Protein AF-A0AAE0T6S0-F1 (afdb_monomer_lite)

Foldseek 3Di:
DDDDDDDDDDDDPDPPPPPDPQDWDAAPPPRDIDGPVVCLVQLNQDLFPRDRGADFPQSVCCVFFVVSDKAWPPQQDADDQPVQDDDVHTPVVLQVVLCVVPVGRAQKIWIWHAGVNAIAIEIEGHCSRVRSAAALRSLVVLLVSLVVCLVVLHAYEYEAGGPEHDCSRPVRSLVSQVSNQVSVVSSVVSVRFYEQEAEAEHEASRLVGDNQSGPAHEYEFQHQYYHDDPVVVCVVVVDDDDPSPRGPVVCVVVVSHDYHDDPPNPLVLLQFAAQEAEQDPPPCPQPDNPDLDPVSRLVSLLVLLVVCLVLQHAEYAYEQAHAQAGQADDPQGAHDCVNHVATRDDHPDRSVVSSVVSCQVSNHAYEYEHEAFKHAQPPLRPHYPPDDGCCRVPVVQWQVVCVVVSVPRMTTGDLLDPVSLVSRLVRVLRVLQVDPGLAYEYEQNLFDPWPVGPCVVSCVVRCPVPDDPLVSRLVSSLVSLQSSLVSSCVNPVLYQYEYEHALACDQPDPWDDDHGCRTTNHPPLVCVQVVSHQEYAYQQAAAADWQDPVCVVVVNGGRHSLSSLLVCLVSNNLHAYAYEYACVDVRSVVCVVVSQVSNVVSVHRYYYYPHSVSCVPVPNRPPFNHFHDFSVVSDPDADAFWAPWDWDDDPNAIKIFTDQDPQQKFKFKCFSSSDPSGTPGHRNRDRMDDRHPDDQQGKMWMWIAHSRGHTHDIDIDGHD

Structure (mmCIF, N/CA/C/O backbone):
data_AF-A0AAE0T6S0-F1
#
_entry.id   AF-A0AAE0T6S0-F1
#
loop_
_atom_site.group_PDB
_atom_site.id
_atom_site.type_symbol
_atom_site.label_atom_id
_atom_site.label_alt_id
_atom_site.label_comp_id
_atom_site.label_asym_id
_atom_site.label_entity_id
_atom_site.label_seq_id
_atom_site.pdbx_PDB_ins_code
_atom_site.Cartn_x
_atom_site.Cartn_y
_atom_site.Cartn_z
_atom_site.occupancy
_atom_site.B_iso_or_equiv
_atom_site.auth_seq_id
_atom_site.auth_comp_id
_atom_site.auth_asym_id
_atom_site.auth_atom_id
_atom_site.pdbx_PDB_model_num
ATOM 1 N N . MET A 1 1 ? 11.417 70.383 49.647 1.00 35.44 1 MET A N 1
ATOM 2 C CA . MET A 1 1 ? 11.922 69.537 48.543 1.00 35.44 1 MET A CA 1
ATOM 3 C C . MET A 1 1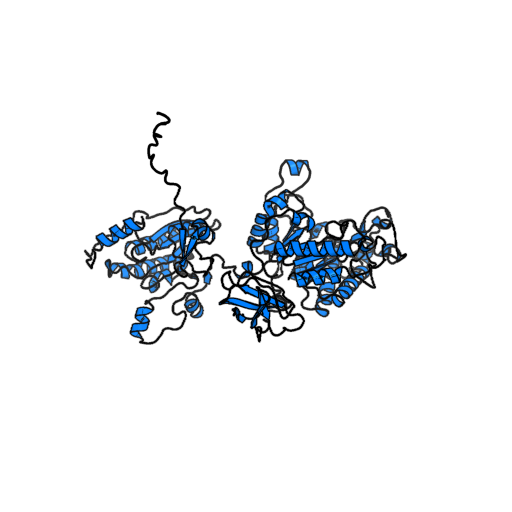 ? 10.901 68.402 48.384 1.00 35.44 1 MET A C 1
ATOM 5 O O . MET A 1 1 ? 10.865 67.564 49.265 1.00 35.44 1 MET A O 1
ATOM 9 N N . ALA A 1 2 ? 9.883 68.396 47.505 1.00 35.81 2 ALA A N 1
ATOM 10 C CA . ALA A 1 2 ? 9.866 68.624 46.043 1.00 35.81 2 ALA A CA 1
ATOM 11 C C . ALA A 1 2 ? 11.053 67.897 45.382 1.00 35.81 2 ALA A C 1
ATOM 13 O O . ALA A 1 2 ? 12.172 68.174 45.791 1.00 35.81 2 ALA A O 1
ATOM 14 N N . TRP A 1 3 ? 10.950 66.949 44.444 1.00 32.06 3 TRP A N 1
ATOM 15 C CA . TRP A 1 3 ? 9.947 66.514 43.451 1.00 32.06 3 TRP A CA 1
ATOM 16 C C . TRP A 1 3 ? 10.205 65.011 43.145 1.00 32.06 3 TRP A C 1
ATOM 18 O O . TRP A 1 3 ? 11.312 64.547 43.387 1.00 32.06 3 TRP A O 1
ATOM 28 N N . PHE A 1 4 ? 9.287 64.165 42.658 1.00 39.19 4 PHE A N 1
ATOM 29 C CA . PHE A 1 4 ? 8.328 64.319 41.552 1.00 39.19 4 PHE A CA 1
ATOM 30 C C . PHE A 1 4 ? 7.034 63.502 41.786 1.00 39.19 4 PHE A C 1
ATOM 32 O O . PHE A 1 4 ? 7.090 62.345 42.192 1.00 39.19 4 PHE A O 1
ATOM 39 N N . ARG A 1 5 ? 5.872 64.088 41.450 1.00 44.38 5 ARG A N 1
ATOM 40 C CA . ARG A 1 5 ? 4.602 63.382 41.162 1.00 44.38 5 ARG A CA 1
ATOM 41 C C . ARG A 1 5 ? 4.478 63.148 39.650 1.00 44.38 5 ARG A C 1
ATOM 43 O O . ARG A 1 5 ? 4.919 64.001 38.883 1.00 44.38 5 ARG A O 1
ATOM 50 N N . ARG A 1 6 ? 3.762 62.092 39.243 1.00 32.75 6 ARG A N 1
ATOM 51 C CA . ARG A 1 6 ? 2.989 62.033 37.986 1.00 32.75 6 ARG A CA 1
ATOM 52 C C . ARG A 1 6 ? 1.761 61.122 38.138 1.00 32.75 6 ARG A C 1
ATOM 54 O O . ARG A 1 6 ? 1.718 60.285 39.031 1.00 32.75 6 ARG A O 1
ATOM 61 N N . GLU A 1 7 ? 0.760 61.421 37.320 1.00 38.84 7 GLU A N 1
ATOM 62 C CA . GLU A 1 7 ? -0.687 61.228 37.484 1.00 38.84 7 GLU A CA 1
ATOM 63 C C . GLU A 1 7 ? -1.221 59.801 37.273 1.00 38.84 7 GLU A C 1
ATOM 65 O O . GLU A 1 7 ? -0.549 58.928 36.728 1.00 38.84 7 GLU A O 1
ATOM 70 N N . ALA A 1 8 ? -2.468 59.594 37.710 1.00 42.09 8 ALA A N 1
ATOM 71 C CA . ALA A 1 8 ? -3.221 58.351 37.581 1.00 42.09 8 ALA A CA 1
ATOM 72 C C . ALA A 1 8 ? -3.480 57.964 36.110 1.00 42.09 8 ALA A C 1
ATOM 74 O O . ALA A 1 8 ? -3.914 58.817 35.333 1.00 42.09 8 ALA A O 1
ATOM 75 N N . PRO A 1 9 ? -3.336 56.681 35.729 1.00 36.09 9 PRO A N 1
ATOM 76 C CA . PRO A 1 9 ? -3.908 56.187 34.490 1.00 36.09 9 PRO A CA 1
ATOM 77 C C . PRO A 1 9 ? -5.400 55.893 34.686 1.00 36.09 9 PRO A C 1
ATOM 79 O O . PRO A 1 9 ? -5.797 55.018 35.458 1.00 36.09 9 PRO A O 1
ATOM 82 N N . SER A 1 10 ? -6.229 56.628 33.951 1.00 46.59 10 SER A N 1
ATOM 83 C CA . SER A 1 10 ? -7.619 56.294 33.670 1.00 46.59 10 SER A CA 1
ATOM 84 C C . SER A 1 10 ? -7.673 55.029 32.811 1.00 46.59 10 SER A C 1
ATOM 86 O O . SER A 1 10 ? -7.493 55.070 31.597 1.00 46.59 10 SER A O 1
ATOM 88 N N . ILE A 1 11 ? -7.942 53.883 33.432 1.00 36.78 11 ILE A N 1
ATOM 89 C CA . ILE A 1 11 ? -8.327 52.675 32.700 1.00 36.78 11 ILE A CA 1
ATOM 90 C C . ILE A 1 11 ? -9.661 52.214 33.269 1.00 36.78 11 ILE A C 1
ATOM 92 O O . ILE A 1 11 ? -9.745 51.557 34.303 1.00 36.78 11 ILE A O 1
ATOM 96 N N . SER A 1 12 ? -10.713 52.628 32.564 1.00 32.94 12 SER A N 1
ATOM 97 C CA . SER A 1 12 ? -11.999 51.942 32.523 1.00 32.94 12 SER A CA 1
ATOM 98 C C . SER A 1 12 ? -11.744 50.438 32.439 1.00 32.94 12 SER A C 1
ATOM 100 O O . SER A 1 12 ? -11.110 49.974 31.490 1.00 32.94 12 SER A O 1
ATOM 102 N N . THR A 1 13 ? -12.228 49.667 33.412 1.00 33.12 13 THR A N 1
ATOM 103 C CA . THR A 1 13 ? -12.414 48.225 33.249 1.00 33.12 13 THR A CA 1
ATOM 104 C C . THR A 1 13 ? -13.539 48.012 32.243 1.00 33.12 13 THR A C 1
ATOM 106 O O . THR A 1 13 ? -14.668 47.651 32.576 1.00 33.12 13 THR A O 1
ATOM 109 N N . GLU A 1 14 ? -13.222 48.262 30.972 1.00 32.78 14 GLU A N 1
ATOM 110 C CA . GLU A 1 14 ? -13.989 47.740 29.861 1.00 32.78 14 GLU A CA 1
ATOM 111 C C . GLU A 1 14 ? -14.146 46.240 30.085 1.00 32.78 14 GLU A C 1
ATOM 113 O O . GLU A 1 14 ? -13.180 45.518 30.354 1.00 32.78 14 GLU A O 1
ATOM 118 N N . LYS A 1 15 ? -15.406 45.801 30.026 1.00 34.91 15 LYS A N 1
ATOM 119 C CA . LYS A 1 15 ? -15.823 44.402 29.991 1.00 34.91 15 LYS A CA 1
ATOM 120 C C . LYS A 1 15 ? -14.755 43.579 29.281 1.00 34.91 15 LYS A C 1
ATOM 122 O O . LYS A 1 15 ? -14.499 43.819 28.101 1.00 34.91 15 LYS A O 1
ATOM 127 N N . LYS A 1 16 ? -14.183 42.590 29.983 1.00 28.62 16 LYS A N 1
ATOM 128 C CA . LYS A 1 16 ? -13.465 41.485 29.344 1.00 28.62 16 LYS A CA 1
ATOM 129 C C . LYS A 1 16 ? -14.304 41.063 28.141 1.00 28.62 16 LYS A C 1
ATOM 131 O O . LYS A 1 16 ? -15.396 40.519 28.306 1.00 28.62 16 LYS A O 1
ATOM 136 N N . LYS A 1 17 ? -13.820 41.366 26.933 1.00 30.22 17 LYS A N 1
ATOM 137 C CA . LYS A 1 17 ? -14.251 40.666 25.730 1.00 30.22 17 LYS A CA 1
ATOM 138 C C . LYS A 1 17 ? -14.099 39.191 26.076 1.00 30.22 17 LYS A C 1
ATOM 140 O O . LYS A 1 17 ? -12.997 38.777 26.427 1.00 30.22 17 LYS A O 1
ATOM 145 N N . ASN A 1 18 ? -15.207 38.452 26.052 1.00 31.89 18 ASN A N 1
ATOM 146 C CA . ASN A 1 18 ? -15.205 36.996 26.094 1.00 31.89 18 ASN A CA 1
ATOM 147 C C . ASN A 1 18 ? -14.329 36.520 24.931 1.00 31.89 18 ASN A C 1
ATOM 149 O O . ASN A 1 18 ? -14.791 36.387 23.800 1.00 31.89 18 ASN A O 1
ATOM 153 N N . THR A 1 19 ? -13.038 36.347 25.194 1.00 33.75 19 THR A N 1
ATOM 154 C CA . THR A 1 19 ? -12.145 35.531 24.384 1.00 33.75 19 THR A CA 1
ATOM 155 C C . THR A 1 19 ? -12.766 34.145 24.375 1.00 33.75 19 THR A C 1
ATOM 157 O O . THR A 1 19 ? -13.011 33.601 25.451 1.00 33.75 19 THR A O 1
ATOM 160 N N . GLY A 1 20 ? -13.115 33.654 23.182 1.00 38.25 20 GLY A N 1
ATOM 161 C CA . GLY A 1 20 ? -13.871 32.419 22.993 1.00 38.25 20 GLY A CA 1
ATOM 162 C C . GLY A 1 20 ? -13.339 31.304 23.883 1.00 38.25 20 GLY A C 1
ATOM 163 O O . GLY A 1 20 ? -12.152 30.991 23.833 1.00 38.25 20 GLY A O 1
ATOM 164 N N . GLU A 1 21 ? -14.214 30.768 24.733 1.00 39.22 21 GLU A N 1
ATOM 165 C CA . GLU A 1 21 ? -13.905 29.639 25.601 1.00 39.22 21 GLU A CA 1
ATOM 166 C C . GLU A 1 21 ? -13.356 28.499 24.741 1.00 39.22 21 GLU A C 1
ATOM 168 O O . GLU A 1 21 ? -14.056 27.961 23.881 1.00 39.22 21 GLU A O 1
ATOM 173 N N . THR A 1 22 ? -12.091 28.148 24.953 1.00 47.53 22 THR A N 1
ATOM 174 C CA . THR A 1 22 ? -11.482 26.950 24.384 1.00 47.53 22 THR A CA 1
ATOM 175 C C . THR A 1 22 ? -12.268 25.756 24.921 1.00 47.53 22 THR A C 1
ATOM 177 O O . THR A 1 22 ? -12.149 25.410 26.098 1.00 47.53 22 THR A O 1
ATOM 180 N N . LYS A 1 23 ? -13.151 25.175 24.104 1.00 76.06 23 LYS A N 1
ATOM 181 C CA . LYS A 1 23 ? -13.980 24.041 24.522 1.00 76.06 23 LYS A CA 1
ATOM 182 C C . LYS A 1 23 ? -13.091 22.802 24.626 1.00 76.06 23 LYS A C 1
ATOM 184 O O . LYS A 1 23 ? -12.509 22.360 23.637 1.00 76.06 23 LYS A O 1
ATOM 189 N N . TRP A 1 24 ? -12.974 22.274 25.837 1.00 84.44 24 TRP A N 1
ATOM 190 C CA . TRP A 1 24 ? -12.319 21.003 26.122 1.00 84.44 24 TRP A CA 1
ATOM 191 C C . TRP A 1 24 ? -13.375 19.902 26.231 1.00 84.44 24 TRP A C 1
ATOM 193 O O . TRP A 1 24 ? -14.418 20.098 26.854 1.00 84.44 24 TRP A O 1
ATOM 203 N N . TRP A 1 25 ? -13.081 18.748 25.646 1.00 85.12 25 TRP A N 1
ATOM 204 C CA . TRP A 1 25 ? -13.828 17.505 25.780 1.00 85.12 25 TRP A CA 1
ATOM 205 C C . TRP A 1 25 ? -13.096 16.578 26.745 1.00 85.12 25 TRP A C 1
ATOM 207 O O . TRP A 1 25 ? -11.870 16.553 26.763 1.00 85.12 25 TRP A O 1
ATOM 217 N N . LYS A 1 26 ? -13.819 15.800 27.545 1.00 91.12 26 LYS A N 1
ATOM 218 C CA . LYS A 1 26 ? -13.224 14.821 28.457 1.00 91.12 26 LYS A CA 1
ATOM 219 C C . LYS A 1 26 ? -13.780 13.446 28.124 1.00 91.12 26 LYS A C 1
ATOM 221 O O . LYS A 1 26 ? -14.994 13.300 28.108 1.00 91.12 26 LYS A O 1
ATOM 226 N N . CYS A 1 27 ? -12.906 12.469 27.889 1.00 85.75 27 CYS A N 1
ATOM 227 C CA . CYS A 1 27 ? -13.338 11.098 27.621 1.00 85.75 27 CYS A CA 1
ATOM 228 C C . CYS A 1 27 ? -14.069 10.497 28.833 1.00 85.75 27 CYS A C 1
ATOM 230 O O . CYS A 1 27 ? -13.563 10.581 29.958 1.00 85.75 27 CYS A O 1
ATOM 232 N N . ASP A 1 28 ? -15.215 9.856 28.597 1.00 86.38 28 ASP A N 1
ATOM 233 C CA . ASP A 1 28 ? -16.054 9.255 29.642 1.00 86.38 28 ASP A CA 1
ATOM 234 C C . ASP A 1 28 ? -15.415 8.003 30.278 1.00 86.38 28 ASP A C 1
ATOM 236 O O . ASP A 1 28 ? -15.747 7.648 31.409 1.00 86.38 28 ASP A O 1
ATOM 240 N N . ASP A 1 29 ? -14.482 7.351 29.576 1.00 85.19 29 ASP A N 1
ATOM 241 C CA . ASP A 1 29 ? -13.808 6.126 30.027 1.00 85.19 29 ASP A CA 1
ATOM 242 C C . ASP A 1 29 ? -12.454 6.417 30.694 1.00 85.19 29 ASP A C 1
ATOM 244 O O . ASP A 1 29 ? -12.273 6.182 31.888 1.00 85.19 29 ASP A O 1
ATOM 248 N N . CYS A 1 30 ? -11.495 6.989 29.956 1.00 79.88 30 CYS A N 1
ATOM 249 C CA . CYS A 1 30 ? -10.139 7.213 30.476 1.00 79.88 30 CYS A CA 1
ATOM 250 C C . CYS A 1 30 ? -9.909 8.601 31.097 1.00 79.88 30 CYS A C 1
ATOM 252 O O . CYS A 1 30 ? -8.838 8.853 31.654 1.00 79.88 30 CYS A O 1
ATOM 254 N N . GLY A 1 31 ? -10.879 9.515 30.992 1.00 87.25 31 GLY A N 1
ATOM 255 C CA . GLY A 1 31 ? -10.803 10.855 31.575 1.00 87.25 31 GLY A CA 1
ATOM 256 C C . GLY A 1 31 ? -9.844 11.829 30.884 1.00 87.25 31 GLY A C 1
ATOM 257 O O . GLY A 1 31 ? -9.656 12.929 31.407 1.00 87.25 31 GLY A O 1
ATOM 258 N N . GLU A 1 32 ? -9.248 11.450 29.750 1.00 81.81 32 GLU A N 1
ATOM 259 C CA . GLU A 1 32 ? -8.301 12.284 29.004 1.00 81.81 32 GLU A CA 1
ATOM 260 C C . GLU A 1 32 ? -8.974 13.574 28.502 1.00 81.81 32 GLU A C 1
ATOM 262 O O . GLU A 1 32 ? -10.026 13.492 27.853 1.00 81.81 32 GLU A O 1
ATOM 267 N N . PRO A 1 33 ? -8.400 14.758 28.790 1.00 86.75 33 PRO A N 1
ATOM 268 C CA . PRO A 1 33 ? -8.864 16.013 28.222 1.00 86.75 33 PRO A CA 1
ATOM 269 C C . PRO A 1 33 ? -8.363 16.171 26.781 1.00 86.75 33 PRO A C 1
ATOM 271 O O . PRO A 1 33 ? -7.188 15.987 26.485 1.00 86.75 33 PRO A O 1
ATOM 274 N N . MET A 1 34 ? -9.254 16.563 25.882 1.00 84.00 34 MET A N 1
ATOM 275 C CA . MET A 1 34 ? -8.990 16.749 24.457 1.00 84.00 34 MET A CA 1
ATOM 276 C C . MET A 1 34 ? -9.582 18.069 23.990 1.00 84.00 34 MET A C 1
ATOM 278 O O . MET A 1 34 ? -10.541 18.574 24.574 1.00 84.00 34 MET A O 1
ATOM 282 N N . HIS A 1 35 ? -9.041 18.639 22.922 1.00 81.31 35 HIS A N 1
ATOM 283 C CA . HIS A 1 35 ? -9.666 19.806 22.316 1.00 81.31 35 HIS A CA 1
ATOM 284 C C . HIS A 1 35 ? -10.947 19.400 21.568 1.00 81.31 35 HIS A C 1
ATOM 286 O O . HIS A 1 35 ? -10.982 18.342 20.939 1.00 81.31 35 HIS A O 1
ATOM 292 N N . GLN A 1 36 ? -11.983 20.245 21.583 1.00 80.50 36 GLN A N 1
ATOM 293 C CA . GLN A 1 36 ? -13.264 19.964 20.915 1.00 80.50 36 GLN A CA 1
ATOM 294 C C . GLN A 1 36 ? -13.099 19.594 19.428 1.00 80.50 36 GLN A C 1
ATOM 296 O O . GLN A 1 36 ? -13.726 18.655 18.955 1.00 80.50 36 GLN A O 1
ATOM 301 N N . THR A 1 37 ? -12.213 20.285 18.705 1.00 74.31 37 THR A N 1
ATOM 302 C CA . THR A 1 37 ? -11.956 19.986 17.285 1.00 74.31 37 THR A CA 1
ATOM 303 C C . THR A 1 37 ? -11.270 18.634 17.089 1.00 74.31 37 THR A C 1
ATOM 305 O O . THR A 1 37 ? -11.577 17.930 16.143 1.00 74.31 37 THR A O 1
ATOM 308 N N . GLN A 1 38 ? -10.379 18.230 18.003 1.00 69.06 38 GLN A N 1
ATOM 309 C CA . GLN A 1 38 ? -9.671 16.949 17.897 1.00 69.06 38 GLN A CA 1
ATOM 310 C C . GLN A 1 38 ? -10.626 15.769 18.049 1.00 69.06 38 GLN A C 1
ATOM 312 O O . GLN A 1 38 ? -10.495 14.777 17.341 1.00 69.06 38 GLN A O 1
ATOM 317 N N . ILE A 1 39 ? -11.572 15.870 18.986 1.00 81.31 39 ILE A N 1
ATOM 318 C CA . ILE A 1 39 ? -12.556 14.810 19.194 1.00 81.31 39 ILE A CA 1
ATOM 319 C C . ILE A 1 39 ? -13.597 14.790 18.067 1.00 81.31 39 ILE A C 1
ATOM 321 O O . ILE A 1 39 ? -14.042 13.717 17.683 1.00 81.31 39 ILE A O 1
ATOM 325 N N . GLU A 1 40 ? -13.931 15.947 17.486 1.00 78.50 40 GLU A N 1
ATOM 326 C CA . GLU A 1 40 ? -14.771 16.059 16.286 1.00 78.50 40 GLU A CA 1
ATOM 327 C C . GLU A 1 40 ? -14.123 15.402 15.063 1.00 78.50 40 GLU A C 1
ATOM 329 O O . GLU A 1 40 ? -14.761 14.572 14.416 1.00 78.50 40 GLU A O 1
ATOM 334 N N . ASP A 1 41 ? -12.847 15.699 14.801 1.00 69.81 41 ASP A N 1
ATOM 335 C CA . ASP A 1 41 ? -12.068 15.086 13.717 1.00 69.81 41 ASP A CA 1
ATOM 336 C C . ASP A 1 41 ? -11.921 13.567 13.911 1.00 69.81 41 ASP A C 1
ATOM 338 O O . ASP A 1 41 ? -11.907 12.802 12.949 1.00 69.81 41 ASP A O 1
ATOM 342 N N . ALA A 1 42 ? -11.852 13.114 15.168 1.00 65.19 42 ALA A N 1
ATOM 343 C CA . ALA A 1 42 ? -11.824 11.701 15.540 1.00 65.19 42 ALA A CA 1
ATOM 344 C C . ALA A 1 42 ? -13.221 11.052 15.613 1.00 65.19 42 ALA A C 1
ATOM 346 O O . ALA A 1 42 ? -13.351 9.940 16.129 1.00 65.19 42 ALA A O 1
ATOM 347 N N . LEU A 1 43 ? -14.272 11.732 15.133 1.00 82.81 43 LEU A N 1
ATOM 348 C CA . LEU A 1 43 ? -15.658 11.245 15.120 1.00 82.81 43 LEU A CA 1
ATOM 349 C C . LEU A 1 43 ? -16.147 10.792 16.505 1.00 82.81 43 LEU A C 1
ATOM 351 O O . LEU A 1 43 ? -16.896 9.829 16.644 1.00 82.81 43 LEU A O 1
ATOM 355 N N . TYR A 1 44 ? -15.709 11.513 17.533 1.00 86.94 44 TYR A N 1
ATOM 356 C CA . TYR A 1 44 ? -15.986 11.281 18.947 1.00 86.94 44 TYR A CA 1
ATOM 357 C C . TYR A 1 44 ? -15.502 9.938 19.502 1.00 86.94 44 TYR A C 1
ATOM 359 O O . TYR A 1 44 ? -15.998 9.443 20.516 1.00 86.94 44 TYR A O 1
ATOM 367 N N . VAL A 1 45 ? -14.464 9.382 18.878 1.00 82.94 45 VAL A N 1
ATOM 368 C CA . VAL A 1 45 ? -13.694 8.266 19.420 1.00 82.94 45 VAL A CA 1
ATOM 369 C C . VAL A 1 45 ? -12.471 8.809 20.144 1.00 82.94 45 VAL A C 1
ATOM 371 O O . VAL A 1 45 ? -11.667 9.546 19.576 1.00 82.94 45 VAL A O 1
ATOM 374 N N . CYS A 1 46 ? -12.292 8.423 21.406 1.00 74.56 46 CYS A N 1
ATOM 375 C CA . CYS A 1 46 ? -11.119 8.821 22.167 1.00 74.56 46 CYS A CA 1
ATOM 376 C C . CYS A 1 46 ? -9.843 8.230 21.526 1.00 74.56 46 CYS A C 1
ATOM 378 O O . CYS A 1 46 ? -9.672 7.012 21.536 1.00 74.56 46 CYS A O 1
ATOM 380 N N . PRO A 1 47 ? -8.885 9.045 21.055 1.00 64.31 47 PRO A N 1
ATOM 381 C CA . PRO A 1 47 ? -7.651 8.577 20.430 1.00 64.31 47 PRO A CA 1
ATOM 382 C C . PRO A 1 47 ? -6.710 7.865 21.416 1.00 64.31 47 PRO A C 1
ATOM 384 O O . PRO A 1 47 ? -5.801 7.161 20.986 1.00 64.31 47 PRO A O 1
ATOM 387 N N . LYS A 1 48 ? -6.914 8.031 22.734 1.00 67.56 48 LYS A N 1
ATOM 388 C CA . LYS A 1 48 ? -6.102 7.391 23.780 1.00 67.56 48 LYS A CA 1
ATOM 389 C C . LYS A 1 48 ? -6.579 5.978 24.118 1.00 67.56 48 LYS A C 1
ATOM 391 O O . LYS A 1 48 ? -5.771 5.057 24.139 1.00 67.56 48 LYS A O 1
ATOM 396 N N . CYS A 1 49 ? -7.866 5.802 24.434 1.00 67.69 49 CYS A N 1
ATOM 397 C CA . CYS A 1 49 ? -8.413 4.509 24.879 1.00 67.69 49 CYS A CA 1
ATOM 398 C C . CYS A 1 49 ? -9.362 3.843 23.873 1.00 67.69 49 CYS A C 1
ATOM 400 O O . CYS A 1 49 ? -9.866 2.747 24.133 1.00 67.69 49 CYS A O 1
ATOM 402 N N . ASN A 1 50 ? -9.599 4.488 22.729 1.00 68.81 50 ASN A N 1
ATOM 403 C CA . ASN A 1 50 ? -10.493 4.030 21.669 1.00 68.81 50 ASN A CA 1
ATOM 404 C C . ASN A 1 50 ? -11.953 3.840 22.123 1.00 68.81 50 ASN A C 1
ATOM 406 O O . ASN A 1 50 ? -12.700 3.047 21.550 1.00 68.81 50 ASN A O 1
ATOM 410 N N . PHE A 1 51 ? -12.352 4.530 23.195 1.00 80.94 51 PHE A N 1
ATOM 411 C CA . PHE A 1 51 ? -13.724 4.538 23.687 1.00 80.94 51 PHE A CA 1
ATOM 412 C C . PHE A 1 51 ? -14.589 5.462 22.831 1.00 80.94 51 PHE A C 1
ATOM 414 O O . PHE A 1 51 ? -14.159 6.555 22.464 1.00 80.94 51 PHE A O 1
ATOM 421 N N . HIS A 1 52 ? -15.798 5.008 22.512 1.00 88.12 52 HIS A N 1
ATOM 422 C CA . HIS A 1 52 ? -16.773 5.774 21.740 1.00 88.12 52 HIS A CA 1
ATOM 423 C C . HIS A 1 52 ? -17.577 6.618 22.717 1.00 88.12 52 HIS A C 1
ATOM 425 O O . HIS A 1 52 ? -18.420 6.093 23.451 1.00 88.12 52 HIS A O 1
ATOM 431 N N . ASP A 1 53 ? -17.258 7.910 22.776 1.00 88.38 53 ASP A N 1
ATOM 432 C CA . ASP A 1 53 ? -17.924 8.811 23.702 1.00 88.38 53 ASP A CA 1
ATOM 433 C C . ASP A 1 53 ? -19.379 9.043 23.285 1.00 88.38 53 ASP A C 1
ATOM 435 O O . ASP A 1 53 ? -19.784 8.946 22.124 1.00 88.38 53 ASP A O 1
ATOM 439 N N . SER A 1 54 ? -20.205 9.370 24.273 1.00 87.62 54 SER A N 1
ATOM 440 C CA . SER A 1 54 ? -21.622 9.576 24.038 1.00 87.62 54 SER A CA 1
ATOM 441 C C . SER A 1 54 ? -21.882 10.862 23.244 1.00 87.62 54 SER A C 1
ATOM 443 O O . SER A 1 54 ? -21.850 11.955 23.806 1.00 87.62 54 SER A O 1
ATOM 445 N N . ILE A 1 55 ? -22.306 10.721 21.987 1.00 92.12 55 ILE A N 1
ATOM 446 C CA . ILE A 1 55 ? -22.749 11.857 21.164 1.00 92.12 55 ILE A CA 1
ATOM 447 C C . ILE A 1 55 ? -24.273 12.006 21.080 1.00 92.12 55 ILE A C 1
ATOM 449 O O . ILE A 1 55 ? -25.037 11.086 21.404 1.00 92.12 55 ILE A O 1
ATOM 453 N N . SER A 1 56 ? -24.689 13.207 20.681 1.00 94.00 56 SER A N 1
ATOM 454 C CA . SER A 1 56 ? -26.065 13.643 20.447 1.00 94.00 56 SER A CA 1
ATOM 455 C C . SER A 1 56 ? -26.587 13.209 19.079 1.00 94.00 56 SER A C 1
ATOM 457 O O . SER A 1 56 ? -25.827 12.923 18.151 1.00 94.00 56 SER A O 1
ATOM 459 N N . ALA A 1 57 ? -27.911 13.249 18.925 1.00 94.62 57 ALA A N 1
ATOM 460 C CA . ALA A 1 57 ? -28.560 12.984 17.642 1.00 94.62 57 ALA A CA 1
ATOM 461 C C . ALA A 1 57 ? -28.068 13.923 16.519 1.00 94.62 57 ALA A C 1
ATOM 463 O O . ALA A 1 57 ? -27.929 13.499 15.377 1.00 94.62 57 ALA A O 1
ATOM 464 N N . GLU A 1 58 ? -27.769 15.186 16.842 1.00 94.88 58 GLU A N 1
ATOM 465 C CA . GLU A 1 58 ? -27.268 16.164 15.865 1.00 94.88 58 GLU A CA 1
ATOM 466 C C . GLU A 1 58 ? -25.905 15.787 15.300 1.00 94.88 58 GLU A C 1
ATOM 468 O O . GLU A 1 58 ? -25.677 15.876 14.097 1.00 94.88 58 GLU A O 1
ATOM 473 N N . GLN A 1 59 ? -25.009 15.351 16.185 1.00 94.56 59 GLN A N 1
ATOM 474 C CA . GLN A 1 59 ? -23.659 14.955 15.815 1.00 94.56 59 GLN A CA 1
ATOM 475 C C . GLN A 1 59 ? -23.706 13.747 14.877 1.00 94.56 59 GLN A C 1
ATOM 477 O O . GLN A 1 59 ? -23.044 13.775 13.845 1.00 94.56 59 GLN A O 1
ATOM 482 N N . TYR A 1 60 ? -24.573 12.760 15.136 1.00 94.94 60 TYR A N 1
ATOM 483 C CA . TYR A 1 60 ? -24.797 11.667 14.184 1.00 94.94 60 TYR A CA 1
ATOM 484 C C . TYR A 1 60 ? -25.287 12.157 12.818 1.00 94.94 60 TYR A C 1
ATOM 486 O O . TYR A 1 60 ? -24.819 11.664 11.796 1.00 94.94 60 TYR A O 1
ATOM 494 N N . PHE A 1 61 ? -26.204 13.128 12.763 1.00 96.06 61 PHE A N 1
ATOM 495 C CA . PHE A 1 61 ? -26.664 13.661 11.476 1.00 96.06 61 PHE A CA 1
ATOM 496 C C . PHE A 1 61 ? -25.548 14.380 10.716 1.00 96.06 61 PHE A C 1
ATOM 498 O O . PHE A 1 61 ? -25.455 14.225 9.502 1.00 96.06 61 PHE A O 1
ATOM 505 N N . ASN A 1 62 ? -24.687 15.117 11.422 1.00 92.62 62 ASN A N 1
ATOM 506 C CA . ASN A 1 62 ? -23.531 15.785 10.824 1.00 92.62 62 ASN A CA 1
ATOM 507 C C . ASN A 1 62 ? -22.495 14.788 10.285 1.00 92.62 62 ASN A C 1
ATOM 509 O O . ASN A 1 62 ? -21.861 15.076 9.276 1.00 92.62 62 ASN A O 1
ATOM 513 N N . ILE A 1 63 ? -22.344 13.633 10.942 1.00 89.19 63 ILE A N 1
ATOM 514 C CA . ILE A 1 63 ? -21.430 12.561 10.525 1.00 89.19 63 ILE A CA 1
ATOM 515 C C . ILE A 1 63 ? -21.988 11.793 9.320 1.00 89.19 63 ILE A C 1
ATOM 517 O O . ILE A 1 63 ? -21.247 11.490 8.393 1.00 89.19 63 ILE A O 1
ATOM 521 N N . LEU A 1 64 ? -23.281 11.452 9.335 1.00 90.75 64 LEU A N 1
ATOM 522 C CA . LEU A 1 64 ? -23.865 10.514 8.368 1.00 90.75 64 LEU A CA 1
ATOM 523 C C . LEU A 1 64 ? -24.457 11.169 7.120 1.00 90.75 64 LEU A C 1
ATOM 525 O O . LEU A 1 64 ? -24.575 10.503 6.096 1.00 90.75 64 LEU A O 1
ATOM 529 N N . CYS A 1 65 ? -24.907 12.422 7.203 1.00 91.56 65 CYS A N 1
ATOM 530 C CA . CYS A 1 65 ? -25.489 13.106 6.051 1.00 91.56 65 CYS A CA 1
ATOM 531 C C . CYS A 1 65 ? -24.405 13.848 5.269 1.00 91.56 65 CYS A C 1
ATOM 533 O O . CYS A 1 65 ? -23.589 14.555 5.860 1.00 91.56 65 CYS A O 1
ATOM 535 N N . ASP A 1 66 ? -24.452 13.778 3.941 1.00 78.69 66 ASP A N 1
ATOM 536 C CA . ASP A 1 66 ? -23.478 14.414 3.057 1.00 78.69 66 ASP A CA 1
ATOM 537 C C . ASP A 1 66 ? -23.341 15.909 3.370 1.00 78.69 66 ASP A C 1
ATOM 539 O O . ASP A 1 66 ? -24.302 16.688 3.293 1.00 78.69 66 ASP A O 1
ATOM 543 N N . ASN A 1 67 ? -22.117 16.334 3.693 1.00 81.12 67 ASN A N 1
ATOM 544 C CA . ASN A 1 67 ? -21.792 17.707 4.093 1.00 81.12 67 ASN A CA 1
ATOM 545 C C . ASN A 1 67 ? -22.594 18.213 5.313 1.00 81.12 67 ASN A C 1
ATOM 547 O O . ASN A 1 67 ? -22.832 19.418 5.430 1.00 81.12 67 ASN A O 1
ATOM 551 N N . GLY A 1 68 ? -23.085 17.312 6.169 1.00 85.12 68 GLY A N 1
ATOM 552 C CA . GLY A 1 68 ? -23.943 17.633 7.309 1.00 85.12 68 GLY A CA 1
ATOM 553 C C . GLY A 1 68 ? -25.296 18.240 6.925 1.00 85.12 68 GLY A C 1
ATOM 554 O O . GLY A 1 68 ? -25.906 18.947 7.727 1.00 85.12 68 GLY A O 1
ATOM 555 N N . LYS A 1 69 ? -25.779 18.022 5.692 1.00 90.38 69 LYS A N 1
ATOM 556 C CA . LYS A 1 69 ? -27.037 18.609 5.203 1.00 90.38 69 LYS A CA 1
ATOM 557 C C . LYS A 1 69 ? -28.209 17.654 5.379 1.00 90.38 69 LYS A C 1
ATOM 559 O O . LYS A 1 69 ? -28.254 16.584 4.781 1.00 90.38 69 LYS A O 1
ATOM 564 N N . TYR A 1 70 ? -29.211 18.088 6.134 1.00 97.38 70 TYR A N 1
ATOM 565 C CA . TYR A 1 70 ? -30.414 17.303 6.388 1.00 97.38 70 TYR A CA 1
ATOM 566 C C . TYR A 1 70 ? -31.642 18.183 6.640 1.00 97.38 70 TYR A C 1
ATOM 568 O O . TYR A 1 70 ? -31.543 19.370 6.949 1.00 97.38 70 TYR A O 1
ATOM 576 N N . MET A 1 71 ? -32.826 17.581 6.520 1.00 97.44 71 MET A N 1
ATOM 577 C CA . MET A 1 71 ? -34.112 18.216 6.802 1.00 97.44 71 MET A CA 1
ATOM 578 C C . MET A 1 71 ? -34.802 17.492 7.955 1.00 97.44 71 MET A C 1
ATOM 580 O O . MET A 1 71 ? -35.248 16.354 7.806 1.00 97.44 71 MET A O 1
ATOM 584 N N . GLU A 1 72 ? -34.897 18.157 9.104 1.00 97.44 72 GLU A N 1
ATOM 585 C CA . GLU A 1 72 ? -35.608 17.633 10.270 1.00 97.44 72 GLU A CA 1
ATOM 586 C C . GLU A 1 72 ? -37.128 17.724 10.085 1.00 97.44 72 GLU A C 1
ATOM 588 O O . GLU A 1 72 ? -37.655 18.716 9.578 1.00 97.44 72 GLU A O 1
ATOM 593 N N . PHE A 1 73 ? -37.850 16.697 10.531 1.00 97.12 73 PHE A N 1
ATOM 594 C CA . PHE A 1 73 ? -39.311 16.661 10.506 1.00 97.12 73 PHE A CA 1
ATOM 595 C C . PHE A 1 73 ? -39.885 16.204 11.854 1.00 97.12 73 PHE A C 1
ATOM 597 O O . PHE A 1 73 ? -39.183 15.646 12.692 1.00 97.12 73 PHE A O 1
ATOM 604 N N . ASP A 1 74 ? -41.164 16.516 12.101 1.00 94.88 74 ASP A N 1
ATOM 605 C CA . ASP A 1 74 ? -41.841 16.301 13.395 1.00 94.88 74 ASP A CA 1
ATOM 606 C C . ASP A 1 74 ? -41.131 16.972 14.599 1.00 94.88 74 ASP A C 1
ATOM 608 O O . ASP A 1 74 ? -41.256 16.535 15.748 1.00 94.88 74 ASP A O 1
ATOM 612 N N . LYS A 1 75 ? -40.392 18.065 14.348 1.00 93.44 75 LYS A N 1
ATOM 613 C CA . LYS A 1 75 ? -39.545 18.755 15.337 1.00 93.44 75 LYS A CA 1
ATOM 614 C C . LYS A 1 75 ? -40.304 19.169 16.601 1.00 93.44 75 LYS A C 1
ATOM 616 O O . LYS A 1 75 ? -39.826 18.925 17.703 1.00 93.44 75 LYS A O 1
ATOM 621 N N . ASN A 1 76 ? -41.500 19.734 16.440 1.00 94.25 76 ASN A N 1
ATOM 622 C CA . ASN A 1 76 ? -42.258 20.385 17.517 1.00 94.25 76 ASN A CA 1
ATOM 623 C C . ASN A 1 76 ? -43.106 19.417 18.369 1.00 94.25 76 ASN A C 1
ATOM 625 O O . ASN A 1 76 ? -43.937 19.860 19.160 1.00 94.25 76 ASN A O 1
ATOM 629 N N . MET A 1 77 ? -42.951 18.102 18.195 1.00 96.62 77 MET A N 1
ATOM 630 C CA . MET A 1 77 ? -43.708 17.105 18.956 1.00 96.62 77 MET A CA 1
ATOM 631 C C . MET A 1 77 ? -43.179 16.983 20.390 1.00 96.62 77 MET A C 1
ATOM 633 O O . MET A 1 77 ? -41.978 16.805 20.596 1.00 96.62 77 MET A O 1
ATOM 637 N N . VAL A 1 78 ? -44.080 17.047 21.373 1.00 96.25 78 VAL A N 1
ATOM 638 C CA . VAL A 1 78 ? -43.750 17.138 22.802 1.00 96.25 78 VAL A CA 1
ATOM 639 C C . VAL A 1 78 ? -44.487 16.105 23.642 1.00 96.25 78 VAL A C 1
ATOM 641 O O . VAL A 1 78 ? -45.654 15.813 23.393 1.00 96.25 78 VAL A O 1
ATOM 644 N N . SER A 1 79 ? -43.810 15.578 24.666 1.00 93.88 79 SER A N 1
ATOM 645 C CA . SER A 1 79 ? -44.440 14.684 25.642 1.00 93.88 79 SER A CA 1
ATOM 646 C C . SER A 1 79 ? -45.395 15.436 26.564 1.00 93.88 79 SER A C 1
ATOM 648 O O . SER A 1 79 ? -45.142 16.595 26.925 1.00 93.88 79 SER A O 1
ATOM 650 N N . VAL A 1 80 ? -46.467 14.742 26.954 1.00 91.81 80 VAL A N 1
ATOM 651 C CA . VAL A 1 80 ? -47.544 15.225 27.825 1.00 91.81 80 VAL A CA 1
ATOM 652 C C . VAL A 1 80 ? -47.689 14.279 29.014 1.00 91.81 80 VAL A C 1
ATOM 654 O O . VAL A 1 80 ? -47.611 13.063 28.868 1.00 91.81 80 VAL A O 1
ATOM 657 N N . ASP A 1 81 ? -47.912 14.850 30.194 1.00 92.44 81 ASP A N 1
ATOM 658 C CA . ASP A 1 81 ? -48.143 14.104 31.430 1.00 92.44 81 ASP A CA 1
ATOM 659 C C . ASP A 1 81 ? -49.636 13.792 31.597 1.00 92.44 81 ASP A C 1
ATOM 661 O O . ASP A 1 81 ? -50.372 14.573 32.196 1.00 92.44 81 ASP A O 1
ATOM 665 N N . ILE A 1 82 ? -50.082 12.684 30.996 1.00 90.38 82 ILE A N 1
ATOM 666 C CA . ILE A 1 82 ? -51.486 12.230 31.034 1.00 90.38 82 ILE A CA 1
ATOM 667 C C . ILE A 1 82 ? -51.809 11.511 32.352 1.00 90.38 82 ILE A C 1
ATOM 669 O O . ILE A 1 82 ? -52.951 11.516 32.794 1.00 90.38 82 ILE A O 1
ATOM 673 N N . LEU A 1 83 ? -50.807 10.889 32.977 1.00 92.81 83 LEU A N 1
ATOM 674 C CA . LEU A 1 83 ? -50.974 10.094 34.198 1.00 92.81 83 LEU A CA 1
ATOM 675 C C . LEU A 1 83 ? -50.806 10.924 35.478 1.00 92.81 83 LEU A C 1
ATOM 677 O O . LEU A 1 83 ? -50.872 10.364 36.568 1.00 92.81 83 LEU A O 1
ATOM 681 N N . GLU A 1 84 ? -50.532 12.225 35.337 1.00 91.69 84 GLU A N 1
ATOM 682 C CA . GLU A 1 84 ? -50.179 13.132 36.435 1.00 91.69 84 GLU A CA 1
ATOM 683 C C . GLU A 1 84 ? -49.075 12.546 37.331 1.00 91.69 84 GLU A C 1
ATOM 685 O O . GLU A 1 84 ? -49.118 12.601 38.563 1.00 91.69 84 GLU A O 1
ATOM 690 N N . PHE A 1 85 ? -48.073 11.933 36.692 1.00 92.50 85 PHE A N 1
ATOM 691 C CA . PHE A 1 85 ? -47.118 11.071 37.371 1.00 92.50 85 PHE A CA 1
ATOM 692 C C . PHE A 1 85 ? -46.240 11.866 38.344 1.00 92.50 85 PHE A C 1
ATOM 694 O O . PHE A 1 85 ? -45.573 12.850 37.982 1.00 92.50 85 PHE A O 1
ATOM 701 N N . LYS A 1 86 ? -46.169 11.380 39.587 1.00 89.19 86 LYS A N 1
ATOM 702 C CA . LYS A 1 86 ? -45.378 11.983 40.657 1.00 89.19 86 LYS A CA 1
ATOM 703 C C . LYS A 1 86 ? -44.481 10.956 41.338 1.00 89.19 86 LYS A C 1
ATOM 705 O O . LYS A 1 86 ? -44.933 9.933 41.832 1.00 89.19 86 LYS A O 1
ATOM 710 N N . ASP A 1 87 ? -43.206 11.307 41.390 1.00 85.56 87 ASP A N 1
ATOM 711 C CA . ASP A 1 87 ? -42.152 10.662 42.172 1.00 85.56 87 ASP A CA 1
ATOM 712 C C . ASP A 1 87 ? -41.462 11.775 43.002 1.00 85.56 87 ASP A C 1
ATOM 714 O O . ASP A 1 87 ? -42.089 12.801 43.283 1.00 85.56 87 ASP A O 1
ATOM 718 N N . ILE A 1 88 ? -40.175 11.650 43.345 1.00 86.81 88 ILE A N 1
ATOM 719 C CA . ILE A 1 88 ? -39.330 12.713 43.920 1.00 86.81 88 ILE A CA 1
ATOM 720 C C . ILE A 1 88 ? -39.491 14.041 43.150 1.00 86.81 88 ILE A C 1
ATOM 722 O O . ILE A 1 88 ? -39.496 15.116 43.746 1.00 86.81 88 ILE A O 1
ATOM 726 N N . LYS A 1 89 ? -39.655 13.969 41.821 1.00 88.94 89 LYS A N 1
ATOM 727 C CA . LYS A 1 89 ? -40.035 15.091 40.946 1.00 88.94 89 LYS A CA 1
ATOM 728 C C . LYS A 1 89 ? -41.257 14.715 40.114 1.00 88.94 89 LYS A C 1
ATOM 730 O O . LYS A 1 89 ? -41.388 13.554 39.715 1.00 88.94 89 LYS A O 1
ATOM 735 N N . THR A 1 90 ? -42.108 15.690 39.792 1.00 93.38 90 THR A N 1
ATOM 736 C CA . THR A 1 90 ? -43.230 15.464 38.862 1.00 93.38 90 THR A CA 1
ATOM 737 C C . THR A 1 90 ? -42.718 15.243 37.441 1.00 93.38 90 THR A C 1
ATOM 739 O O . THR A 1 90 ? -41.646 15.736 37.066 1.00 93.38 90 THR A O 1
ATOM 742 N N . TYR A 1 91 ? -43.475 14.524 36.611 1.00 94.62 91 TYR A N 1
ATOM 743 C CA . TYR A 1 91 ? -43.061 14.302 35.226 1.00 94.62 91 TYR A CA 1
ATOM 744 C C . TYR A 1 91 ? -42.970 15.616 34.433 1.00 94.62 91 TYR A C 1
ATOM 746 O O . TYR A 1 91 ? -41.986 15.835 33.722 1.00 94.62 91 TYR A O 1
ATOM 754 N N . LYS A 1 92 ? -43.899 16.559 34.659 1.00 94.00 92 LYS A N 1
ATOM 755 C CA . LYS A 1 92 ? -43.823 17.931 34.117 1.00 94.00 92 LYS A CA 1
ATOM 756 C C . LYS A 1 92 ? -42.496 18.627 34.445 1.00 94.00 92 LYS A C 1
ATOM 758 O O . LYS A 1 92 ? -41.892 19.229 33.558 1.00 94.00 92 LYS A O 1
ATOM 763 N N . GLN A 1 93 ? -42.012 18.515 35.685 1.00 93.62 93 GLN A N 1
ATOM 764 C CA . GLN A 1 93 ? -40.717 19.079 36.085 1.00 93.62 93 GLN A CA 1
ATOM 765 C C . GLN A 1 93 ? -39.551 18.388 35.372 1.00 93.62 93 GLN A C 1
ATOM 767 O O . GLN A 1 93 ? -38.687 19.070 34.827 1.00 93.62 93 GLN A O 1
ATOM 772 N N . ARG A 1 94 ? -39.546 17.048 35.307 1.00 94.38 94 ARG A N 1
ATOM 773 C CA . ARG A 1 94 ? -38.498 16.283 34.604 1.00 94.38 94 ARG A CA 1
ATOM 774 C C . ARG A 1 94 ? -38.427 16.646 33.116 1.00 94.38 94 ARG A C 1
ATOM 776 O O . ARG A 1 94 ? -37.331 16.816 32.588 1.00 94.38 94 ARG A O 1
ATOM 783 N N . LEU A 1 95 ? -39.575 16.818 32.456 1.00 94.31 95 LEU A N 1
ATOM 784 C CA . LEU A 1 95 ? -39.652 17.272 31.064 1.00 94.31 95 LEU A CA 1
ATOM 785 C C . LEU A 1 95 ? -39.112 18.695 30.891 1.00 94.31 95 LEU A C 1
ATOM 787 O O . LEU A 1 95 ? -38.345 18.945 29.964 1.00 94.31 95 LEU A O 1
ATOM 791 N N . ALA A 1 96 ? -39.489 19.625 31.773 1.00 94.81 96 ALA A N 1
ATOM 792 C CA . ALA A 1 96 ? -39.003 21.003 31.721 1.00 94.81 96 ALA A CA 1
ATOM 793 C C . ALA A 1 96 ? -37.480 21.083 31.924 1.00 94.81 96 ALA A C 1
ATOM 795 O O . ALA A 1 96 ? -36.792 21.774 31.173 1.00 94.81 96 ALA A O 1
ATOM 796 N N . GLU A 1 97 ? -36.941 20.332 32.888 1.00 94.69 97 GLU A N 1
ATOM 797 C CA . GLU A 1 97 ? -35.500 20.234 33.138 1.00 94.69 97 GLU A CA 1
ATOM 798 C C . GLU A 1 97 ? -34.753 19.618 31.948 1.00 94.69 97 GLU A C 1
ATOM 800 O O . GLU A 1 97 ? -33.741 20.169 31.514 1.00 94.69 97 GLU A O 1
ATOM 805 N N . ALA A 1 98 ? -35.261 18.519 31.378 1.00 94.44 98 ALA A N 1
ATOM 806 C CA . ALA A 1 98 ? -34.647 17.865 30.223 1.00 94.44 98 ALA A CA 1
ATOM 807 C C . ALA A 1 98 ? -34.621 18.781 28.990 1.00 94.44 98 ALA A C 1
ATOM 809 O O . ALA A 1 98 ? -33.577 18.909 28.347 1.00 94.44 98 ALA A O 1
ATOM 810 N N . ARG A 1 99 ? -35.727 19.484 28.705 1.00 95.06 99 ARG A N 1
ATOM 811 C CA . ARG A 1 99 ? -35.808 20.478 27.619 1.00 95.06 99 ARG A CA 1
ATOM 812 C C . ARG A 1 99 ? -34.820 21.618 27.829 1.00 95.06 99 ARG A C 1
ATOM 814 O O . ARG A 1 99 ? -34.100 21.976 26.905 1.00 95.06 99 ARG A O 1
ATOM 821 N N . LYS A 1 100 ? -34.734 22.152 29.052 1.00 95.19 100 LYS A N 1
ATOM 822 C CA . LYS A 1 100 ? -33.785 23.222 29.386 1.00 95.19 100 LYS A CA 1
ATOM 823 C C . LYS A 1 100 ? -32.330 22.767 29.246 1.00 95.19 100 LYS A C 1
ATOM 825 O O . LYS A 1 100 ? -31.504 23.541 28.783 1.00 95.19 100 LYS A O 1
ATOM 830 N N . LYS A 1 101 ? -32.019 21.531 29.650 1.00 93.75 101 LYS A N 1
ATOM 831 C CA . LYS A 1 101 ? -30.659 20.975 29.605 1.00 93.75 101 LYS A CA 1
ATOM 832 C C . LYS A 1 101 ? -30.192 20.673 28.181 1.00 93.75 101 LYS A C 1
ATOM 834 O O . LYS A 1 101 ? -29.030 20.894 27.872 1.00 93.75 101 LYS A O 1
ATOM 839 N N . THR A 1 102 ? -31.072 20.121 27.352 1.00 92.38 102 THR A N 1
ATOM 840 C CA . THR A 1 102 ? -30.698 19.554 26.043 1.00 92.38 102 THR A CA 1
ATOM 841 C C . THR A 1 102 ? -31.076 20.440 24.861 1.00 92.38 102 THR A C 1
ATOM 843 O O . THR A 1 102 ? -30.543 20.262 23.775 1.00 92.38 102 THR A O 1
ATOM 846 N N . GLY A 1 103 ? -32.028 21.362 25.033 1.00 94.06 103 GLY A N 1
ATOM 847 C CA . GLY A 1 103 ? -32.645 22.089 23.921 1.00 94.06 103 GLY A CA 1
ATOM 848 C C . GLY A 1 103 ? -33.581 21.232 23.056 1.00 94.06 103 GLY A C 1
ATOM 849 O O . GLY A 1 103 ? -34.123 21.729 22.072 1.00 94.06 103 GLY A O 1
ATOM 850 N N . LEU A 1 104 ? -33.799 19.962 23.410 1.00 94.12 104 LEU A N 1
ATOM 851 C CA . LEU A 1 104 ? -34.627 19.025 22.653 1.00 94.12 104 LEU A CA 1
ATOM 852 C C . LEU A 1 104 ? -36.063 18.994 23.176 1.00 94.12 104 LEU A C 1
ATOM 854 O O . LEU A 1 104 ? -36.302 19.160 24.370 1.00 94.12 104 LEU A O 1
ATOM 858 N N . TYR A 1 105 ? -37.027 18.717 22.295 1.00 94.38 105 TYR A N 1
ATOM 859 C CA . TYR A 1 105 ? -38.430 18.531 22.686 1.00 94.38 105 TYR A CA 1
ATOM 860 C C . TYR A 1 105 ? -38.724 17.141 23.273 1.00 94.38 105 TYR A C 1
ATOM 862 O O . TYR A 1 105 ? -39.596 17.025 24.142 1.00 94.38 105 TYR A O 1
ATOM 870 N N . ASP A 1 106 ? -37.989 16.122 22.814 1.00 96.50 106 ASP A N 1
ATOM 871 C CA . ASP A 1 106 ? -37.975 14.754 23.338 1.00 96.50 106 ASP A CA 1
ATOM 872 C C . ASP A 1 106 ? -36.682 14.023 22.922 1.00 96.50 106 ASP A C 1
ATOM 874 O O . ASP A 1 106 ? -35.868 14.573 22.182 1.00 96.50 106 ASP A O 1
ATOM 878 N N . ALA A 1 107 ? -36.519 12.771 23.345 1.00 96.56 107 ALA A N 1
ATOM 879 C CA . ALA A 1 107 ? -35.323 11.946 23.176 1.00 96.56 107 ALA A CA 1
ATOM 880 C C . ALA A 1 107 ? -35.107 11.367 21.766 1.00 96.56 107 ALA A C 1
ATOM 882 O O . ALA A 1 107 ? -34.332 10.428 21.616 1.00 96.56 107 ALA A O 1
ATOM 883 N N . CYS A 1 108 ? -35.809 11.855 20.743 1.00 97.50 108 CYS A N 1
ATOM 884 C CA . CYS A 1 108 ? -35.691 11.349 19.375 1.00 97.50 108 CYS A CA 1
ATOM 885 C C . CYS A 1 108 ? -35.845 12.484 18.363 1.00 97.50 108 CYS A C 1
ATOM 887 O O . CYS A 1 108 ? -36.743 13.332 18.491 1.00 97.50 108 CYS A O 1
ATOM 889 N N . ARG A 1 109 ? -34.997 12.473 17.337 1.00 97.88 109 ARG A N 1
ATOM 890 C CA . ARG A 1 109 ? -35.039 13.390 16.194 1.00 97.88 109 ARG A CA 1
ATOM 891 C C . ARG A 1 109 ? -35.056 12.588 14.902 1.00 97.88 109 ARG A C 1
ATOM 893 O O . ARG A 1 109 ? -34.383 11.566 14.809 1.00 97.88 109 ARG A O 1
ATOM 900 N N . ASN A 1 110 ? -35.798 13.084 13.917 1.00 98.25 110 ASN A N 1
ATOM 901 C CA . ASN A 1 110 ? -35.918 12.446 12.616 1.00 98.25 110 ASN A CA 1
ATOM 902 C C . ASN A 1 110 ? -35.500 13.408 11.519 1.00 98.25 110 ASN A C 1
ATOM 904 O O . ASN A 1 110 ? -35.968 14.549 11.489 1.00 98.25 110 ASN A O 1
ATO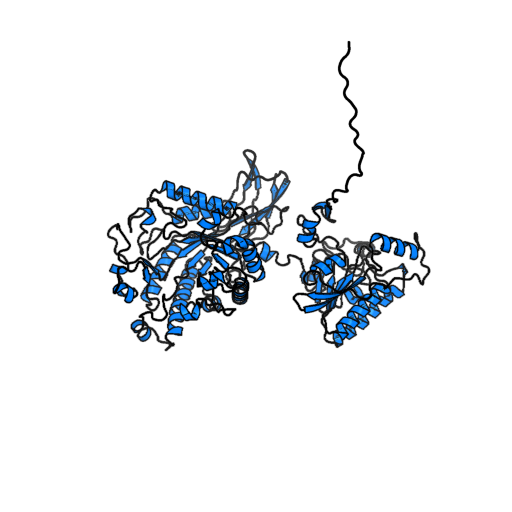M 908 N N . VAL A 1 111 ? -34.695 12.925 10.583 1.00 98.44 111 VAL A N 1
ATOM 909 C CA . VAL A 1 111 ? -34.239 13.712 9.445 1.00 98.44 111 VAL A CA 1
ATOM 910 C C . VAL A 1 111 ? -34.341 12.925 8.146 1.00 98.44 111 VAL A C 1
ATOM 912 O O . VAL A 1 111 ? -34.329 11.695 8.131 1.00 98.44 111 VAL A O 1
ATOM 915 N N . THR A 1 112 ? -34.452 13.649 7.039 1.00 98.25 112 THR A N 1
ATOM 916 C CA . THR A 1 112 ? -34.150 13.124 5.705 1.00 98.25 112 THR A CA 1
ATOM 917 C C . THR A 1 112 ? -32.884 13.788 5.190 1.00 98.25 112 THR A C 1
ATOM 919 O O . THR A 1 112 ? -32.773 15.013 5.280 1.00 98.25 112 THR A O 1
ATOM 922 N N . GLY A 1 113 ? -31.968 13.008 4.629 1.00 95.94 113 GLY A N 1
ATOM 923 C CA . GLY A 1 113 ? -30.698 13.490 4.089 1.00 95.94 113 GLY A CA 1
ATOM 924 C C . GLY A 1 113 ? -30.244 12.657 2.895 1.00 95.94 113 GLY A C 1
ATOM 925 O O . GLY A 1 113 ? -31.021 11.865 2.349 1.00 95.94 113 GLY A O 1
ATOM 926 N N . THR A 1 114 ? -28.992 12.848 2.495 1.00 89.69 114 THR A N 1
ATOM 927 C CA . THR A 1 114 ? -28.290 11.960 1.565 1.00 89.69 114 THR A CA 1
ATOM 928 C C . THR A 1 114 ? -27.068 11.370 2.256 1.00 89.69 114 THR A C 1
ATOM 930 O O . THR A 1 114 ? -26.470 12.046 3.085 1.00 89.69 114 THR A O 1
ATOM 933 N N . LEU A 1 115 ? -26.747 10.119 1.948 1.00 86.19 115 LEU A N 1
ATOM 934 C CA . LEU A 1 115 ? -25.537 9.422 2.373 1.00 86.19 115 LEU A CA 1
ATOM 935 C C . LEU A 1 115 ? -24.909 8.837 1.110 1.00 86.19 115 LEU A C 1
ATOM 937 O O . LEU A 1 115 ? -25.536 8.005 0.452 1.00 86.19 115 LEU A O 1
ATOM 941 N N . ASP A 1 116 ? -23.738 9.336 0.724 1.00 82.62 116 ASP A N 1
ATOM 942 C CA . ASP A 1 116 ? -23.073 9.036 -0.551 1.00 82.62 116 ASP A CA 1
ATOM 943 C C . ASP A 1 116 ? -23.998 9.250 -1.764 1.00 82.62 116 ASP A C 1
ATOM 945 O O . ASP A 1 116 ? -24.050 8.463 -2.714 1.00 82.62 116 ASP A O 1
ATOM 949 N N . GLY A 1 117 ? -24.801 10.316 -1.716 1.00 82.06 117 GLY A N 1
ATOM 950 C CA . GLY A 1 117 ? -25.801 10.627 -2.737 1.00 82.06 117 GLY A CA 1
ATOM 951 C C . GLY A 1 117 ? -27.073 9.766 -2.692 1.00 82.06 117 GLY A C 1
ATOM 952 O O . GLY A 1 117 ? -27.998 10.019 -3.466 1.00 82.06 117 GLY A O 1
ATOM 953 N N . ILE A 1 118 ? -27.180 8.790 -1.783 1.00 89.38 118 ILE A N 1
ATOM 954 C CA . ILE A 1 118 ? -28.384 7.970 -1.592 1.00 89.38 118 ILE A CA 1
ATOM 955 C C . ILE A 1 118 ? -29.317 8.666 -0.604 1.00 89.38 118 ILE A C 1
ATOM 957 O O . ILE A 1 118 ? -28.936 8.971 0.522 1.00 89.38 118 ILE A O 1
ATOM 961 N N . HIS A 1 119 ? -30.572 8.893 -0.992 1.00 96.12 119 HIS A N 1
ATOM 962 C CA . HIS A 1 119 ? -31.563 9.461 -0.081 1.00 96.12 119 HIS A CA 1
ATOM 963 C C . HIS A 1 119 ? -31.926 8.496 1.047 1.00 96.12 119 HIS A C 1
ATOM 965 O O . HIS A 1 119 ? -32.348 7.371 0.787 1.00 96.12 119 HIS A O 1
ATOM 971 N N . VAL A 1 120 ? -31.844 8.967 2.292 1.00 98.12 120 VAL A N 1
ATOM 972 C CA . VAL A 1 120 ? -32.094 8.164 3.497 1.00 98.12 120 VAL A CA 1
ATOM 973 C C . VAL A 1 120 ? -33.003 8.889 4.487 1.00 98.12 120 VAL A C 1
ATOM 975 O O . VAL A 1 120 ? -33.070 10.123 4.527 1.00 98.12 120 VAL A O 1
ATOM 978 N N . VAL A 1 121 ? -33.706 8.109 5.308 1.00 98.75 121 VAL A N 1
ATOM 979 C CA . VAL A 1 121 ? -34.402 8.593 6.507 1.00 98.75 121 VAL A CA 1
ATOM 980 C C . VAL A 1 121 ? -33.625 8.110 7.722 1.00 98.75 121 VAL A C 1
ATOM 982 O O . VAL A 1 121 ? -33.401 6.910 7.870 1.00 98.75 121 VAL A O 1
ATOM 985 N N . ILE A 1 122 ? -33.247 9.031 8.605 1.00 98.62 122 ILE A N 1
ATOM 986 C CA . ILE A 1 122 ? -32.486 8.717 9.816 1.00 98.62 122 ILE A CA 1
ATOM 987 C C . ILE A 1 122 ? -33.296 9.144 11.038 1.00 98.62 122 ILE A C 1
ATOM 989 O O . ILE A 1 122 ? -33.763 10.281 11.123 1.00 98.62 122 ILE A O 1
ATOM 993 N N . SER A 1 123 ? -33.453 8.233 11.993 1.00 98.50 123 SER A N 1
ATOM 994 C CA . SER A 1 123 ? -34.010 8.503 13.318 1.00 98.50 123 SER A CA 1
ATOM 995 C C . SER A 1 123 ? -32.916 8.284 14.353 1.00 98.50 123 SER A C 1
ATOM 997 O O . SER A 1 123 ? -32.404 7.175 14.463 1.00 98.50 123 SER A O 1
ATOM 999 N N . ALA A 1 124 ? -32.566 9.305 15.129 1.00 98.12 124 ALA A N 1
ATOM 1000 C CA . ALA A 1 124 ? -31.530 9.195 16.153 1.00 98.12 124 ALA A CA 1
ATOM 1001 C C . ALA A 1 124 ? -32.079 9.531 17.538 1.00 98.12 124 ALA A C 1
ATOM 1003 O O . ALA A 1 124 ? -32.761 10.546 17.731 1.00 98.12 124 ALA A O 1
ATOM 1004 N N . MET A 1 125 ? -31.779 8.656 18.496 1.00 98.06 125 MET A N 1
ATOM 1005 C CA . MET A 1 125 ? -32.124 8.838 19.900 1.00 98.06 125 MET A CA 1
ATOM 1006 C C . MET A 1 125 ? -31.056 9.648 20.638 1.00 98.06 125 MET A C 1
ATOM 1008 O O . MET A 1 125 ? -29.875 9.582 20.307 1.00 98.06 125 MET A O 1
ATOM 1012 N N . ASP A 1 126 ? -31.465 10.381 21.673 1.00 96.06 126 ASP A N 1
ATOM 1013 C CA . ASP A 1 126 ? -30.564 11.186 22.498 1.00 96.06 126 ASP A CA 1
ATOM 1014 C C . ASP A 1 126 ? -30.672 10.810 23.981 1.00 96.06 126 ASP A C 1
ATOM 1016 O O . ASP A 1 126 ? -31.695 11.031 24.640 1.00 96.06 126 ASP A O 1
ATOM 1020 N N . PHE A 1 127 ? -29.592 10.239 24.519 1.00 95.31 127 PHE A N 1
ATOM 1021 C CA . PHE A 1 127 ? -29.551 9.739 25.893 1.00 95.31 127 PHE A CA 1
ATOM 1022 C C . PHE A 1 127 ? -29.634 10.855 26.941 1.00 95.31 127 PHE A C 1
ATOM 1024 O O . PHE A 1 127 ? -30.123 10.630 28.052 1.00 95.31 127 PHE A O 1
ATOM 1031 N N . ALA A 1 128 ? -29.200 12.075 26.603 1.00 94.62 128 ALA A N 1
ATOM 1032 C CA . ALA A 1 128 ? -29.215 13.195 27.538 1.00 94.62 128 ALA A CA 1
ATOM 1033 C C . ALA A 1 128 ? -30.648 13.592 27.938 1.00 94.62 128 ALA A C 1
ATOM 1035 O O . ALA A 1 128 ? -30.859 14.152 29.021 1.00 94.62 128 ALA A O 1
ATOM 1036 N N . PHE A 1 129 ? -31.643 13.261 27.106 1.00 96.12 129 PHE A N 1
ATOM 1037 C CA . PHE A 1 129 ? -33.056 13.483 27.386 1.00 96.12 129 PHE A CA 1
ATOM 1038 C C . PHE A 1 129 ? -33.663 12.289 28.141 1.00 96.12 129 PHE A C 1
ATOM 1040 O O . PHE A 1 129 ? -34.105 11.306 27.549 1.00 96.12 129 PHE A O 1
ATOM 1047 N N . ILE A 1 130 ? -33.701 12.376 29.477 1.00 95.56 130 ILE A N 1
ATOM 1048 C CA . ILE A 1 130 ? -34.313 11.368 30.372 1.00 95.56 130 ILE A CA 1
ATOM 1049 C C . ILE A 1 130 ? -33.810 9.941 30.047 1.00 95.56 130 ILE A C 1
ATOM 1051 O O . ILE A 1 130 ? -34.596 9.003 29.884 1.00 95.56 130 ILE A O 1
ATOM 1055 N N . GLY A 1 131 ? -32.490 9.790 29.894 1.00 94.38 131 GLY A N 1
ATOM 1056 C CA . GLY A 1 131 ? -31.833 8.505 29.625 1.00 94.38 131 GLY A CA 1
ATOM 1057 C C . GLY A 1 131 ? -32.198 7.893 28.273 1.00 94.38 131 GLY A C 1
ATOM 1058 O O . GLY A 1 131 ? -32.212 6.671 28.145 1.00 94.38 131 GLY A O 1
ATOM 1059 N N . GLY A 1 132 ? -32.614 8.708 27.298 1.00 96.12 132 GLY A N 1
ATOM 1060 C CA . GLY A 1 132 ? -33.084 8.219 26.004 1.00 96.12 132 GLY A CA 1
ATOM 1061 C C . GLY A 1 132 ? -34.329 7.337 26.118 1.00 96.12 132 GLY A C 1
ATOM 1062 O O . GLY A 1 132 ? -34.587 6.509 25.249 1.00 96.12 132 GLY A O 1
ATOM 1063 N N . SER A 1 133 ? -35.067 7.411 27.230 1.00 96.62 133 SER A N 1
ATOM 1064 C CA . SER A 1 133 ? -36.135 6.448 27.515 1.00 96.62 133 SER A CA 1
ATOM 1065 C C . SER A 1 133 ? -37.245 6.517 26.466 1.00 96.62 133 SER A C 1
ATOM 1067 O O . SER A 1 133 ? -37.617 7.604 26.044 1.00 96.62 133 SER A O 1
ATOM 1069 N N . MET A 1 134 ? -37.805 5.392 26.027 1.00 97.88 134 MET A N 1
ATOM 1070 C CA . MET A 1 134 ? -38.881 5.405 25.032 1.00 97.88 134 MET A CA 1
ATOM 1071 C C . MET A 1 134 ? -40.240 5.675 25.686 1.00 97.88 134 MET A C 1
ATOM 1073 O O . MET A 1 134 ? -40.739 4.837 26.433 1.00 97.88 134 MET A O 1
ATOM 1077 N N . GLY A 1 135 ? -40.835 6.823 25.361 1.00 96.69 135 GLY A N 1
ATOM 1078 C CA . GLY A 1 135 ? -42.227 7.178 25.658 1.00 96.69 135 GLY A CA 1
ATOM 1079 C C . GLY A 1 135 ? -43.041 7.420 24.384 1.00 96.69 135 GLY A C 1
ATOM 1080 O O . GLY A 1 135 ? -42.565 7.154 23.277 1.00 96.69 135 GLY A O 1
ATOM 1081 N N . SER A 1 136 ? -44.250 7.962 24.515 1.00 97.75 136 SER A N 1
ATOM 1082 C CA . SER A 1 136 ? -45.219 8.131 23.421 1.00 97.75 136 SER A CA 1
ATOM 1083 C C . SER A 1 136 ? -44.663 8.929 22.242 1.00 97.75 136 SER A C 1
ATOM 1085 O O . SER A 1 136 ? -44.894 8.563 21.090 1.00 97.75 136 SER A O 1
ATOM 1087 N N . VAL A 1 137 ? -43.887 9.987 22.507 1.00 98.00 137 VAL A N 1
ATOM 1088 C CA . VAL A 1 137 ? -43.276 10.807 21.447 1.00 98.00 137 VAL A CA 1
ATOM 1089 C C . VAL A 1 137 ? -42.172 10.067 20.710 1.00 98.00 137 VAL A C 1
ATOM 1091 O O . VAL A 1 137 ? -42.125 10.138 19.487 1.00 98.00 137 VAL A O 1
ATOM 1094 N N . VAL A 1 138 ? -41.304 9.336 21.416 1.00 98.25 138 VAL A N 1
ATOM 1095 C CA . VAL A 1 138 ? -40.260 8.521 20.771 1.00 98.25 138 VAL A CA 1
ATOM 1096 C C . VAL A 1 138 ? -40.913 7.482 19.859 1.00 98.25 138 VAL A C 1
ATOM 1098 O O . VAL A 1 138 ? -40.565 7.394 18.684 1.00 98.25 138 VAL A O 1
ATOM 1101 N N . GLY A 1 139 ? -41.922 6.763 20.362 1.00 98.19 139 GLY A N 1
ATOM 1102 C CA . GLY A 1 139 ? -42.649 5.769 19.573 1.00 98.19 139 GLY A CA 1
ATOM 1103 C C . GLY A 1 139 ? -43.402 6.360 18.377 1.00 98.19 139 GLY A C 1
ATOM 1104 O O . GLY A 1 139 ? -43.412 5.765 17.301 1.00 98.19 139 GLY A O 1
ATOM 1105 N N . GLU A 1 140 ? -44.014 7.541 18.518 1.00 98.50 140 GLU A N 1
ATOM 1106 C CA . GLU A 1 140 ? -44.655 8.250 17.400 1.00 98.50 140 GLU A CA 1
ATOM 1107 C C . GLU A 1 140 ? -43.646 8.755 16.365 1.00 98.50 140 GLU A C 1
ATOM 1109 O O . GLU A 1 140 ? -43.860 8.544 15.172 1.00 98.50 140 GLU A O 1
ATOM 1114 N N . LYS A 1 141 ? -42.537 9.373 16.784 1.00 98.50 141 LYS A N 1
ATOM 1115 C CA . LYS A 1 141 ? -41.494 9.835 15.861 1.00 98.50 141 LYS A CA 1
ATOM 1116 C C . LYS A 1 141 ? -40.902 8.669 15.076 1.00 98.50 141 LYS A C 1
ATOM 1118 O O . LYS A 1 141 ? -40.842 8.748 13.851 1.00 98.50 141 LYS A O 1
ATOM 1123 N N . ILE A 1 142 ? -40.546 7.570 15.735 1.00 98.50 142 ILE A N 1
ATOM 1124 C CA . ILE A 1 142 ? -40.020 6.385 15.048 1.00 98.50 142 ILE A CA 1
ATOM 1125 C C . ILE A 1 142 ? -41.066 5.806 14.087 1.00 98.50 142 ILE A C 1
ATOM 1127 O O . ILE A 1 142 ? -40.754 5.548 12.927 1.00 98.50 142 ILE A O 1
ATOM 1131 N N . ALA A 1 143 ? -42.330 5.683 14.509 1.00 98.62 143 ALA A N 1
ATOM 1132 C CA . ALA A 1 143 ? -43.408 5.229 13.630 1.00 98.62 143 ALA A CA 1
ATOM 1133 C C . ALA A 1 143 ? -43.558 6.105 12.371 1.00 98.62 143 ALA A C 1
ATOM 1135 O O . ALA A 1 143 ? -43.731 5.570 11.276 1.00 98.62 143 ALA A O 1
ATOM 1136 N N . ARG A 1 144 ? -43.443 7.434 12.501 1.00 98.50 144 ARG A N 1
ATOM 1137 C CA . ARG A 1 144 ? -43.495 8.369 11.364 1.00 98.50 144 ARG A CA 1
ATOM 1138 C C . ARG A 1 144 ? -42.274 8.289 10.460 1.00 98.50 144 ARG A C 1
ATOM 1140 O O . ARG A 1 144 ? -42.429 8.431 9.249 1.00 98.50 144 ARG A O 1
ATOM 1147 N N . ALA A 1 145 ? -41.083 8.058 11.013 1.00 98.62 145 ALA A N 1
ATOM 1148 C CA . ALA A 1 145 ? -39.884 7.808 10.216 1.00 98.62 145 ALA A CA 1
ATOM 1149 C C . ALA A 1 145 ? -40.056 6.538 9.370 1.00 98.62 145 ALA A C 1
ATOM 1151 O O . ALA A 1 145 ? -39.836 6.577 8.163 1.00 98.62 145 ALA A O 1
ATOM 1152 N N . ILE A 1 146 ? -40.568 5.461 9.976 1.00 98.69 146 ILE A N 1
ATOM 1153 C CA . ILE A 1 146 ? -40.869 4.200 9.288 1.00 98.69 146 ILE A CA 1
ATOM 1154 C C . ILE A 1 146 ? -41.910 4.400 8.178 1.00 98.69 146 ILE A C 1
ATOM 1156 O O . ILE A 1 146 ? -41.686 3.998 7.037 1.00 98.69 146 ILE A O 1
ATOM 1160 N N . ASP A 1 147 ? -43.040 5.048 8.484 1.00 98.31 147 ASP A N 1
ATOM 1161 C CA . ASP A 1 147 ? -44.086 5.318 7.490 1.00 98.31 147 ASP A CA 1
ATOM 1162 C C . ASP A 1 147 ? -43.555 6.203 6.344 1.00 98.31 147 ASP A C 1
ATOM 1164 O O . ASP A 1 147 ? -43.911 5.999 5.179 1.00 98.31 147 ASP A O 1
ATOM 1168 N N . ARG A 1 148 ? -42.671 7.166 6.647 1.00 98.38 148 ARG A N 1
ATOM 1169 C CA . ARG A 1 148 ? -42.017 8.008 5.639 1.00 98.38 148 ARG A CA 1
ATOM 1170 C C . ARG A 1 148 ? -41.098 7.190 4.740 1.00 98.38 148 ARG A C 1
ATOM 1172 O O . ARG A 1 148 ? -41.273 7.280 3.530 1.00 98.38 148 ARG A O 1
ATOM 1179 N N . SER A 1 149 ? -40.203 6.373 5.296 1.00 98.44 149 SER A N 1
ATOM 1180 C CA . SER A 1 149 ? -39.340 5.466 4.524 1.00 98.44 149 SER A CA 1
ATOM 1181 C C . SER A 1 149 ? -40.148 4.537 3.625 1.00 98.44 149 SER A C 1
ATOM 1183 O O . SER A 1 149 ? -39.848 4.403 2.440 1.00 98.44 149 SER A O 1
ATOM 1185 N N . ALA A 1 150 ? -41.234 3.958 4.143 1.00 97.75 150 ALA A N 1
ATOM 1186 C CA . ALA A 1 150 ? -42.113 3.092 3.362 1.00 97.75 150 ALA A CA 1
ATOM 1187 C C . ALA A 1 150 ? -42.766 3.832 2.181 1.00 97.75 150 ALA A C 1
ATOM 1189 O O . ALA A 1 150 ? -42.909 3.256 1.097 1.00 97.75 150 ALA A O 1
ATOM 1190 N N . LYS A 1 151 ? -43.145 5.103 2.379 1.00 98.00 151 LYS A N 1
ATOM 1191 C CA . LYS A 1 151 ? -43.761 5.956 1.354 1.00 98.00 151 LYS A CA 1
ATOM 1192 C C . LYS A 1 151 ? -42.757 6.447 0.310 1.00 98.00 151 LYS A C 1
ATOM 1194 O O . LYS A 1 151 ? -43.077 6.428 -0.873 1.00 98.00 151 LYS A O 1
ATOM 1199 N N . THR A 1 152 ? -41.582 6.915 0.728 1.00 97.62 152 THR A N 1
ATOM 1200 C CA . THR A 1 152 ? -40.568 7.491 -0.174 1.00 97.62 152 THR A CA 1
ATOM 1201 C C . THR A 1 152 ? -39.657 6.444 -0.800 1.00 97.62 152 THR A C 1
ATOM 1203 O O . THR A 1 152 ? -38.942 6.768 -1.740 1.00 97.62 152 THR A O 1
ATOM 1206 N N . LYS A 1 153 ? -39.680 5.204 -0.292 1.00 97.75 153 LYS A N 1
ATOM 1207 C CA . LYS A 1 153 ? -38.740 4.125 -0.638 1.00 97.75 153 LYS A CA 1
ATOM 1208 C C . LYS A 1 153 ? -37.285 4.435 -0.287 1.00 97.75 153 LYS A C 1
ATOM 1210 O O . LYS A 1 153 ? -36.373 3.828 -0.834 1.00 97.75 153 LYS A O 1
ATOM 1215 N N . TYR A 1 154 ? -37.068 5.361 0.642 1.00 98.25 154 TYR A N 1
ATOM 1216 C CA . TYR A 1 154 ? -35.734 5.668 1.148 1.00 98.25 154 TYR A CA 1
ATOM 1217 C C . TYR A 1 154 ? -35.376 4.680 2.260 1.00 98.25 154 TYR A C 1
ATOM 1219 O O . TYR A 1 154 ? -36.215 4.483 3.149 1.00 98.25 154 TYR A O 1
ATOM 1227 N N . PRO A 1 155 ? -34.164 4.090 2.250 1.00 98.25 155 PRO A N 1
ATOM 1228 C CA . PRO A 1 155 ? -33.670 3.274 3.351 1.00 98.25 155 PRO A CA 1
ATOM 1229 C C . PRO A 1 155 ? -33.859 3.961 4.703 1.00 98.25 155 PRO A C 1
ATOM 1231 O O . PRO A 1 155 ? -33.713 5.183 4.828 1.00 98.25 155 PRO A O 1
ATOM 1234 N N . LEU A 1 156 ? -34.210 3.164 5.707 1.00 98.75 156 LEU A N 1
ATOM 1235 C CA . LEU A 1 156 ? -34.370 3.619 7.080 1.00 98.75 156 LEU A CA 1
ATOM 1236 C C . LEU A 1 156 ? -33.117 3.279 7.885 1.00 98.75 156 LEU A C 1
ATOM 1238 O O . LEU A 1 156 ? -32.673 2.134 7.884 1.00 98.75 156 LEU A O 1
ATOM 1242 N N . ILE A 1 157 ? -32.604 4.249 8.633 1.00 98.69 157 ILE A N 1
ATOM 1243 C CA . ILE A 1 157 ? -31.543 4.046 9.620 1.00 98.69 157 ILE A CA 1
ATOM 1244 C C . ILE A 1 157 ? -32.072 4.510 10.977 1.00 98.69 157 ILE A C 1
ATOM 1246 O O . ILE A 1 157 ? -32.542 5.642 11.108 1.00 98.69 157 ILE A O 1
ATOM 1250 N N . ILE A 1 158 ? -32.012 3.650 11.997 1.00 98.62 158 ILE A N 1
ATOM 1251 C CA . ILE A 1 158 ? -32.364 4.032 13.373 1.00 98.62 158 ILE A CA 1
ATOM 1252 C C . ILE A 1 158 ? -31.147 3.862 14.274 1.00 98.62 158 ILE A C 1
ATOM 1254 O O . ILE A 1 158 ? -30.650 2.752 14.432 1.00 98.62 158 ILE A O 1
ATOM 1258 N N . ILE A 1 159 ? -30.724 4.958 14.901 1.00 98.31 159 ILE A N 1
ATOM 1259 C CA . ILE A 1 159 ? -29.624 5.016 15.864 1.00 98.31 159 ILE A CA 1
ATOM 1260 C C . ILE A 1 159 ? -30.227 4.983 17.265 1.00 98.31 159 ILE A C 1
ATOM 1262 O O . ILE A 1 159 ? -30.816 5.959 17.743 1.00 98.31 159 ILE A O 1
ATOM 1266 N N . SER A 1 160 ? -30.120 3.821 17.895 1.00 98.12 160 SER A N 1
ATOM 1267 C CA . SER A 1 160 ? -30.732 3.505 19.177 1.00 98.12 160 SER A CA 1
ATOM 1268 C C . SER A 1 160 ? -29.774 3.812 20.314 1.00 98.12 160 SER A C 1
ATOM 1270 O O . SER A 1 160 ? -28.622 3.389 20.292 1.00 98.12 160 SER A O 1
ATOM 1272 N N . LYS A 1 161 ? -30.280 4.547 21.307 1.00 95.88 161 LYS A N 1
ATOM 1273 C CA . LYS A 1 161 ? -29.549 4.914 22.520 1.00 95.88 161 LYS A CA 1
ATOM 1274 C C . LYS A 1 161 ? -30.534 5.174 23.651 1.00 95.88 161 LYS A C 1
ATOM 1276 O O . LYS A 1 161 ? -31.197 6.210 23.695 1.00 95.88 161 LYS A O 1
ATOM 1281 N N . SER A 1 162 ? -30.702 4.198 24.532 1.00 96.06 162 SER A N 1
ATOM 1282 C CA . SER A 1 162 ? -31.763 4.200 25.532 1.00 96.06 162 SER A CA 1
ATOM 1283 C C . SER A 1 162 ? -31.421 3.362 26.752 1.00 96.06 162 SER A C 1
ATOM 1285 O O . SER A 1 162 ? -30.868 2.274 26.636 1.00 96.06 162 SER A O 1
ATOM 1287 N N . GLY A 1 163 ? -31.838 3.848 27.920 1.00 93.62 163 GLY A N 1
ATOM 1288 C CA . GLY A 1 163 ? -31.865 3.088 29.167 1.00 93.62 163 GLY A CA 1
ATOM 1289 C C . GLY A 1 163 ? -33.133 2.245 29.366 1.00 93.62 163 GLY A C 1
ATOM 1290 O O . GLY A 1 163 ? -33.254 1.592 30.402 1.00 93.62 163 GLY A O 1
ATOM 1291 N N . GLY A 1 164 ? -34.098 2.286 28.435 1.00 93.00 164 GLY A N 1
ATOM 1292 C CA . GLY A 1 164 ? -35.329 1.491 28.496 1.00 93.00 164 GLY A CA 1
ATOM 1293 C C . GLY A 1 164 ? -36.619 2.273 28.230 1.00 93.00 164 GLY A C 1
ATOM 1294 O O . GLY A 1 164 ? -36.629 3.324 27.595 1.00 93.00 164 GLY A O 1
ATOM 1295 N N . ALA A 1 165 ? -37.749 1.741 28.698 1.00 93.62 165 ALA A N 1
ATOM 1296 C CA . ALA A 1 165 ? -39.060 2.377 28.550 1.00 93.62 165 ALA A CA 1
ATOM 1297 C C . ALA A 1 165 ? -39.240 3.545 29.537 1.00 93.62 165 ALA A C 1
ATOM 1299 O O . ALA A 1 165 ? -38.718 3.526 30.654 1.00 93.62 165 ALA A O 1
ATOM 1300 N N . ARG A 1 166 ? -40.010 4.568 29.153 1.00 95.38 166 ARG A N 1
ATOM 1301 C CA . ARG A 1 166 ? -40.245 5.743 29.996 1.00 95.38 166 ARG A CA 1
ATOM 1302 C C . ARG A 1 166 ? -41.311 5.453 31.044 1.00 95.38 166 ARG A C 1
ATOM 1304 O O . ARG A 1 166 ? -42.505 5.516 30.762 1.00 95.38 166 ARG A O 1
ATOM 1311 N N . MET A 1 167 ? -40.874 5.145 32.262 1.00 92.44 167 MET A N 1
ATOM 1312 C CA . MET A 1 167 ? -41.757 4.726 33.361 1.00 92.44 167 MET A CA 1
ATOM 1313 C C . MET A 1 167 ? -42.881 5.723 33.666 1.00 92.44 167 MET A C 1
ATOM 1315 O O . MET A 1 167 ? -43.985 5.301 33.987 1.00 92.44 167 MET A O 1
ATOM 1319 N N . MET A 1 168 ? -42.629 7.026 33.506 1.00 95.00 168 MET A N 1
ATOM 1320 C CA . MET A 1 168 ? -43.616 8.084 33.759 1.00 95.00 168 MET A CA 1
ATOM 1321 C C . MET A 1 168 ? -44.843 8.015 32.839 1.00 95.00 168 MET A C 1
ATOM 1323 O O . MET A 1 168 ? -45.877 8.583 33.165 1.00 95.00 168 MET A O 1
ATOM 1327 N N . GLU A 1 169 ? -44.742 7.311 31.709 1.00 95.62 169 GLU A N 1
ATOM 1328 C CA . GLU A 1 169 ? -45.862 7.069 30.792 1.00 95.62 169 GLU A CA 1
ATOM 1329 C C . GLU A 1 169 ? -46.373 5.608 30.861 1.00 95.62 169 GLU A C 1
ATOM 1331 O O . GLU A 1 169 ? -47.287 5.226 30.131 1.00 95.62 169 GLU A O 1
ATOM 1336 N N . ALA A 1 170 ? -45.810 4.784 31.753 1.00 94.06 170 ALA A N 1
ATOM 1337 C CA . ALA A 1 170 ? -46.238 3.422 32.087 1.00 94.06 170 ALA A CA 1
ATOM 1338 C C . ALA A 1 170 ? -46.614 2.550 30.866 1.00 94.06 170 ALA A C 1
ATOM 1340 O O . ALA A 1 170 ? -45.783 2.299 29.989 1.00 94.06 170 ALA A O 1
ATOM 1341 N N . ALA A 1 171 ? -47.861 2.070 30.802 1.00 95.06 171 ALA A N 1
ATOM 1342 C CA . ALA A 1 171 ? -48.348 1.204 29.731 1.00 95.06 171 ALA A CA 1
ATOM 1343 C C . ALA A 1 171 ? -48.260 1.862 28.344 1.00 95.06 171 ALA A C 1
ATOM 1345 O O . ALA A 1 171 ? -48.051 1.159 27.357 1.00 95.06 171 ALA A O 1
ATOM 1346 N N . LEU A 1 172 ? -48.344 3.196 28.250 1.00 96.06 172 LEU A N 1
ATOM 1347 C CA . LEU A 1 172 ? -48.192 3.899 26.974 1.00 96.06 172 LEU A CA 1
ATOM 1348 C C . LEU A 1 172 ? -46.784 3.698 26.406 1.00 96.06 172 LEU A C 1
ATOM 1350 O O . LEU A 1 172 ? -46.653 3.436 25.212 1.00 96.06 172 LEU A O 1
ATOM 1354 N N . SER A 1 173 ? -45.750 3.729 27.252 1.00 96.50 173 SER A N 1
ATOM 1355 C CA . SER A 1 173 ? -44.370 3.425 26.849 1.00 96.50 173 SER A CA 1
ATOM 1356 C C . SER A 1 173 ? -44.210 1.986 26.374 1.00 96.50 173 SER A C 1
ATOM 1358 O O . SER A 1 173 ? -43.585 1.750 25.343 1.00 96.50 173 SER A O 1
ATOM 1360 N N . LEU A 1 174 ? -44.807 1.025 27.088 1.00 96.12 174 LEU A N 1
ATOM 1361 C CA . LEU A 1 174 ? -44.781 -0.385 26.687 1.00 96.12 174 LEU A CA 1
ATOM 1362 C C . LEU A 1 174 ? -45.428 -0.578 25.308 1.00 96.12 174 LEU A C 1
ATOM 1364 O O . LEU A 1 174 ? -44.870 -1.251 24.445 1.00 96.12 174 LEU A O 1
ATOM 1368 N N . MET A 1 175 ? -46.574 0.064 25.066 1.00 97.75 175 MET A N 1
ATOM 1369 C CA . MET A 1 175 ? -47.285 -0.032 23.788 1.00 97.75 175 MET A CA 1
ATOM 1370 C C . MET A 1 175 ? -46.512 0.572 22.612 1.00 97.75 175 MET A C 1
ATOM 1372 O O . MET A 1 175 ? -46.783 0.211 21.463 1.00 97.75 175 MET A O 1
ATOM 1376 N N . GLN A 1 176 ? -45.520 1.434 22.857 1.00 98.25 176 GLN A N 1
ATOM 1377 C CA . GLN A 1 176 ? -44.678 1.936 21.772 1.00 98.25 176 GLN A CA 1
ATOM 1378 C C . GLN A 1 176 ? -43.862 0.822 21.116 1.00 98.25 176 GLN A C 1
ATOM 1380 O O . GLN A 1 176 ? -43.701 0.870 19.902 1.00 98.25 176 GLN A O 1
ATOM 1385 N N . MET A 1 177 ? -43.460 -0.215 21.865 1.00 98.00 177 MET A N 1
ATOM 1386 C CA . MET A 1 177 ? -42.790 -1.397 21.306 1.00 98.00 177 MET A CA 1
ATOM 1387 C C . MET A 1 177 ? -43.658 -2.047 20.224 1.00 98.00 177 MET A C 1
ATOM 1389 O O . MET A 1 177 ? -43.242 -2.189 19.075 1.00 98.00 177 MET A O 1
ATOM 1393 N N . ALA A 1 178 ? -44.908 -2.367 20.573 1.00 97.44 178 ALA A N 1
ATOM 1394 C CA . ALA A 1 178 ? -45.857 -2.984 19.653 1.00 97.44 178 ALA A CA 1
ATOM 1395 C C . ALA A 1 178 ? -46.142 -2.082 18.442 1.00 97.44 178 ALA A C 1
ATOM 1397 O O . ALA A 1 178 ? -46.156 -2.546 17.300 1.00 97.44 178 ALA A O 1
ATOM 1398 N N . LYS A 1 179 ? -46.318 -0.777 18.676 1.00 98.44 179 LYS A N 1
ATOM 1399 C CA . LYS A 1 179 ? -46.566 0.212 17.623 1.00 98.44 179 LYS A CA 1
ATOM 1400 C C . LYS A 1 179 ? -45.425 0.274 16.608 1.00 98.44 179 LYS A C 1
ATOM 1402 O O . LYS A 1 179 ? -45.690 0.200 15.409 1.00 98.44 179 LYS A O 1
ATOM 1407 N N . THR A 1 180 ? -44.177 0.415 17.053 1.00 98.31 180 THR A N 1
ATOM 1408 C CA . THR A 1 180 ? -43.022 0.519 16.149 1.00 98.31 180 THR A CA 1
ATOM 1409 C C . THR A 1 180 ? -42.776 -0.792 15.408 1.00 98.31 180 THR A C 1
ATOM 1411 O O . THR A 1 180 ? -42.575 -0.768 14.196 1.00 98.31 180 THR A O 1
ATOM 1414 N N . SER A 1 181 ? -42.897 -1.943 16.077 1.00 98.00 181 SER A N 1
ATOM 1415 C CA . SER A 1 181 ? -42.738 -3.259 15.440 1.00 98.00 181 SER A CA 1
ATOM 1416 C C . SER A 1 181 ? -43.810 -3.526 14.373 1.00 98.00 181 SER A C 1
ATOM 1418 O O . SER A 1 181 ? -43.504 -4.001 13.276 1.00 98.00 181 SER A O 1
ATOM 1420 N N . ALA A 1 182 ? -45.065 -3.142 14.632 1.00 98.00 182 ALA A N 1
ATOM 1421 C CA . ALA A 1 182 ? -46.139 -3.247 13.644 1.00 98.00 182 ALA A CA 1
ATOM 1422 C C . ALA A 1 182 ? -45.884 -2.365 12.407 1.00 98.00 182 ALA A C 1
ATOM 1424 O O . ALA A 1 182 ? -46.239 -2.737 11.286 1.00 98.00 182 ALA A O 1
ATOM 1425 N N . ARG A 1 183 ? -45.250 -1.199 12.587 1.00 98.06 183 ARG A N 1
ATOM 1426 C CA . ARG A 1 183 ? -44.858 -0.309 11.483 1.00 98.06 183 ARG A CA 1
ATOM 1427 C C . ARG A 1 183 ? -43.683 -0.875 10.691 1.00 98.06 183 ARG A C 1
ATOM 1429 O O . ARG A 1 183 ? -43.754 -0.880 9.465 1.00 98.06 183 ARG A O 1
ATOM 1436 N N . LEU A 1 184 ? -42.670 -1.436 11.353 1.00 98.38 184 LEU A N 1
ATOM 1437 C CA . LEU A 1 184 ? -41.555 -2.117 10.681 1.00 98.38 184 LEU A CA 1
ATOM 1438 C C . LEU A 1 184 ? -42.023 -3.302 9.831 1.00 98.38 184 LEU A C 1
ATOM 1440 O O . LEU A 1 184 ? -41.545 -3.489 8.718 1.00 98.38 184 LEU A O 1
ATOM 1444 N N . THR A 1 185 ? -43.051 -4.029 10.276 1.00 97.25 185 THR A N 1
ATOM 1445 C CA . THR A 1 185 ? -43.670 -5.086 9.456 1.00 97.25 185 THR A CA 1
ATOM 1446 C C . THR A 1 185 ? -44.207 -4.535 8.126 1.00 97.25 185 THR A C 1
ATOM 1448 O O . THR A 1 185 ? -44.113 -5.191 7.089 1.00 97.25 185 THR A O 1
ATOM 1451 N N . LYS A 1 186 ? -44.766 -3.316 8.121 1.00 96.31 186 LYS A N 1
ATOM 1452 C CA . LYS A 1 186 ? -45.214 -2.659 6.881 1.00 96.31 186 LYS A CA 1
ATOM 1453 C C . LYS A 1 186 ? -44.038 -2.214 6.010 1.00 96.31 186 LYS A C 1
ATOM 1455 O O . LYS A 1 186 ? -44.146 -2.312 4.793 1.00 96.31 186 LYS A O 1
ATOM 1460 N N . LEU A 1 187 ? -42.942 -1.754 6.613 1.00 98.06 187 LEU A N 1
ATOM 1461 C CA . LEU A 1 187 ? -41.717 -1.372 5.902 1.00 98.06 187 LEU A CA 1
ATOM 1462 C C . LEU A 1 187 ? -41.082 -2.570 5.186 1.00 98.06 187 LEU A C 1
ATOM 1464 O O . LEU A 1 187 ? -40.803 -2.488 3.993 1.00 98.06 187 LEU A O 1
ATOM 1468 N N . SER A 1 188 ? -40.970 -3.702 5.885 1.00 97.56 188 SER A N 1
ATOM 1469 C CA . SER A 1 188 ? -40.482 -4.964 5.321 1.00 97.56 188 SER A CA 1
ATOM 1470 C C . SER A 1 188 ? -41.346 -5.417 4.137 1.00 97.56 188 SER A C 1
ATOM 1472 O O . SER A 1 188 ? -40.834 -5.653 3.045 1.00 97.56 188 SER A O 1
ATOM 1474 N N . LYS A 1 189 ? -42.683 -5.397 4.276 1.00 96.88 189 LYS A N 1
ATOM 1475 C CA . LYS A 1 189 ? -43.612 -5.671 3.155 1.00 96.88 189 LYS A CA 1
ATOM 1476 C C . LYS A 1 189 ? -43.471 -4.691 1.987 1.00 96.88 189 LYS A C 1
ATOM 1478 O O . LYS A 1 189 ? -43.810 -5.031 0.858 1.00 96.88 189 LYS A O 1
ATOM 1483 N N . ALA A 1 190 ? -43.013 -3.472 2.253 1.00 96.81 190 ALA A N 1
ATOM 1484 C CA . ALA A 1 190 ? -42.769 -2.457 1.240 1.00 96.81 190 ALA A CA 1
ATOM 1485 C C . ALA A 1 190 ? -41.414 -2.632 0.524 1.00 96.81 190 ALA A C 1
ATOM 1487 O O . ALA A 1 190 ? -41.156 -1.866 -0.411 1.00 96.81 190 ALA A O 1
ATOM 1488 N N . GLY A 1 191 ? -40.587 -3.602 0.938 1.00 97.12 191 GLY A N 1
ATOM 1489 C CA . GLY A 1 191 ? -39.282 -3.907 0.349 1.00 97.12 191 GLY A CA 1
ATOM 1490 C C . GLY A 1 191 ? -38.236 -2.815 0.576 1.00 97.12 191 GLY A C 1
ATOM 1491 O O . GLY A 1 191 ? -37.374 -2.621 -0.275 1.00 97.12 191 GLY A O 1
ATOM 1492 N N . VAL A 1 192 ? -38.354 -2.047 1.663 1.00 98.25 192 VAL A N 1
ATOM 1493 C CA . VAL A 1 192 ? -37.430 -0.948 1.980 1.00 98.25 192 VAL A CA 1
ATOM 1494 C C . VAL A 1 192 ? -36.485 -1.400 3.094 1.00 98.25 192 VAL A C 1
ATOM 1496 O O . VAL A 1 192 ? -36.989 -1.810 4.139 1.00 98.25 192 VAL A O 1
ATOM 1499 N N . PRO A 1 193 ? -35.156 -1.310 2.904 1.00 97.62 193 PRO A N 1
ATOM 1500 C CA . PRO A 1 193 ? -34.198 -1.801 3.885 1.00 97.62 193 PRO A CA 1
ATOM 1501 C C . PRO A 1 193 ? -34.181 -0.937 5.150 1.00 97.62 193 PRO A C 1
ATOM 1503 O O . PRO A 1 193 ? -34.249 0.297 5.085 1.00 97.62 193 PRO A O 1
ATOM 1506 N N . TYR A 1 194 ? -34.041 -1.602 6.292 1.00 98.56 194 TYR A N 1
ATOM 1507 C CA . TYR A 1 194 ? -33.894 -1.017 7.613 1.00 98.56 194 TYR A CA 1
ATOM 1508 C C . TYR A 1 194 ? -32.579 -1.456 8.269 1.00 98.56 194 TYR A C 1
ATOM 1510 O O . TYR A 1 194 ? -32.362 -2.630 8.556 1.00 98.56 194 TYR A O 1
ATOM 1518 N N . ILE A 1 195 ? -31.721 -0.482 8.568 1.00 98.44 195 ILE A N 1
ATOM 1519 C CA . ILE A 1 195 ? -30.480 -0.674 9.317 1.00 98.44 195 ILE A CA 1
ATOM 1520 C C . ILE A 1 195 ? -30.688 -0.198 10.756 1.00 98.44 195 ILE A C 1
ATOM 1522 O O . ILE A 1 195 ? -30.973 0.979 11.008 1.00 98.44 195 ILE A O 1
ATOM 1526 N N . SER A 1 196 ? -30.521 -1.112 11.710 1.00 98.38 196 SER A N 1
ATOM 1527 C CA . SER A 1 196 ? -30.526 -0.793 13.135 1.00 98.38 196 SER A CA 1
ATOM 1528 C C . SER A 1 196 ? -29.098 -0.582 13.625 1.00 98.38 196 SER A C 1
ATOM 1530 O O . SER A 1 196 ? -28.281 -1.500 13.575 1.00 98.38 196 SER A O 1
ATOM 1532 N N . VAL A 1 197 ? -28.802 0.623 14.108 1.00 97.75 197 VAL A N 1
ATOM 1533 C CA . VAL A 1 197 ? -27.514 0.982 14.707 1.00 97.75 197 VAL A CA 1
ATOM 1534 C C . VAL A 1 197 ? -27.704 1.101 16.215 1.00 97.75 197 VAL A C 1
ATOM 1536 O O . VAL A 1 197 ? -28.484 1.929 16.682 1.00 97.75 197 VAL A O 1
ATOM 1539 N N . MET A 1 198 ? -27.008 0.282 16.992 1.00 97.31 198 MET A N 1
ATOM 1540 C CA . MET A 1 198 ? -27.101 0.270 18.451 1.00 97.31 198 MET A CA 1
ATOM 1541 C C . MET A 1 198 ? -25.843 0.830 19.080 1.00 97.31 198 MET A C 1
ATOM 1543 O O . MET A 1 198 ? -24.738 0.330 18.866 1.00 97.31 198 MET A O 1
ATOM 1547 N N . THR A 1 199 ? -26.039 1.852 19.899 1.00 95.81 199 THR A N 1
ATOM 1548 C CA . THR A 1 199 ? -24.953 2.597 20.527 1.00 95.81 199 THR A CA 1
ATOM 1549 C C . THR A 1 199 ? -25.035 2.449 22.038 1.00 95.81 199 THR A C 1
ATOM 1551 O O . THR A 1 199 ? -25.974 1.854 22.589 1.00 95.81 199 THR A O 1
ATOM 1554 N N . ASN A 1 200 ? -24.007 2.929 22.732 1.00 93.75 200 ASN A N 1
ATOM 1555 C CA . ASN A 1 200 ? -23.891 2.748 24.169 1.00 93.75 200 ASN A CA 1
ATOM 1556 C C . ASN A 1 200 ? -24.745 3.770 24.958 1.00 93.75 200 ASN A C 1
ATOM 1558 O O . ASN A 1 200 ? -24.467 4.969 24.872 1.00 93.75 200 ASN A O 1
ATOM 1562 N N . PRO A 1 201 ? -25.710 3.357 25.802 1.00 95.19 201 PRO A N 1
ATOM 1563 C CA . PRO A 1 201 ? -26.304 2.024 25.928 1.00 95.19 201 PRO A CA 1
ATOM 1564 C C . PRO A 1 201 ? -27.593 1.873 25.098 1.00 95.19 201 PRO A C 1
ATOM 1566 O O . PRO A 1 201 ? -28.312 2.845 24.869 1.00 95.19 201 PRO A O 1
ATOM 1569 N N . THR A 1 202 ? -27.951 0.637 24.742 1.00 97.12 202 THR A N 1
ATOM 1570 C CA . THR A 1 202 ? -29.264 0.279 24.177 1.00 97.12 202 THR A CA 1
ATOM 1571 C C . THR A 1 202 ? -29.890 -0.838 25.005 1.00 97.12 202 THR A C 1
ATOM 1573 O O . THR A 1 202 ? -29.575 -2.016 24.813 1.00 97.12 202 THR A O 1
ATOM 1576 N N . THR A 1 203 ? -30.782 -0.488 25.935 1.00 95.38 203 THR A N 1
ATOM 1577 C CA . THR A 1 203 ? -31.381 -1.453 26.867 1.00 95.38 203 THR A CA 1
ATOM 1578 C C . THR A 1 203 ? -32.912 -1.440 26.923 1.00 95.38 203 THR A C 1
ATOM 1580 O O . THR A 1 203 ? -33.589 -0.536 26.422 1.00 95.38 203 THR A O 1
ATOM 1583 N N . GLY A 1 204 ? -33.489 -2.465 27.557 1.00 93.81 204 GLY A N 1
ATOM 1584 C CA . GLY A 1 204 ? -34.908 -2.505 27.908 1.00 93.81 204 GLY A CA 1
ATOM 1585 C C . GLY A 1 204 ? -35.842 -2.673 26.713 1.00 93.81 204 GLY A C 1
ATOM 1586 O O . GLY A 1 204 ? -35.582 -3.432 25.778 1.00 93.81 204 GLY A O 1
ATOM 1587 N N . GLY A 1 205 ? -36.968 -1.956 26.765 1.00 93.12 205 GLY A N 1
ATOM 1588 C CA . GLY A 1 205 ? -38.012 -2.030 25.742 1.00 93.12 205 GLY A CA 1
ATOM 1589 C C . GLY A 1 205 ? -37.553 -1.598 24.347 1.00 93.12 205 GLY A C 1
ATOM 1590 O O . GLY A 1 205 ? -38.108 -2.071 23.363 1.00 93.12 205 GLY A O 1
ATOM 1591 N N . VAL A 1 206 ? -36.522 -0.752 24.239 1.00 97.00 206 VAL A N 1
ATOM 1592 C CA . VAL A 1 206 ? -35.949 -0.370 22.937 1.00 97.00 206 VAL A CA 1
ATOM 1593 C C . VAL A 1 206 ? -35.235 -1.560 22.297 1.00 97.00 206 VAL A C 1
ATOM 1595 O O . VAL A 1 206 ? -35.559 -1.914 21.166 1.00 97.00 206 VAL A O 1
ATOM 1598 N N . THR A 1 207 ? -34.351 -2.237 23.037 1.00 96.44 207 THR A N 1
ATOM 1599 C CA . THR A 1 207 ? -33.661 -3.450 22.564 1.00 96.44 207 THR A CA 1
ATOM 1600 C C . THR A 1 207 ? -34.649 -4.546 22.193 1.00 96.44 207 THR A C 1
ATOM 1602 O O . THR A 1 207 ? -34.508 -5.166 21.153 1.00 96.44 207 THR A O 1
ATOM 1605 N N . ALA A 1 208 ? -35.694 -4.756 22.996 1.00 95.00 208 ALA A N 1
ATOM 1606 C CA . ALA A 1 208 ? -36.725 -5.763 22.725 1.00 95.00 208 ALA A CA 1
ATOM 1607 C C . ALA A 1 208 ? -37.801 -5.320 21.710 1.00 95.00 208 ALA A C 1
ATOM 1609 O O . ALA A 1 208 ? -38.890 -5.892 21.676 1.00 95.00 208 ALA A O 1
ATOM 1610 N N . SER A 1 209 ? -37.542 -4.280 20.914 1.00 97.12 209 SER A N 1
ATOM 1611 C CA . SER A 1 209 ? -38.450 -3.825 19.859 1.00 97.12 209 SER A CA 1
ATOM 1612 C C . SER A 1 209 ? -37.678 -3.435 18.601 1.00 97.12 209 SER A C 1
ATOM 1614 O O . SER A 1 209 ? -36.963 -4.268 18.057 1.00 97.12 209 SER A O 1
ATOM 1616 N N . PHE A 1 210 ? -37.820 -2.205 18.102 1.00 97.50 210 PHE A N 1
ATOM 1617 C CA . PHE A 1 210 ? -37.276 -1.808 16.802 1.00 97.50 210 PHE A CA 1
ATOM 1618 C C . PHE A 1 210 ? -35.757 -1.993 16.703 1.00 97.50 210 PHE A C 1
ATOM 1620 O O . PHE A 1 210 ? -35.284 -2.372 15.641 1.00 97.50 210 PHE A O 1
ATOM 1627 N N . ALA A 1 211 ? -35.004 -1.825 17.796 1.00 97.44 211 ALA A N 1
ATOM 1628 C CA . ALA A 1 211 ? -33.546 -1.926 17.755 1.00 97.44 211 ALA A CA 1
ATOM 1629 C C . ALA A 1 211 ? -33.024 -3.335 17.394 1.00 97.44 211 ALA A C 1
ATOM 1631 O O . ALA A 1 211 ? -31.906 -3.436 16.899 1.00 97.44 211 ALA A O 1
ATOM 1632 N N . MET A 1 212 ? -33.816 -4.397 17.594 1.00 96.62 212 MET A N 1
ATOM 1633 C CA . MET A 1 212 ? -33.482 -5.788 17.226 1.00 96.62 212 MET A CA 1
ATOM 1634 C C . MET A 1 212 ? -34.350 -6.340 16.085 1.00 96.62 212 MET A C 1
ATOM 1636 O O . MET A 1 212 ? -34.532 -7.551 15.968 1.00 96.62 212 MET A O 1
ATOM 1640 N N . LEU A 1 213 ? -34.936 -5.461 15.269 1.00 97.50 213 LEU A N 1
ATOM 1641 C CA . LEU A 1 213 ? -35.777 -5.832 14.124 1.00 97.50 213 LEU A CA 1
ATOM 1642 C C . LEU A 1 213 ? -35.248 -5.235 12.810 1.00 97.50 213 LEU A C 1
ATOM 1644 O O . LEU A 1 213 ? -36.034 -4.978 11.897 1.00 97.50 213 LEU A O 1
ATOM 1648 N N . GLY A 1 214 ? -33.944 -4.954 12.747 1.00 97.31 214 GLY A N 1
ATOM 1649 C CA . GLY A 1 214 ? -33.276 -4.494 11.533 1.00 97.31 214 GLY A CA 1
ATOM 1650 C C . GLY A 1 214 ? -33.081 -5.628 10.533 1.00 97.31 214 GLY A C 1
ATOM 1651 O O . GLY A 1 214 ? -32.950 -6.784 10.922 1.00 97.31 214 GLY A O 1
ATOM 1652 N N . ASP A 1 215 ? -33.014 -5.287 9.246 1.00 96.88 215 ASP A N 1
ATOM 1653 C CA . ASP A 1 215 ? -32.473 -6.201 8.233 1.00 96.88 215 ASP A CA 1
ATOM 1654 C C . ASP A 1 215 ? -30.963 -6.402 8.450 1.00 96.88 215 ASP A C 1
ATOM 1656 O O . ASP A 1 215 ? -30.432 -7.472 8.170 1.00 96.88 215 ASP A O 1
ATOM 1660 N N . PHE A 1 216 ? -30.293 -5.370 8.982 1.00 95.25 216 PHE A N 1
ATOM 1661 C CA . PHE A 1 216 ? -28.920 -5.425 9.478 1.00 95.25 216 PHE A CA 1
ATOM 1662 C C . PHE A 1 216 ? -28.819 -4.795 10.867 1.00 95.25 216 PHE A C 1
ATOM 1664 O O . PHE A 1 216 ? -29.345 -3.704 11.118 1.00 95.25 216 PHE A O 1
ATOM 1671 N N . HIS A 1 217 ? -28.092 -5.468 11.748 1.00 97.88 217 HIS A N 1
ATOM 1672 C CA . HIS A 1 217 ? -27.759 -5.045 13.097 1.00 97.88 217 HIS A CA 1
ATOM 1673 C C . HIS A 1 217 ? -26.296 -4.607 13.164 1.00 97.88 217 HIS A C 1
ATOM 1675 O O . HIS A 1 217 ? -25.369 -5.418 13.088 1.00 97.88 217 HIS A O 1
ATOM 1681 N N . ILE A 1 218 ? -26.091 -3.305 13.344 1.00 96.06 218 ILE A N 1
ATOM 1682 C CA . ILE A 1 218 ? -24.777 -2.687 13.501 1.00 96.06 218 ILE A CA 1
ATOM 1683 C C . ILE A 1 218 ? -24.632 -2.205 14.943 1.00 96.06 218 ILE A C 1
ATOM 1685 O O . ILE A 1 218 ? -25.549 -1.592 15.485 1.00 96.06 218 ILE A O 1
ATOM 1689 N N . ALA A 1 219 ? -23.482 -2.449 15.564 1.00 95.75 219 ALA A N 1
ATOM 1690 C CA . ALA A 1 219 ? -23.160 -1.912 16.882 1.00 95.75 219 ALA A CA 1
ATOM 1691 C C . ALA A 1 219 ? -21.829 -1.156 16.887 1.00 95.75 219 ALA A C 1
ATOM 1693 O O . ALA A 1 219 ? -20.912 -1.477 16.129 1.00 95.75 219 ALA A O 1
ATOM 1694 N N . GLU A 1 220 ? -21.714 -0.178 17.780 1.00 91.38 220 GLU A N 1
ATOM 1695 C CA . GLU A 1 220 ? -20.428 0.437 18.114 1.00 91.38 220 GLU A CA 1
ATOM 1696 C C . GLU A 1 220 ? -19.625 -0.477 19.070 1.00 91.38 220 GLU A C 1
ATOM 1698 O O . GLU A 1 220 ? -20.217 -1.171 19.907 1.00 91.38 220 GLU A O 1
ATOM 1703 N N . PRO A 1 221 ? -18.282 -0.503 18.972 1.00 86.31 221 PRO A N 1
ATOM 1704 C CA . PRO A 1 221 ? -17.401 -1.240 19.874 1.00 86.31 221 PRO A CA 1
ATOM 1705 C C . PRO A 1 221 ? -17.736 -1.023 21.348 1.00 86.31 221 PRO A C 1
ATOM 1707 O O . PRO A 1 221 ? -17.989 0.100 21.787 1.00 86.31 221 PRO A O 1
ATOM 1710 N N . LYS A 1 222 ? -17.698 -2.102 22.135 1.00 88.94 222 LYS A N 1
ATOM 1711 C CA . LYS A 1 222 ? -17.984 -2.106 23.579 1.00 88.94 222 LYS A CA 1
ATOM 1712 C C . LYS A 1 222 ? -19.359 -1.544 23.980 1.00 88.94 222 LYS A C 1
ATOM 1714 O O . LYS A 1 222 ? -19.592 -1.344 25.177 1.00 88.94 222 LYS A O 1
ATOM 1719 N N . ALA A 1 223 ? -20.290 -1.312 23.051 1.00 94.12 223 ALA A N 1
ATOM 1720 C CA . ALA A 1 223 ? -21.613 -0.804 23.401 1.00 94.12 223 ALA A CA 1
ATOM 1721 C C . ALA A 1 223 ? -22.358 -1.784 24.319 1.00 94.12 223 ALA A C 1
ATOM 1723 O O . ALA A 1 223 ? -22.390 -2.986 24.054 1.00 94.12 223 ALA A O 1
ATOM 1724 N N . LEU A 1 224 ? -22.959 -1.281 25.405 1.00 95.38 224 LEU A N 1
ATOM 1725 C CA . LEU A 1 224 ? -23.818 -2.084 26.276 1.00 95.38 224 LEU A CA 1
ATOM 1726 C C . LEU A 1 224 ? -25.202 -2.227 25.639 1.00 95.38 224 LEU A C 1
ATOM 1728 O O . LEU A 1 224 ? -25.959 -1.257 25.569 1.00 95.38 224 LEU A O 1
ATOM 1732 N N . ILE A 1 225 ? -25.553 -3.443 25.234 1.00 97.38 225 ILE A N 1
ATOM 1733 C CA . ILE A 1 225 ? -26.815 -3.749 24.568 1.00 97.38 225 ILE A CA 1
ATOM 1734 C C . ILE A 1 225 ? -27.471 -4.950 25.262 1.00 97.38 225 ILE A C 1
ATOM 1736 O O . ILE A 1 225 ? -26.856 -5.998 25.456 1.00 97.38 225 ILE A O 1
ATOM 1740 N N . GLY A 1 226 ? -28.736 -4.824 25.662 1.00 95.50 226 GLY A N 1
ATOM 1741 C CA . GLY A 1 226 ? -29.441 -5.960 26.257 1.00 95.50 226 GLY A CA 1
ATOM 1742 C C . GLY A 1 226 ? -30.790 -5.640 26.885 1.00 95.50 226 GLY A C 1
ATOM 1743 O O . GLY A 1 226 ? -31.055 -4.518 27.299 1.00 95.50 226 GLY A O 1
ATOM 1744 N N . PHE A 1 227 ? -31.654 -6.649 26.991 1.00 93.81 227 PHE A N 1
ATOM 1745 C CA . PHE A 1 227 ? -33.010 -6.461 27.510 1.00 93.81 227 PHE A CA 1
ATOM 1746 C C . PHE A 1 227 ? -33.034 -6.002 28.976 1.00 93.81 227 PHE A C 1
ATOM 1748 O O . PHE A 1 227 ? -33.562 -4.938 29.283 1.00 93.81 227 PHE A O 1
ATOM 1755 N N . ALA A 1 228 ? -32.431 -6.765 29.886 1.00 89.94 228 ALA A N 1
ATOM 1756 C CA . ALA A 1 228 ? -32.286 -6.367 31.285 1.00 89.94 228 ALA A CA 1
ATOM 1757 C C . ALA A 1 228 ? -30.883 -5.806 31.534 1.00 89.94 228 ALA A C 1
ATOM 1759 O O . ALA A 1 228 ? -29.911 -6.298 30.966 1.00 89.94 228 ALA A O 1
ATOM 1760 N N . GLY A 1 229 ? -30.760 -4.794 32.394 1.00 87.12 229 GLY A N 1
ATOM 1761 C CA . GLY A 1 229 ? -29.449 -4.257 32.763 1.00 87.12 229 GLY A CA 1
ATOM 1762 C C . GLY A 1 229 ? -28.599 -5.297 33.514 1.00 87.12 229 GLY A C 1
ATOM 1763 O O . GLY A 1 229 ? -29.153 -6.079 34.295 1.00 87.12 229 GLY A O 1
ATOM 1764 N N . PRO A 1 230 ? -27.262 -5.279 33.364 1.00 85.81 230 PRO A N 1
ATOM 1765 C CA . PRO A 1 230 ? -26.379 -6.306 33.927 1.00 85.81 230 PRO A CA 1
ATOM 1766 C C . PRO A 1 230 ? -26.487 -6.392 35.453 1.00 85.81 230 PRO A C 1
ATOM 1768 O O . PRO A 1 230 ? -26.449 -7.476 36.029 1.00 85.81 230 PRO A O 1
ATOM 1771 N N . ARG A 1 231 ? -26.725 -5.258 36.124 1.00 86.25 231 ARG A N 1
ATOM 1772 C CA . ARG A 1 231 ? -26.967 -5.217 37.571 1.00 86.25 231 ARG A CA 1
ATOM 1773 C C . ARG A 1 231 ? -28.164 -6.081 37.993 1.00 86.25 231 ARG A C 1
ATOM 1775 O O . ARG A 1 231 ? -28.031 -6.883 38.909 1.00 86.25 231 ARG A O 1
ATOM 1782 N N . VAL A 1 232 ? -29.298 -5.952 37.299 1.00 88.12 232 VAL A N 1
ATOM 1783 C CA . VAL A 1 232 ? -30.535 -6.692 37.613 1.00 88.12 232 VAL A CA 1
ATOM 1784 C C . VAL A 1 232 ? -30.337 -8.191 37.391 1.00 88.12 232 VAL A C 1
ATOM 1786 O O . VAL A 1 232 ? -30.769 -9.010 38.200 1.00 88.12 232 VAL A O 1
ATOM 1789 N N . ILE A 1 233 ? -29.634 -8.561 36.317 1.00 89.19 233 ILE A N 1
ATOM 1790 C CA . ILE A 1 233 ? -29.338 -9.963 36.008 1.00 89.19 233 ILE A CA 1
ATOM 1791 C C . ILE A 1 233 ? -28.448 -10.560 37.100 1.00 89.19 233 ILE A C 1
ATOM 1793 O O . ILE A 1 233 ? -28.794 -11.606 37.646 1.00 89.19 233 ILE A O 1
ATOM 1797 N N . LYS A 1 234 ? -27.360 -9.871 37.477 1.00 89.44 234 LYS A N 1
ATOM 1798 C CA . LYS A 1 234 ? -26.436 -10.302 38.537 1.00 89.44 234 LYS A CA 1
ATOM 1799 C C . LYS A 1 234 ? -27.153 -10.535 39.871 1.00 89.44 234 LYS A C 1
ATOM 1801 O O . LYS A 1 234 ? -26.938 -11.562 40.511 1.00 89.44 234 LYS A O 1
ATOM 1806 N N . GLU A 1 235 ? -28.030 -9.611 40.266 1.00 92.06 235 GLU A N 1
ATOM 1807 C CA . GLU A 1 235 ? -28.836 -9.723 41.490 1.00 92.06 235 GLU A CA 1
ATOM 1808 C C . GLU A 1 235 ? -29.811 -10.918 41.436 1.00 92.06 235 GLU A C 1
ATOM 1810 O O . GLU A 1 235 ? -30.009 -11.598 42.444 1.00 92.06 235 GLU A O 1
ATOM 1815 N N . THR A 1 236 ? -30.361 -11.227 40.256 1.00 90.94 236 THR A N 1
ATOM 1816 C CA . THR A 1 236 ? -31.315 -12.332 40.057 1.00 90.94 236 THR A CA 1
ATOM 1817 C C . THR A 1 236 ? -30.635 -13.702 40.096 1.00 90.94 236 THR A C 1
ATOM 1819 O O . THR A 1 236 ? -31.093 -14.601 40.798 1.00 90.94 236 THR A O 1
ATOM 1822 N N . ILE A 1 237 ? -29.531 -13.876 39.361 1.00 91.12 237 ILE A N 1
ATOM 1823 C CA . ILE A 1 237 ? -28.842 -15.174 39.247 1.00 91.12 237 ILE A CA 1
ATOM 1824 C C . ILE A 1 237 ? -27.852 -15.433 40.393 1.00 91.12 237 ILE A C 1
ATOM 1826 O O . ILE A 1 237 ? -27.381 -16.558 40.543 1.00 91.12 237 ILE A O 1
ATOM 1830 N N . ARG A 1 238 ? -27.522 -14.397 41.183 1.00 88.25 238 ARG A N 1
ATOM 1831 C CA . ARG A 1 238 ? -26.555 -14.421 42.299 1.00 88.25 238 ARG A CA 1
ATOM 1832 C C . ARG A 1 238 ? -25.199 -15.033 41.926 1.00 88.25 238 ARG A C 1
ATOM 1834 O O . ARG A 1 238 ? -24.581 -15.741 42.717 1.00 88.25 238 ARG A O 1
ATOM 1841 N N . ARG A 1 239 ? -24.747 -14.761 40.703 1.00 88.19 239 ARG A N 1
ATOM 1842 C CA . ARG A 1 239 ? -23.453 -15.174 40.148 1.00 88.19 239 ARG A CA 1
ATOM 1843 C C . ARG A 1 239 ? -22.834 -14.007 39.403 1.00 88.19 239 ARG A C 1
ATOM 1845 O O . ARG A 1 239 ? -23.552 -13.127 38.927 1.00 88.19 239 ARG A O 1
ATOM 1852 N N . ASP A 1 240 ? -21.513 -14.012 39.296 1.00 87.44 240 ASP A N 1
ATOM 1853 C CA . ASP A 1 240 ? -20.825 -13.063 38.433 1.00 87.44 240 ASP A CA 1
ATOM 1854 C C . ASP A 1 240 ? -21.190 -13.301 36.967 1.00 87.44 240 ASP A C 1
ATOM 1856 O O . ASP A 1 240 ? -21.433 -14.429 36.531 1.00 87.44 240 ASP A O 1
ATOM 1860 N N . LEU A 1 241 ? -21.285 -12.200 36.226 1.00 89.50 241 LEU A N 1
ATOM 1861 C CA . LEU A 1 241 ? -21.545 -12.233 34.796 1.00 89.50 241 LEU A CA 1
ATOM 1862 C C . LEU A 1 241 ? -20.227 -12.477 34.058 1.00 89.50 241 LEU A C 1
ATOM 1864 O O . LEU A 1 241 ? -19.192 -11.994 34.525 1.00 89.50 241 LEU A O 1
ATOM 1868 N N . PRO A 1 242 ? -20.255 -13.183 32.916 1.00 86.44 242 PRO A N 1
ATOM 1869 C CA . PRO A 1 242 ? -19.079 -13.336 32.072 1.00 86.44 242 PRO A CA 1
ATOM 1870 C C . PRO A 1 242 ? -18.427 -11.991 31.739 1.00 86.44 242 PRO A C 1
ATOM 1872 O O . PRO A 1 242 ? -19.096 -10.954 31.655 1.00 86.44 242 PRO A O 1
ATOM 1875 N N . GLU A 1 243 ? -17.118 -12.009 31.512 1.00 82.12 243 GLU A N 1
ATOM 1876 C CA . GLU A 1 243 ? -16.421 -10.839 30.989 1.00 82.12 243 GLU A CA 1
ATOM 1877 C C . GLU A 1 243 ? -17.027 -10.424 29.640 1.00 82.12 243 GLU A C 1
ATOM 1879 O O . GLU A 1 243 ? -17.423 -11.263 28.832 1.00 82.12 243 GLU A O 1
ATOM 1884 N N . GLY A 1 244 ? -17.179 -9.116 29.421 1.00 83.75 244 GLY A N 1
ATOM 1885 C CA . GLY A 1 244 ? -17.786 -8.598 28.195 1.00 83.75 244 GLY A CA 1
ATOM 1886 C C . GLY A 1 244 ? -19.289 -8.872 28.047 1.00 83.75 244 GLY A C 1
ATOM 1887 O O . GLY A 1 244 ? -19.852 -8.533 27.010 1.00 83.75 244 GLY A O 1
ATOM 1888 N N . PHE A 1 245 ? -19.973 -9.428 29.055 1.00 89.62 245 PHE A N 1
ATOM 1889 C CA . PHE A 1 245 ? -21.411 -9.704 28.982 1.00 89.62 245 PHE A CA 1
ATOM 1890 C C . PHE A 1 245 ? -22.213 -8.470 28.531 1.00 89.62 245 PHE A C 1
ATOM 1892 O O . PHE A 1 245 ? -22.026 -7.362 29.049 1.00 89.62 245 PHE A O 1
ATOM 1899 N N . GLN A 1 246 ? -23.110 -8.671 27.557 1.00 92.81 246 GLN A N 1
ATOM 1900 C CA . GLN A 1 246 ? -23.919 -7.623 26.908 1.00 92.81 246 GLN A CA 1
ATOM 1901 C C . GLN A 1 246 ? -23.127 -6.541 26.157 1.00 92.81 246 GLN A C 1
ATOM 1903 O O . GLN A 1 246 ? -23.691 -5.505 25.810 1.00 92.81 246 GLN A O 1
ATOM 1908 N N . ARG A 1 247 ? -21.828 -6.729 25.906 1.00 94.00 247 ARG A N 1
ATOM 1909 C CA . ARG A 1 247 ? -21.074 -5.864 24.990 1.00 94.00 247 ARG A CA 1
ATOM 1910 C C . ARG A 1 247 ? -21.352 -6.249 23.537 1.00 94.00 247 ARG A C 1
ATOM 1912 O O . ARG A 1 247 ? -21.751 -7.381 23.261 1.00 94.00 247 ARG A O 1
ATOM 1919 N N . ALA A 1 248 ? -21.133 -5.316 22.617 1.00 89.81 248 ALA A N 1
ATOM 1920 C CA . ALA A 1 248 ? -21.303 -5.534 21.183 1.00 89.81 248 ALA A CA 1
ATOM 1921 C C . ALA A 1 248 ? -20.552 -6.784 20.685 1.00 89.81 248 ALA A C 1
ATOM 1923 O O . ALA A 1 248 ? -21.111 -7.580 19.934 1.00 89.81 248 ALA A O 1
ATOM 1924 N N . GLU A 1 249 ? -19.325 -6.996 21.166 1.00 87.06 249 GLU A N 1
ATOM 1925 C CA . GLU A 1 249 ? -18.479 -8.153 20.857 1.00 87.06 249 GLU A CA 1
ATOM 1926 C C . GLU A 1 249 ? -19.135 -9.462 21.308 1.00 87.06 249 GLU A C 1
ATOM 1928 O O . GLU A 1 249 ? -19.307 -10.377 20.505 1.00 87.06 249 GLU A O 1
ATOM 1933 N N . PHE A 1 250 ? -19.607 -9.503 22.557 1.00 87.19 250 PHE A N 1
ATOM 1934 C CA . PHE A 1 250 ? -20.325 -10.652 23.105 1.00 87.19 250 PHE A CA 1
ATOM 1935 C C . PHE A 1 250 ? -21.585 -10.964 22.290 1.00 87.19 250 PHE A C 1
ATOM 1937 O O . PHE A 1 250 ? -21.855 -12.113 21.962 1.00 87.19 250 PHE A O 1
ATOM 1944 N N . LEU A 1 251 ? -22.365 -9.951 21.917 1.00 89.81 251 LEU A N 1
ATOM 1945 C CA . LEU A 1 251 ? -23.592 -10.154 21.145 1.00 89.81 251 LEU A CA 1
ATOM 1946 C C . LEU A 1 251 ? -23.336 -10.595 19.704 1.00 89.81 251 LEU A C 1
ATOM 1948 O O . LEU A 1 251 ? -24.124 -11.376 19.171 1.00 89.81 251 LEU A O 1
ATOM 1952 N N . LYS A 1 252 ? -22.243 -10.137 19.086 1.00 89.81 252 LYS A N 1
ATOM 1953 C CA . LYS A 1 252 ? -21.814 -10.606 17.766 1.00 89.81 252 LYS A CA 1
ATOM 1954 C C . LYS A 1 252 ? -21.459 -12.089 17.793 1.00 89.81 252 LYS A C 1
ATOM 1956 O O . LYS A 1 252 ? -21.923 -12.834 16.936 1.00 89.81 252 LYS A O 1
ATOM 1961 N N . GLU A 1 253 ? -20.713 -12.537 18.802 1.00 86.00 253 GLU A N 1
ATOM 1962 C CA . GLU A 1 253 ? -20.392 -13.962 18.988 1.00 86.00 253 GLU A CA 1
ATOM 1963 C C . GLU A 1 253 ? -21.644 -14.835 19.167 1.00 86.00 253 GLU A C 1
ATOM 1965 O O . GLU A 1 253 ? -21.654 -15.995 18.763 1.00 86.00 253 GLU A O 1
ATOM 1970 N N . HIS A 1 254 ? -22.718 -14.266 19.718 1.00 90.06 254 HIS A N 1
ATOM 1971 C CA . HIS A 1 254 ? -23.997 -14.948 19.932 1.00 90.06 254 HIS A CA 1
ATOM 1972 C C . HIS A 1 254 ? -25.020 -14.706 18.805 1.00 90.06 254 HIS A C 1
ATOM 1974 O O . HIS A 1 254 ? -26.183 -15.078 18.950 1.00 90.06 254 HIS A O 1
ATOM 1980 N N . GLY A 1 255 ? -24.610 -14.095 17.687 1.00 89.38 255 GLY A N 1
ATOM 1981 C CA . GLY A 1 255 ? -25.434 -13.940 16.484 1.00 89.38 255 GLY A CA 1
ATOM 1982 C C . GLY A 1 255 ? -26.514 -12.854 16.546 1.00 89.38 255 GLY A C 1
ATOM 1983 O O . GLY A 1 255 ? -27.410 -12.852 15.709 1.00 89.38 255 GLY A O 1
ATOM 1984 N N . PHE A 1 256 ? -26.457 -11.934 17.515 1.00 92.81 256 PHE A N 1
ATOM 1985 C CA . PHE A 1 256 ? -27.403 -10.811 17.610 1.00 92.81 256 PHE A CA 1
ATOM 1986 C C . PHE A 1 256 ? -26.967 -9.577 16.807 1.00 92.81 256 PHE A C 1
ATOM 1988 O O . PHE A 1 256 ? -27.810 -8.740 16.485 1.00 92.81 256 PHE A O 1
ATOM 1995 N N . ILE A 1 257 ? -25.669 -9.450 16.510 1.00 95.94 257 ILE A N 1
ATOM 1996 C CA . ILE A 1 257 ? -25.063 -8.322 15.789 1.00 95.94 257 ILE A CA 1
ATOM 1997 C C . ILE A 1 257 ? -24.353 -8.843 14.541 1.00 95.94 257 ILE A C 1
ATOM 1999 O O . ILE A 1 257 ? -23.501 -9.724 14.648 1.00 95.94 257 ILE A O 1
ATOM 2003 N N . ASP A 1 258 ? -24.637 -8.253 13.381 1.00 89.12 258 ASP A N 1
ATOM 2004 C CA . ASP A 1 258 ? -23.972 -8.599 12.121 1.00 89.12 258 ASP A CA 1
ATOM 2005 C C . ASP A 1 258 ? -22.585 -7.949 12.039 1.00 89.12 258 ASP A C 1
ATOM 2007 O O . ASP A 1 258 ? -21.573 -8.586 11.722 1.00 89.12 258 ASP A O 1
ATOM 2011 N N . ILE A 1 259 ? -22.520 -6.650 12.351 1.00 87.12 259 ILE A N 1
ATOM 2012 C CA . ILE A 1 259 ? -21.330 -5.820 12.150 1.00 87.12 259 ILE A CA 1
ATOM 2013 C C . ILE A 1 259 ? -21.052 -4.999 13.408 1.00 87.12 259 ILE A C 1
ATOM 2015 O O . ILE A 1 259 ? -21.933 -4.343 13.953 1.00 87.12 259 ILE A O 1
ATOM 2019 N N . ILE A 1 260 ? -19.789 -4.994 13.837 1.00 83.50 260 ILE A N 1
ATOM 2020 C CA . ILE A 1 260 ? -19.295 -4.002 14.794 1.00 83.50 260 ILE A CA 1
ATOM 2021 C C . ILE A 1 260 ? -18.547 -2.969 13.964 1.00 83.50 260 ILE A C 1
ATOM 2023 O O . ILE A 1 260 ? -17.526 -3.298 13.358 1.00 83.50 260 ILE A O 1
ATOM 2027 N N . ALA A 1 261 ? -19.099 -1.764 13.873 1.00 78.19 261 ALA A N 1
ATOM 2028 C CA . ALA A 1 261 ? -18.570 -0.699 13.036 1.00 78.19 261 ALA A CA 1
ATOM 2029 C C . ALA A 1 261 ? -17.784 0.290 13.898 1.00 78.19 261 ALA A C 1
ATOM 2031 O O . ALA A 1 261 ? -18.327 0.940 14.787 1.00 78.19 261 ALA A O 1
ATOM 2032 N N . HIS A 1 262 ? -16.489 0.403 13.623 1.00 67.88 262 HIS A N 1
ATOM 2033 C CA . HIS A 1 262 ? -15.671 1.504 14.114 1.00 67.88 262 HIS A CA 1
ATOM 2034 C C . HIS A 1 262 ? -15.716 2.640 13.072 1.00 67.88 262 HIS A C 1
ATOM 2036 O O . HIS A 1 262 ? -15.669 2.337 11.882 1.00 67.88 262 HIS A O 1
ATOM 2042 N N . PRO A 1 263 ? -15.733 3.930 13.443 1.00 54.44 263 PRO A N 1
ATOM 2043 C CA . PRO A 1 263 ? -15.540 5.024 12.484 1.00 54.44 263 PRO A CA 1
ATOM 2044 C C . PRO A 1 263 ? -14.248 4.856 11.662 1.00 54.44 263 PRO A C 1
ATOM 2046 O O . PRO A 1 263 ? -14.197 5.159 10.478 1.00 54.44 263 PRO A O 1
ATOM 2049 N N . ASN A 1 264 ? -13.249 4.222 12.283 1.00 45.94 264 ASN A N 1
ATOM 2050 C CA . ASN A 1 264 ? -11.999 3.752 11.668 1.00 45.94 264 ASN A CA 1
ATOM 2051 C C . ASN A 1 264 ? -12.019 2.239 11.362 1.00 45.94 264 ASN A C 1
ATOM 2053 O O . ASN A 1 264 ? -11.010 1.575 11.576 1.00 45.94 264 ASN A O 1
ATOM 2057 N N . ALA A 1 265 ? -13.144 1.646 10.930 1.00 39.06 265 ALA A N 1
ATOM 2058 C CA . ALA A 1 265 ? -13.306 0.190 10.706 1.00 39.06 265 ALA A CA 1
ATOM 2059 C C . ALA A 1 265 ? -12.265 -0.433 9.759 1.00 39.06 265 ALA A C 1
ATOM 2061 O O . ALA A 1 265 ? -12.124 -1.651 9.703 1.00 39.06 265 ALA A O 1
ATOM 2062 N N . ASN A 1 266 ? -11.452 0.397 9.121 1.00 44.31 266 ASN A N 1
ATOM 2063 C CA . ASN A 1 266 ? -10.218 0.015 8.473 1.00 44.31 266 ASN A CA 1
ATOM 2064 C C . ASN A 1 266 ? -9.001 0.038 9.427 1.00 44.31 266 ASN A C 1
ATOM 2066 O O . ASN A 1 266 ? -7.938 0.505 9.037 1.00 44.31 266 ASN A O 1
ATOM 2070 N N . ALA A 1 267 ? -9.089 -0.458 10.667 1.00 39.72 267 ALA A N 1
ATOM 2071 C CA . ALA A 1 267 ? -7.923 -0.514 11.569 1.00 39.72 267 ALA A CA 1
ATOM 2072 C C . ALA A 1 267 ? -6.758 -1.336 10.961 1.00 39.72 267 ALA A C 1
ATOM 2074 O O . ALA A 1 267 ? -5.586 -1.048 11.209 1.00 39.72 267 ALA A O 1
ATOM 2075 N N . GLN A 1 268 ? -7.075 -2.305 10.089 1.00 42.25 268 GLN A N 1
ATOM 2076 C CA . GLN A 1 268 ? -6.102 -2.958 9.207 1.00 42.25 268 GLN A CA 1
ATOM 2077 C C . GLN A 1 268 ? -5.524 -2.005 8.139 1.00 42.25 268 GLN A C 1
ATOM 2079 O O . GLN A 1 268 ? -4.304 -1.983 7.986 1.00 42.25 268 GLN A O 1
ATOM 2084 N N . ASP A 1 269 ? -6.326 -1.173 7.459 1.00 50.31 269 ASP A N 1
ATOM 2085 C CA . ASP A 1 269 ? -5.804 -0.188 6.482 1.00 50.31 269 ASP A CA 1
ATOM 2086 C C . ASP A 1 269 ? -5.120 1.027 7.144 1.00 50.31 269 ASP A C 1
ATOM 2088 O O . ASP A 1 269 ? -4.457 1.836 6.482 1.00 50.31 269 ASP A O 1
ATOM 2092 N N . GLU A 1 270 ? -5.272 1.209 8.456 1.00 66.06 270 GLU A N 1
ATOM 2093 C CA . GLU A 1 270 ? -4.488 2.184 9.212 1.00 66.06 270 GLU A CA 1
ATOM 2094 C C . GLU A 1 270 ? -3.118 1.630 9.587 1.00 66.06 270 GLU A C 1
ATOM 2096 O O . GLU A 1 270 ? -2.124 2.333 9.402 1.00 66.06 270 GLU A O 1
ATOM 2101 N N . LYS A 1 271 ? -3.053 0.361 10.007 1.00 80.69 271 LYS A N 1
ATOM 2102 C CA . LYS A 1 271 ? -1.805 -0.313 10.380 1.00 80.69 271 LYS A CA 1
ATOM 2103 C C . LYS A 1 271 ? -0.902 -0.570 9.181 1.00 80.69 271 LYS A C 1
ATOM 2105 O O . LYS A 1 271 ? 0.317 -0.375 9.244 1.00 80.69 271 LYS A O 1
ATOM 2110 N N . TYR A 1 272 ? -1.507 -1.023 8.090 1.00 88.81 272 TYR A N 1
ATOM 2111 C CA . TYR A 1 272 ? -0.803 -1.331 6.861 1.00 88.81 272 TYR A CA 1
ATOM 2112 C C . TYR A 1 272 ? -0.885 -0.168 5.873 1.00 88.81 272 TYR A C 1
ATOM 2114 O O . TYR A 1 272 ? -1.838 0.610 5.828 1.00 88.81 272 TYR A O 1
ATOM 2122 N N . GLY A 1 273 ? 0.169 -0.018 5.088 1.00 93.44 273 GLY A N 1
ATOM 2123 C CA . GLY A 1 273 ? 0.238 0.960 4.016 1.00 93.44 273 GLY A CA 1
ATOM 2124 C C . GLY A 1 273 ? 1.680 1.171 3.607 1.00 93.44 273 GLY A C 1
ATOM 2125 O O . GLY A 1 273 ? 2.502 1.619 4.409 1.00 93.44 273 GLY A O 1
ATOM 2126 N N . LEU A 1 274 ? 2.001 0.842 2.360 1.00 97.31 274 LEU A N 1
ATOM 2127 C CA . LEU A 1 274 ? 3.342 1.080 1.853 1.00 97.31 274 LEU A CA 1
ATOM 2128 C C . LEU A 1 274 ? 3.588 2.592 1.718 1.00 97.31 274 LEU A C 1
ATOM 2130 O O . LEU A 1 274 ? 2.797 3.322 1.124 1.00 97.31 274 LEU A O 1
ATOM 2134 N N . GLN A 1 275 ? 4.694 3.049 2.292 1.00 97.06 275 GLN A N 1
ATOM 2135 C CA . GLN A 1 275 ? 5.200 4.417 2.257 1.00 97.06 275 GLN A CA 1
ATOM 2136 C C . GLN A 1 275 ? 6.597 4.339 1.642 1.00 97.06 275 GLN A C 1
ATOM 2138 O O . GLN A 1 275 ? 7.596 4.177 2.348 1.00 97.06 275 GLN A O 1
ATOM 2143 N N . GLY A 1 276 ? 6.648 4.351 0.309 1.00 98.06 276 GLY A N 1
ATOM 2144 C CA . GLY A 1 276 ? 7.844 4.032 -0.463 1.00 98.06 276 GLY A CA 1
ATOM 2145 C C . GLY A 1 276 ? 8.503 5.231 -1.135 1.00 98.06 276 GLY A C 1
ATOM 2146 O O . GLY A 1 276 ? 7.843 6.220 -1.446 1.00 98.06 276 GLY A O 1
ATOM 2147 N N . ALA A 1 277 ? 9.794 5.111 -1.437 1.00 98.44 277 ALA A N 1
ATOM 2148 C CA . ALA A 1 277 ? 10.504 6.038 -2.317 1.00 98.44 277 ALA A CA 1
ATOM 2149 C C . ALA A 1 277 ? 11.378 5.280 -3.325 1.00 98.44 277 ALA A C 1
ATOM 2151 O O . ALA A 1 277 ? 12.073 4.326 -2.961 1.00 98.44 277 ALA A O 1
ATOM 2152 N N . TRP A 1 278 ? 11.363 5.718 -4.584 1.00 98.69 278 TRP A N 1
ATOM 2153 C CA . TRP A 1 278 ? 12.340 5.271 -5.576 1.00 98.69 278 TRP A CA 1
ATOM 2154 C C . TRP A 1 278 ? 13.663 6.005 -5.379 1.00 98.69 278 TRP A C 1
ATOM 2156 O O . TRP A 1 278 ? 13.678 7.232 -5.304 1.00 98.69 278 TRP A O 1
ATOM 2166 N N . ILE A 1 279 ? 14.761 5.248 -5.324 1.00 98.38 279 ILE A N 1
ATOM 2167 C CA . ILE A 1 279 ? 16.130 5.772 -5.321 1.00 98.38 279 ILE A CA 1
ATOM 2168 C C . ILE A 1 279 ? 16.745 5.469 -6.687 1.00 98.38 279 ILE A C 1
ATOM 2170 O O . ILE A 1 279 ? 17.089 4.326 -7.002 1.00 98.38 279 ILE A O 1
ATOM 2174 N N . VAL A 1 280 ? 16.853 6.513 -7.500 1.00 97.31 280 VAL A N 1
ATOM 2175 C CA . VAL A 1 280 ? 17.324 6.484 -8.881 1.00 97.31 280 VAL A CA 1
ATOM 2176 C C . VAL A 1 280 ? 18.844 6.608 -8.932 1.00 97.31 280 VAL A C 1
ATOM 2178 O O . VAL A 1 280 ? 19.420 7.602 -8.473 1.00 97.31 280 VAL A O 1
ATOM 2181 N N . THR A 1 281 ? 19.490 5.624 -9.560 1.00 95.69 281 THR A N 1
ATOM 2182 C CA . THR A 1 281 ? 20.936 5.637 -9.811 1.00 95.69 281 THR A CA 1
ATOM 2183 C C . THR A 1 281 ? 21.303 6.197 -11.179 1.00 95.69 281 THR A C 1
ATOM 2185 O O . THR A 1 281 ? 22.356 6.818 -11.346 1.00 95.69 281 THR A O 1
ATOM 2188 N N . ALA A 1 282 ? 20.394 6.085 -12.146 1.00 92.06 282 ALA A N 1
ATOM 2189 C CA . ALA A 1 282 ? 20.502 6.699 -13.458 1.00 92.06 282 ALA A CA 1
ATOM 2190 C C . ALA A 1 282 ? 20.757 8.213 -13.354 1.00 92.06 282 ALA A C 1
ATOM 2192 O O . ALA A 1 282 ? 20.064 8.937 -12.638 1.00 92.06 282 ALA A O 1
ATOM 2193 N N . PHE A 1 283 ? 21.757 8.694 -14.096 1.00 90.19 283 PHE A N 1
ATOM 2194 C CA . PHE A 1 283 ? 22.149 10.106 -14.182 1.00 90.19 283 PHE A CA 1
ATOM 2195 C C . PHE A 1 283 ? 22.530 10.768 -12.849 1.00 90.19 283 PHE A C 1
ATOM 2197 O O . PHE A 1 283 ? 22.676 11.990 -12.801 1.00 90.19 283 PHE A O 1
ATOM 2204 N N . GLY A 1 284 ? 22.716 9.985 -11.780 1.00 90.19 284 GLY A N 1
ATOM 2205 C CA . GLY A 1 284 ? 22.970 10.510 -10.441 1.00 90.19 284 GLY A CA 1
ATOM 2206 C C . GLY A 1 284 ? 21.838 11.405 -9.928 1.00 90.19 284 GLY A C 1
ATOM 2207 O O . GLY A 1 284 ? 22.129 12.399 -9.266 1.00 90.19 284 GLY A O 1
ATOM 2208 N N . ILE A 1 285 ? 20.579 11.094 -10.274 1.00 94.69 285 ILE A N 1
ATOM 2209 C CA . ILE A 1 285 ? 19.395 11.846 -9.819 1.00 94.69 285 ILE A CA 1
ATOM 2210 C C . ILE A 1 285 ? 19.316 11.821 -8.288 1.00 94.69 285 ILE A C 1
ATOM 2212 O O . ILE A 1 285 ? 19.344 12.878 -7.654 1.00 94.69 285 ILE A O 1
ATOM 2216 N N . ASP A 1 286 ? 19.298 10.622 -7.698 1.00 96.81 286 ASP A N 1
ATOM 2217 C CA . ASP A 1 286 ? 19.286 10.463 -6.243 1.00 96.81 286 ASP A CA 1
ATOM 2218 C C . ASP A 1 286 ? 20.664 10.067 -5.724 1.00 96.81 286 ASP A C 1
ATOM 2220 O O . ASP A 1 286 ? 21.173 10.684 -4.786 1.00 96.81 286 ASP A O 1
ATOM 2224 N N . TRP A 1 287 ? 21.281 9.043 -6.327 1.00 97.19 287 TRP A N 1
ATOM 2225 C CA . TRP A 1 287 ? 22.534 8.493 -5.819 1.00 97.19 287 TRP A CA 1
ATOM 2226 C C . TRP A 1 287 ? 23.284 7.602 -6.830 1.00 97.19 287 TRP A C 1
ATOM 2228 O O . TRP A 1 287 ? 22.647 6.753 -7.428 1.00 97.19 287 TRP A O 1
ATOM 2238 N N . PRO A 1 288 ? 24.621 7.666 -6.977 1.00 94.88 288 PRO A N 1
ATOM 2239 C CA . PRO A 1 288 ? 25.533 8.619 -6.358 1.00 94.88 288 PRO A CA 1
ATOM 2240 C C . PRO A 1 288 ? 25.527 9.962 -7.096 1.00 94.88 288 PRO A C 1
ATOM 2242 O O . PRO A 1 288 ? 25.545 10.026 -8.327 1.00 94.88 288 PRO A O 1
ATOM 2245 N N . GLN A 1 289 ? 25.544 11.064 -6.347 1.00 90.44 289 GLN A N 1
ATOM 2246 C CA . GLN A 1 289 ? 25.528 12.401 -6.943 1.00 90.44 289 GLN A CA 1
ATOM 2247 C C . GLN A 1 289 ? 26.951 12.851 -7.290 1.00 90.44 289 GLN A C 1
ATOM 2249 O O . GLN A 1 289 ? 27.706 13.277 -6.414 1.00 90.44 289 GLN A O 1
ATOM 2254 N N . LYS A 1 290 ? 27.295 12.774 -8.586 1.00 84.69 290 LYS A N 1
ATOM 2255 C CA . LYS A 1 290 ? 28.497 13.367 -9.215 1.00 84.69 290 LYS A CA 1
ATOM 2256 C C . LYS A 1 290 ? 29.827 13.033 -8.514 1.00 84.69 290 LYS A C 1
ATOM 2258 O O . LYS A 1 290 ? 30.699 13.891 -8.400 1.00 84.69 290 LYS A O 1
ATOM 2263 N N . THR A 1 291 ? 29.998 11.797 -8.048 1.00 91.88 291 THR A N 1
ATOM 2264 C CA . THR A 1 291 ? 31.229 11.360 -7.372 1.00 91.88 291 THR A CA 1
ATOM 2265 C C . THR A 1 291 ? 31.516 9.877 -7.594 1.00 91.88 291 THR A C 1
ATOM 2267 O O . THR A 1 291 ? 30.608 9.051 -7.535 1.00 91.88 291 THR A O 1
ATOM 2270 N N . SER A 1 292 ? 32.792 9.544 -7.801 1.00 92.56 292 SER A N 1
ATOM 2271 C CA . SER A 1 292 ? 33.325 8.174 -7.795 1.00 92.56 292 SER A CA 1
ATOM 2272 C C . SER A 1 292 ? 34.072 7.835 -6.496 1.00 92.56 292 SER A C 1
ATOM 2274 O O . SER A 1 292 ? 34.675 6.770 -6.390 1.00 92.56 292 SER A O 1
ATOM 2276 N N . ASN A 1 293 ? 34.070 8.738 -5.504 1.00 95.62 293 ASN A N 1
ATOM 2277 C CA . ASN A 1 293 ? 34.722 8.508 -4.216 1.00 95.62 293 ASN A CA 1
ATOM 2278 C C . ASN A 1 293 ? 33.832 7.621 -3.315 1.00 95.62 293 ASN A C 1
ATOM 2280 O O . ASN A 1 293 ? 32.743 8.067 -2.936 1.00 95.62 293 ASN A O 1
ATOM 2284 N N . PRO A 1 294 ? 34.294 6.423 -2.909 1.00 96.19 294 PRO A N 1
ATOM 2285 C CA . PRO A 1 294 ? 33.497 5.475 -2.128 1.00 96.19 294 PRO A CA 1
ATOM 2286 C C . PRO A 1 294 ? 32.992 6.020 -0.788 1.00 96.19 294 PRO A C 1
ATOM 2288 O O . PRO A 1 294 ? 31.865 5.732 -0.389 1.00 96.19 294 PRO A O 1
ATOM 2291 N N . ASP A 1 295 ? 33.786 6.832 -0.091 1.00 96.94 295 ASP A N 1
ATOM 2292 C CA . ASP A 1 295 ? 33.407 7.361 1.222 1.00 96.94 295 ASP A CA 1
ATOM 2293 C C . ASP A 1 295 ? 32.321 8.431 1.102 1.00 96.94 295 ASP A C 1
ATOM 2295 O O . ASP A 1 295 ? 31.402 8.488 1.921 1.00 96.94 295 ASP A O 1
ATOM 2299 N N . ILE A 1 296 ? 32.380 9.258 0.052 1.00 97.25 296 ILE A N 1
ATOM 2300 C CA . ILE A 1 296 ? 31.318 10.229 -0.244 1.00 97.25 296 ILE A CA 1
ATOM 2301 C C . ILE A 1 296 ? 30.038 9.489 -0.642 1.00 97.25 296 ILE A C 1
ATOM 2303 O O . ILE A 1 296 ? 28.962 9.825 -0.150 1.00 97.25 296 ILE A O 1
ATOM 2307 N N . GLN A 1 297 ? 30.148 8.459 -1.483 1.00 97.69 297 GLN A N 1
ATOM 2308 C CA . GLN A 1 297 ? 29.016 7.631 -1.899 1.00 97.69 297 GLN A CA 1
ATOM 2309 C C . GLN A 1 297 ? 28.316 6.974 -0.698 1.00 97.69 297 GLN A C 1
ATOM 2311 O O . GLN A 1 297 ? 27.092 7.057 -0.581 1.00 97.69 297 GLN A O 1
ATOM 2316 N N . LYS A 1 298 ? 29.082 6.393 0.233 1.00 98.31 298 LYS A N 1
ATOM 2317 C CA . LYS A 1 298 ? 28.560 5.804 1.476 1.00 98.31 298 LYS A CA 1
ATOM 2318 C C . LYS A 1 298 ? 27.839 6.832 2.350 1.00 98.31 298 LYS A C 1
ATOM 2320 O O . LYS A 1 298 ? 26.685 6.619 2.714 1.00 98.31 298 LYS A O 1
ATOM 2325 N N . LYS A 1 299 ? 28.465 7.989 2.598 1.00 98.12 299 LYS A N 1
ATOM 2326 C CA . LYS A 1 299 ? 27.857 9.092 3.367 1.00 98.12 299 LYS A CA 1
ATOM 2327 C C . LYS A 1 299 ? 26.565 9.612 2.735 1.00 98.12 299 LYS A C 1
ATOM 2329 O O . LYS A 1 299 ? 25.626 9.953 3.452 1.00 98.12 299 LYS A O 1
ATOM 2334 N N . GLN A 1 300 ? 26.497 9.673 1.402 1.00 97.44 300 GLN A N 1
ATOM 2335 C CA . GLN A 1 300 ? 25.267 10.042 0.701 1.00 97.44 300 GLN A CA 1
ATOM 2336 C C . GLN A 1 300 ? 24.148 9.028 0.983 1.00 97.44 300 GLN A C 1
ATOM 2338 O O . GLN A 1 300 ? 23.061 9.452 1.365 1.00 97.44 300 GLN A O 1
ATOM 2343 N N . LEU A 1 301 ? 24.404 7.715 0.884 1.00 98.06 301 LEU A N 1
ATOM 2344 C CA . LEU A 1 301 ? 23.396 6.697 1.219 1.00 98.06 301 LEU A CA 1
ATOM 2345 C C . LEU A 1 301 ? 22.953 6.774 2.678 1.00 98.06 301 LEU A C 1
ATOM 2347 O O . LEU A 1 301 ? 21.755 6.734 2.946 1.00 98.06 301 LEU A O 1
ATOM 2351 N N . GLU A 1 302 ? 23.886 6.922 3.620 1.00 98.31 302 GLU A N 1
ATOM 2352 C CA . GLU A 1 302 ? 23.545 7.063 5.041 1.00 98.31 302 GLU A CA 1
ATOM 2353 C C . GLU A 1 302 ? 22.568 8.217 5.268 1.00 98.31 302 GLU A C 1
ATOM 2355 O O . GLU A 1 302 ? 21.552 8.038 5.941 1.00 98.31 302 GLU A O 1
ATOM 2360 N N . LYS A 1 303 ? 22.829 9.373 4.647 1.00 98.00 303 LYS A N 1
ATOM 2361 C CA . LYS A 1 303 ? 21.945 10.538 4.725 1.00 98.00 303 LYS A CA 1
ATOM 2362 C C . LYS A 1 303 ? 20.560 10.253 4.134 1.00 98.00 303 LYS A C 1
ATOM 2364 O O . LYS A 1 303 ? 19.566 10.672 4.721 1.00 98.00 303 LYS A O 1
ATOM 2369 N N . ILE A 1 304 ? 20.491 9.541 3.007 1.00 98.19 304 ILE A N 1
ATOM 2370 C CA . ILE A 1 304 ? 19.223 9.171 2.357 1.00 98.19 304 ILE A CA 1
ATOM 2371 C C . ILE A 1 304 ? 18.367 8.310 3.289 1.00 98.19 304 ILE A C 1
ATOM 2373 O O . ILE A 1 304 ? 17.219 8.646 3.570 1.00 98.19 304 ILE A O 1
ATOM 2377 N N . PHE A 1 305 ? 18.928 7.224 3.823 1.00 98.44 305 PHE A N 1
ATOM 2378 C CA . PHE A 1 305 ? 18.176 6.317 4.693 1.00 98.44 305 PHE A CA 1
ATOM 2379 C C . PHE A 1 305 ? 17.797 6.960 6.037 1.00 98.44 305 PHE A C 1
ATOM 2381 O O . PHE A 1 305 ? 16.711 6.694 6.553 1.00 98.44 305 PHE A O 1
ATOM 2388 N N . GLN A 1 306 ? 18.636 7.850 6.578 1.00 97.69 306 GLN A N 1
ATOM 2389 C CA . GLN A 1 306 ? 18.296 8.651 7.759 1.00 97.69 306 GLN A CA 1
ATOM 2390 C C . GLN A 1 306 ? 17.103 9.582 7.509 1.00 97.69 306 GLN A C 1
ATOM 2392 O O . GLN A 1 306 ? 16.200 9.648 8.346 1.00 97.69 306 GLN A O 1
ATOM 2397 N N . ASP A 1 307 ? 17.081 10.285 6.372 1.00 97.62 307 ASP A N 1
ATOM 2398 C CA . ASP A 1 307 ? 15.973 11.175 6.005 1.00 97.62 307 ASP A CA 1
ATOM 2399 C C . ASP A 1 307 ? 14.664 10.395 5.832 1.00 97.62 307 ASP A C 1
ATOM 2401 O O . ASP A 1 307 ? 13.648 10.740 6.441 1.00 97.62 307 ASP A O 1
ATOM 2405 N N . LEU A 1 308 ? 14.708 9.283 5.093 1.00 97.38 308 LEU A N 1
ATOM 2406 C CA . LEU A 1 308 ? 13.567 8.386 4.901 1.00 97.38 308 LEU A CA 1
ATOM 2407 C C . LEU A 1 308 ? 13.015 7.866 6.233 1.00 97.38 308 LEU A C 1
ATOM 2409 O O . LEU A 1 308 ? 11.809 7.938 6.477 1.00 97.38 308 LEU A O 1
ATOM 2413 N N . HIS A 1 309 ? 13.894 7.404 7.127 1.00 95.25 309 HIS A N 1
ATOM 2414 C CA . HIS A 1 309 ? 13.504 6.923 8.449 1.00 95.25 309 HIS A CA 1
ATOM 2415 C C . HIS A 1 309 ? 12.832 8.014 9.290 1.00 95.25 309 HIS A C 1
ATOM 2417 O O . HIS A 1 309 ? 11.796 7.758 9.917 1.00 95.25 309 HIS A O 1
ATOM 2423 N N . LYS A 1 310 ? 13.399 9.231 9.287 1.00 94.69 310 LYS A N 1
ATOM 2424 C CA . LYS A 1 310 ? 12.855 10.406 9.986 1.00 94.69 310 LYS A CA 1
ATOM 2425 C C . LYS A 1 310 ? 11.479 10.795 9.443 1.00 94.69 310 LYS A C 1
ATOM 2427 O O . LYS A 1 310 ? 10.597 11.165 10.216 1.00 94.69 310 LYS A O 1
ATOM 2432 N N . LYS A 1 311 ? 11.280 10.666 8.130 1.00 95.06 311 LYS A N 1
ATOM 2433 C CA . LYS A 1 311 ? 10.005 10.929 7.447 1.00 95.06 311 LYS A CA 1
ATOM 2434 C C . LYS A 1 311 ? 9.015 9.768 7.497 1.00 95.06 311 LYS A C 1
ATOM 2436 O O . LYS A 1 311 ? 7.901 9.919 7.005 1.00 95.06 311 LYS A O 1
ATOM 2441 N N . LYS A 1 312 ? 9.389 8.665 8.158 1.00 94.75 312 LYS A N 1
ATOM 2442 C CA . LYS A 1 312 ? 8.581 7.454 8.361 1.00 94.75 312 LYS A CA 1
ATOM 2443 C C . LYS A 1 312 ? 8.263 6.692 7.067 1.00 94.75 312 LYS A C 1
ATOM 2445 O O . LYS A 1 312 ? 7.259 5.997 7.014 1.00 94.75 312 LYS A O 1
ATOM 2450 N N . PHE A 1 313 ? 9.124 6.769 6.052 1.00 97.19 313 PHE A N 1
ATOM 2451 C CA . PHE A 1 313 ? 9.072 5.815 4.939 1.00 97.19 313 PHE A CA 1
ATOM 2452 C C . PHE A 1 313 ? 9.405 4.406 5.445 1.00 97.19 313 PHE A C 1
ATOM 2454 O O . PHE A 1 313 ? 10.238 4.242 6.340 1.00 97.19 313 PHE A O 1
ATOM 2461 N N . ASN A 1 314 ? 8.760 3.391 4.871 1.00 97.31 314 ASN A N 1
ATOM 2462 C CA . ASN A 1 314 ? 8.900 1.992 5.283 1.00 97.31 314 ASN A CA 1
ATOM 2463 C C . ASN A 1 314 ? 9.442 1.069 4.182 1.00 97.31 314 ASN A C 1
ATOM 2465 O O . ASN A 1 314 ? 9.742 -0.087 4.478 1.00 97.31 314 ASN A O 1
ATOM 2469 N N . ALA A 1 315 ? 9.618 1.567 2.955 1.00 98.44 315 ALA A N 1
ATOM 2470 C CA . ALA A 1 315 ? 10.198 0.818 1.845 1.00 98.44 315 ALA A CA 1
ATOM 2471 C C . ALA A 1 315 ? 11.037 1.710 0.915 1.00 98.44 315 ALA A C 1
ATOM 2473 O O . ALA A 1 315 ? 10.734 2.889 0.714 1.00 98.44 315 ALA A O 1
ATOM 2474 N N . VAL A 1 316 ? 12.068 1.132 0.301 1.00 98.62 316 VAL A N 1
ATOM 2475 C CA . VAL A 1 316 ? 12.837 1.746 -0.790 1.00 98.62 316 VAL A CA 1
ATOM 2476 C C . VAL A 1 316 ? 12.843 0.855 -2.017 1.00 98.62 316 VAL A C 1
ATOM 2478 O O . VAL A 1 316 ? 12.958 -0.363 -1.908 1.00 98.62 316 VAL A O 1
ATOM 2481 N N . PHE A 1 317 ? 12.783 1.487 -3.184 1.00 98.75 317 PHE A N 1
ATOM 2482 C CA . PHE A 1 317 ? 12.904 0.841 -4.485 1.00 98.75 317 PHE A CA 1
ATOM 2483 C C . PHE A 1 317 ? 14.193 1.331 -5.137 1.00 98.75 317 PHE A C 1
ATOM 2485 O O . PHE A 1 317 ? 14.257 2.429 -5.692 1.00 98.75 317 PHE A O 1
ATOM 2492 N N . PHE A 1 318 ? 15.254 0.550 -4.976 1.00 98.75 318 PHE A N 1
ATOM 2493 C CA . PHE A 1 318 ? 16.622 0.959 -5.260 1.00 98.75 318 PHE A CA 1
ATOM 2494 C C . PHE A 1 318 ? 17.071 0.451 -6.626 1.00 98.75 318 PHE A C 1
ATOM 2496 O O . PHE A 1 318 ? 17.091 -0.759 -6.850 1.00 98.75 318 PHE A O 1
ATOM 2503 N N . GLN A 1 319 ? 17.448 1.347 -7.539 1.00 98.56 319 GLN A N 1
ATOM 2504 C CA . GLN A 1 319 ? 17.822 0.965 -8.902 1.00 98.56 319 GLN A CA 1
ATOM 2505 C C . GLN A 1 319 ? 19.157 0.204 -8.942 1.00 98.56 319 GLN A C 1
ATOM 2507 O O . GLN A 1 319 ? 20.228 0.801 -8.811 1.00 98.56 319 GLN A O 1
ATOM 2512 N N . VAL A 1 320 ? 19.098 -1.111 -9.164 1.00 98.50 320 VAL A N 1
ATOM 2513 C CA . VAL A 1 320 ? 20.274 -1.998 -9.210 1.00 98.50 320 VAL A CA 1
ATOM 2514 C C . VAL A 1 320 ? 20.744 -2.314 -10.627 1.00 98.50 320 VAL A C 1
ATOM 2516 O O . VAL A 1 320 ? 21.928 -2.588 -10.820 1.00 98.50 320 VAL A O 1
ATOM 2519 N N . ARG A 1 321 ? 19.843 -2.246 -11.614 1.00 97.81 321 ARG A N 1
ATOM 2520 C CA . ARG A 1 321 ? 20.164 -2.330 -13.045 1.00 97.81 321 ARG A CA 1
ATOM 2521 C C . ARG A 1 321 ? 19.707 -1.057 -13.738 1.00 97.81 321 ARG A C 1
ATOM 2523 O O . ARG A 1 321 ? 18.525 -0.717 -13.687 1.00 97.81 321 ARG A O 1
ATOM 2530 N N . ILE A 1 322 ? 20.646 -0.373 -14.385 1.00 95.12 322 ILE A N 1
ATOM 2531 C CA . ILE A 1 322 ? 20.451 0.973 -14.926 1.00 95.12 322 ILE A CA 1
ATOM 2532 C C . ILE A 1 322 ? 20.092 0.895 -16.409 1.00 95.12 322 ILE A C 1
ATOM 2534 O O . ILE A 1 322 ? 18.945 1.152 -16.764 1.00 95.12 322 ILE A O 1
ATOM 2538 N N . ARG A 1 323 ? 21.029 0.545 -17.298 1.00 93.25 323 ARG A N 1
ATOM 2539 C CA . ARG A 1 323 ? 20.770 0.431 -18.745 1.00 93.25 323 ARG A CA 1
ATOM 2540 C C . ARG A 1 323 ? 21.680 -0.624 -19.399 1.00 93.25 323 ARG A C 1
ATOM 2542 O O . ARG A 1 323 ? 22.444 -0.302 -20.312 1.00 93.25 323 ARG A O 1
ATOM 2549 N N . ALA A 1 324 ? 21.535 -1.871 -18.936 1.00 94.12 324 ALA A N 1
ATOM 2550 C CA . ALA A 1 324 ? 22.435 -3.018 -19.166 1.00 94.12 324 ALA A CA 1
ATOM 2551 C C . ALA A 1 324 ? 23.820 -2.888 -18.513 1.00 94.12 324 ALA A C 1
ATOM 2553 O O . ALA A 1 324 ? 24.853 -3.252 -19.073 1.00 94.12 324 ALA A O 1
ATOM 2554 N N . ASP A 1 325 ? 23.810 -2.317 -17.318 1.00 94.31 325 ASP A N 1
ATOM 2555 C CA . ASP A 1 325 ? 24.933 -2.151 -16.416 1.00 94.31 325 ASP A CA 1
ATOM 2556 C C . ASP A 1 325 ? 24.400 -2.005 -14.982 1.00 94.31 325 ASP A C 1
ATOM 2558 O O . ASP A 1 325 ? 23.237 -1.638 -14.751 1.00 94.31 325 ASP A O 1
ATOM 2562 N N . LEU A 1 326 ? 25.239 -2.363 -14.012 1.00 97.25 326 LEU A N 1
ATOM 2563 C CA . LEU A 1 326 ? 24.789 -2.717 -12.669 1.00 97.25 326 LEU A CA 1
ATOM 2564 C C . LEU A 1 326 ? 25.381 -1.840 -11.569 1.00 97.25 326 LEU A C 1
ATOM 2566 O O . LEU A 1 326 ? 26.458 -1.255 -11.703 1.00 97.25 326 LEU A O 1
ATOM 2570 N N . ALA A 1 327 ? 24.678 -1.820 -10.439 1.00 97.75 327 ALA A N 1
ATOM 2571 C CA . ALA A 1 327 ? 25.154 -1.296 -9.164 1.00 97.75 327 ALA A CA 1
ATOM 2572 C C . ALA A 1 327 ? 25.722 -2.381 -8.235 1.00 97.75 327 ALA A C 1
ATOM 2574 O O . ALA A 1 327 ? 26.054 -2.080 -7.095 1.00 97.75 327 ALA A O 1
ATOM 2575 N N . TYR A 1 328 ? 25.829 -3.630 -8.689 1.00 98.19 328 TYR A N 1
ATOM 2576 C CA . TYR A 1 328 ? 26.268 -4.771 -7.886 1.00 98.19 328 TYR A CA 1
ATOM 2577 C C . TYR A 1 328 ? 27.206 -5.695 -8.683 1.00 98.19 328 TYR A C 1
ATOM 2579 O O . TYR A 1 328 ? 27.202 -5.632 -9.916 1.00 98.19 328 TYR A O 1
ATOM 2587 N N . PRO A 1 329 ? 28.014 -6.543 -8.016 1.00 97.50 329 PRO A N 1
ATOM 2588 C CA . PRO A 1 329 ? 28.859 -7.524 -8.686 1.00 97.50 329 PRO A CA 1
ATOM 2589 C C . PRO A 1 329 ? 28.022 -8.600 -9.380 1.00 97.50 329 PRO A C 1
ATOM 2591 O O . PRO A 1 329 ? 27.180 -9.238 -8.755 1.00 97.50 329 PRO A O 1
ATOM 2594 N N . SER A 1 330 ? 28.300 -8.841 -10.656 1.00 96.31 330 SER A N 1
ATOM 2595 C CA . SER A 1 330 ? 27.647 -9.873 -11.461 1.00 96.31 330 SER A CA 1
ATOM 2596 C C . SER A 1 330 ? 28.651 -10.485 -12.424 1.00 96.31 330 SER A C 1
ATOM 2598 O O . SER A 1 330 ? 29.603 -9.829 -12.851 1.00 96.31 330 SER A O 1
ATOM 2600 N N . SER A 1 331 ? 28.417 -11.747 -12.772 1.00 93.62 331 SER A N 1
ATOM 2601 C CA . SER A 1 331 ? 29.129 -12.430 -13.853 1.00 93.62 331 SER A CA 1
ATOM 2602 C C . SER A 1 331 ? 28.510 -12.184 -15.237 1.00 93.62 331 SER A C 1
ATOM 2604 O O . SER A 1 331 ? 29.079 -12.604 -16.243 1.00 93.62 331 SER A O 1
ATOM 2606 N N . ILE A 1 332 ? 27.346 -11.528 -15.292 1.00 95.69 332 ILE A N 1
ATOM 2607 C CA . ILE A 1 332 ? 26.510 -11.392 -16.489 1.00 95.69 332 ILE A CA 1
ATOM 2608 C C . ILE A 1 332 ? 26.620 -9.985 -17.088 1.00 95.69 332 ILE A C 1
ATOM 2610 O O . ILE A 1 332 ? 26.869 -9.860 -18.285 1.00 95.69 332 ILE A O 1
ATOM 2614 N N . GLU A 1 333 ? 26.459 -8.931 -16.279 1.00 96.12 333 GLU A N 1
ATOM 2615 C CA . GLU A 1 333 ? 26.564 -7.534 -16.738 1.00 96.12 333 GLU A CA 1
ATOM 2616 C C . GLU A 1 333 ? 27.653 -6.749 -15.991 1.00 96.12 333 GLU A C 1
ATOM 2618 O O . GLU A 1 333 ? 27.920 -7.008 -14.815 1.00 96.12 333 GLU A O 1
ATOM 2623 N N . PRO A 1 334 ? 28.288 -5.761 -16.649 1.00 95.75 334 PRO A N 1
ATOM 2624 C CA . PRO A 1 334 ? 29.335 -4.953 -16.035 1.00 95.75 334 PRO A CA 1
ATOM 2625 C C . PRO A 1 334 ? 28.781 -3.937 -15.027 1.00 95.75 334 PRO A C 1
ATOM 2627 O O . PRO A 1 334 ? 27.647 -3.466 -15.126 1.00 95.75 334 PRO A O 1
ATOM 2630 N N . PHE A 1 335 ? 29.636 -3.495 -14.102 1.00 96.38 335 PHE A N 1
ATOM 2631 C CA . PHE A 1 335 ? 29.353 -2.330 -13.260 1.00 96.38 335 PHE A CA 1
ATOM 2632 C C . PHE A 1 335 ? 29.198 -1.049 -14.085 1.00 96.38 335 PHE A C 1
ATOM 2634 O O . PHE A 1 335 ? 30.001 -0.782 -14.981 1.00 96.38 335 PHE A O 1
ATOM 2641 N N . HIS A 1 336 ? 28.233 -0.205 -13.720 1.00 94.75 336 HIS A N 1
ATOM 2642 C CA . HIS A 1 336 ? 28.070 1.112 -14.332 1.00 94.75 336 HIS A CA 1
ATOM 2643 C C . HIS A 1 336 ? 29.235 2.047 -13.969 1.00 94.75 336 HIS A C 1
ATOM 2645 O O . HIS A 1 336 ? 29.732 2.079 -12.843 1.00 94.75 336 HIS A O 1
ATOM 2651 N N . GLU A 1 337 ? 29.609 2.925 -14.900 1.00 92.94 337 GLU A N 1
ATOM 2652 C CA . GLU A 1 337 ? 30.673 3.918 -14.707 1.00 92.94 337 GLU A CA 1
ATOM 2653 C C . GLU A 1 337 ? 30.398 4.962 -13.602 1.00 92.94 337 GLU A C 1
ATOM 2655 O O . GLU A 1 337 ? 31.307 5.698 -13.238 1.00 92.94 337 GLU A O 1
ATOM 2660 N N . TYR A 1 338 ? 29.190 5.048 -13.024 1.00 92.81 338 TYR A N 1
ATOM 2661 C CA . TYR A 1 338 ? 28.896 6.039 -11.975 1.00 92.81 338 TYR A CA 1
ATOM 2662 C C . TYR A 1 338 ? 29.633 5.743 -10.670 1.00 92.81 338 TYR A C 1
ATOM 2664 O O . TYR A 1 338 ? 29.878 6.654 -9.884 1.00 92.81 338 TYR A O 1
ATOM 2672 N N . PHE A 1 339 ? 30.027 4.488 -10.457 1.00 94.44 339 PHE A N 1
ATOM 2673 C CA . PHE A 1 339 ? 30.685 4.074 -9.225 1.00 94.44 339 PHE A CA 1
ATOM 2674 C C . PHE A 1 339 ? 32.182 4.375 -9.231 1.00 94.44 339 PHE A C 1
ATOM 2676 O O . PHE A 1 339 ? 32.728 4.751 -8.199 1.00 94.44 339 PHE A O 1
ATOM 2683 N N . THR A 1 340 ? 32.840 4.257 -10.387 1.00 95.00 340 THR A N 1
ATOM 2684 C CA . THR A 1 340 ? 34.309 4.327 -10.497 1.00 95.00 340 THR A CA 1
ATOM 2685 C C . THR A 1 340 ? 34.814 5.297 -11.566 1.00 95.00 340 THR A C 1
ATOM 2687 O O . THR A 1 340 ? 36.017 5.531 -11.660 1.00 95.00 340 THR A O 1
ATOM 2690 N N . GLY A 1 341 ? 33.922 5.867 -12.378 1.00 92.44 341 GLY A N 1
ATOM 2691 C CA . GLY A 1 341 ? 34.254 6.650 -13.570 1.00 92.44 341 GLY A CA 1
ATOM 2692 C C . GLY A 1 341 ? 34.640 5.804 -14.789 1.00 92.44 341 GLY A C 1
ATOM 2693 O O . GLY A 1 341 ? 35.051 6.360 -15.802 1.00 92.44 341 GLY A O 1
ATOM 2694 N N . THR A 1 342 ? 34.577 4.471 -14.707 1.00 94.25 342 THR A N 1
ATOM 2695 C CA . THR A 1 342 ? 34.951 3.557 -15.800 1.00 94.25 342 THR A CA 1
ATOM 2696 C C . THR A 1 342 ? 33.976 2.386 -15.856 1.00 94.25 342 THR A C 1
ATOM 2698 O O . THR A 1 342 ? 33.802 1.680 -14.864 1.00 94.25 342 THR A O 1
ATOM 2701 N N . LEU A 1 343 ? 33.338 2.170 -17.009 1.00 93.94 343 LEU A N 1
ATOM 2702 C CA . LEU A 1 343 ? 32.419 1.047 -17.206 1.00 93.94 343 LEU A CA 1
ATOM 2703 C C . LEU A 1 343 ? 33.150 -0.283 -16.982 1.00 93.94 343 LEU A C 1
ATOM 2705 O O . LEU A 1 343 ? 34.267 -0.472 -17.463 1.00 93.94 343 LEU A O 1
ATOM 2709 N N . GLY A 1 344 ? 32.524 -1.200 -16.248 1.00 94.44 344 GLY A N 1
ATOM 2710 C CA . GLY A 1 344 ? 33.066 -2.528 -15.965 1.00 94.44 344 GLY A CA 1
ATOM 2711 C C . GLY A 1 344 ? 34.057 -2.590 -14.805 1.00 94.44 344 GLY A C 1
ATOM 2712 O O . GLY A 1 344 ? 34.313 -3.674 -14.286 1.00 94.44 344 GLY A O 1
ATOM 2713 N N . LYS A 1 345 ? 34.581 -1.453 -14.332 1.00 95.56 345 LYS A N 1
ATOM 2714 C CA . LYS A 1 345 ? 35.467 -1.432 -13.166 1.00 95.56 345 LYS A CA 1
ATOM 2715 C C . LYS A 1 345 ? 34.646 -1.473 -11.878 1.00 95.56 345 LYS A C 1
ATOM 2717 O O . LYS A 1 345 ? 33.916 -0.525 -11.582 1.00 95.56 345 LYS A O 1
ATOM 2722 N N . ALA A 1 346 ? 34.825 -2.535 -11.097 1.00 95.25 346 ALA A N 1
ATOM 2723 C CA . ALA A 1 346 ? 34.173 -2.692 -9.802 1.00 95.25 346 ALA A CA 1
ATOM 2724 C C . ALA A 1 346 ? 34.655 -1.640 -8.774 1.00 95.25 346 ALA A C 1
ATOM 2726 O O . ALA A 1 346 ? 35.857 -1.346 -8.712 1.00 95.25 346 ALA A O 1
ATOM 2727 N N . PRO A 1 347 ? 33.748 -1.062 -7.964 1.00 95.81 347 PRO A N 1
ATOM 2728 C CA . PRO A 1 347 ? 34.117 -0.246 -6.810 1.00 95.81 347 PRO A CA 1
ATOM 2729 C C . PRO A 1 347 ? 34.758 -1.087 -5.694 1.00 95.81 347 PRO A C 1
ATOM 2731 O O . PRO A 1 347 ? 34.629 -2.306 -5.649 1.00 95.81 347 PRO A O 1
ATOM 2734 N N . VAL A 1 348 ? 35.429 -0.422 -4.748 1.00 96.81 348 VAL A N 1
ATOM 2735 C CA . VAL A 1 348 ? 36.105 -1.071 -3.598 1.00 96.81 348 VAL A CA 1
ATOM 2736 C C . VAL A 1 348 ? 35.145 -1.655 -2.551 1.00 96.81 348 VAL A C 1
ATOM 2738 O O . VAL A 1 348 ? 35.579 -2.234 -1.560 1.00 96.81 348 VAL A O 1
ATOM 2741 N N . TYR A 1 349 ? 33.843 -1.448 -2.719 1.00 97.38 349 TYR A N 1
ATOM 2742 C CA . TYR A 1 349 ? 32.788 -1.953 -1.848 1.00 97.38 349 TYR A CA 1
ATOM 2743 C C . TYR A 1 349 ? 31.573 -2.302 -2.700 1.00 97.38 349 TYR A C 1
ATOM 2745 O O . TYR A 1 349 ? 31.441 -1.770 -3.794 1.00 97.38 349 TYR A O 1
ATOM 2753 N N . ASP A 1 350 ? 30.675 -3.143 -2.194 1.00 98.19 350 ASP A N 1
ATOM 2754 C CA . ASP A 1 350 ? 29.405 -3.451 -2.853 1.00 98.19 350 ASP A CA 1
ATOM 2755 C C . ASP A 1 350 ? 28.335 -2.391 -2.497 1.00 98.19 350 ASP A C 1
ATOM 2757 O O . ASP A 1 350 ? 27.909 -2.320 -1.333 1.00 98.19 350 ASP A O 1
ATOM 2761 N N . PRO A 1 351 ? 27.885 -1.564 -3.466 1.00 98.12 351 PRO A N 1
ATOM 2762 C CA . PRO A 1 351 ? 26.838 -0.567 -3.261 1.00 98.12 351 PRO A CA 1
ATOM 2763 C C . PRO A 1 351 ? 25.527 -1.117 -2.708 1.00 98.12 351 PRO A C 1
ATOM 2765 O O . PRO A 1 351 ? 24.941 -0.521 -1.801 1.00 98.12 351 PRO A O 1
ATOM 2768 N N . VAL A 1 352 ? 25.060 -2.241 -3.256 1.00 98.50 352 VAL A N 1
ATOM 2769 C CA . VAL A 1 352 ? 23.749 -2.803 -2.932 1.00 98.50 352 VAL A CA 1
ATOM 2770 C C . VAL A 1 352 ? 23.790 -3.471 -1.568 1.00 98.50 352 VAL A C 1
ATOM 2772 O O . VAL A 1 352 ? 22.884 -3.251 -0.765 1.00 98.50 352 VAL A O 1
ATOM 2775 N N . ALA A 1 353 ? 24.859 -4.207 -1.248 1.00 98.44 353 ALA A N 1
ATOM 2776 C CA . ALA A 1 353 ? 25.024 -4.781 0.090 1.00 98.44 353 ALA A CA 1
ATOM 2777 C C . ALA A 1 353 ? 25.064 -3.695 1.180 1.00 98.44 353 ALA A C 1
ATOM 2779 O O . ALA A 1 353 ? 24.468 -3.851 2.253 1.00 98.44 353 ALA A O 1
ATOM 2780 N N . TYR A 1 354 ? 25.732 -2.571 0.905 1.00 98.62 354 TYR A N 1
ATOM 2781 C CA . TYR A 1 354 ? 25.788 -1.451 1.839 1.00 98.62 354 TYR A CA 1
ATOM 2782 C C . TYR A 1 354 ? 24.422 -0.762 2.000 1.00 98.62 354 TYR A C 1
ATOM 2784 O O . TYR A 1 354 ? 23.979 -0.546 3.128 1.00 98.62 354 TYR A O 1
ATOM 2792 N N . ALA A 1 355 ? 23.704 -0.498 0.903 1.00 98.56 355 ALA A N 1
ATOM 2793 C CA . ALA A 1 355 ? 22.350 0.058 0.957 1.00 98.56 355 ALA A CA 1
ATOM 2794 C C . ALA A 1 355 ? 21.365 -0.874 1.692 1.00 98.56 355 ALA A C 1
ATOM 2796 O O . ALA A 1 355 ? 20.569 -0.411 2.507 1.00 98.56 355 ALA A O 1
ATOM 2797 N N . LEU A 1 356 ? 21.466 -2.191 1.486 1.00 97.94 356 LEU A N 1
ATOM 2798 C CA . LEU A 1 356 ? 20.673 -3.192 2.206 1.00 97.94 356 LEU A CA 1
ATOM 2799 C C . LEU A 1 356 ? 20.973 -3.189 3.714 1.00 97.94 356 LEU A C 1
ATOM 2801 O O . LEU A 1 356 ? 20.061 -3.324 4.528 1.00 97.94 356 LEU A O 1
ATOM 2805 N N . THR A 1 357 ? 22.237 -2.997 4.101 1.00 97.75 357 THR A N 1
ATOM 2806 C CA . THR A 1 357 ? 22.631 -2.869 5.515 1.00 97.75 357 THR A CA 1
ATOM 2807 C C . THR A 1 357 ? 21.976 -1.647 6.162 1.00 97.75 357 THR A C 1
ATOM 2809 O O . THR A 1 357 ? 21.458 -1.737 7.275 1.00 97.75 357 THR A O 1
ATOM 2812 N N . LEU A 1 358 ? 21.936 -0.517 5.451 1.00 98.31 358 LEU A N 1
ATOM 2813 C CA . LEU A 1 358 ? 21.253 0.690 5.920 1.00 98.31 358 LEU A CA 1
ATOM 2814 C C . LEU A 1 358 ? 19.738 0.495 6.005 1.00 98.31 358 LEU A C 1
ATOM 2816 O O . LEU A 1 358 ? 19.137 0.886 7.003 1.00 98.31 358 LEU A O 1
ATOM 2820 N N . ALA A 1 359 ? 19.125 -0.154 5.015 1.00 97.62 359 ALA A N 1
ATOM 2821 C CA . ALA A 1 359 ? 17.696 -0.452 5.031 1.00 97.62 359 ALA A CA 1
ATOM 2822 C C . ALA A 1 359 ? 17.299 -1.228 6.299 1.00 97.62 359 ALA A C 1
ATOM 2824 O O . ALA A 1 359 ? 16.395 -0.812 7.023 1.00 97.62 359 ALA A O 1
ATOM 2825 N N . ARG A 1 360 ? 18.059 -2.277 6.644 1.00 94.75 360 ARG A N 1
ATOM 2826 C CA . ARG A 1 360 ? 17.852 -3.060 7.875 1.00 94.75 360 ARG A CA 1
ATOM 2827 C C . ARG A 1 360 ? 18.047 -2.230 9.137 1.00 94.75 360 ARG A C 1
ATOM 2829 O O . ARG A 1 360 ? 17.172 -2.238 9.994 1.00 94.75 360 ARG A O 1
ATOM 2836 N N . LYS A 1 361 ? 19.140 -1.461 9.211 1.00 94.56 361 LYS A N 1
ATOM 2837 C CA . LYS A 1 361 ? 19.438 -0.569 10.344 1.00 94.56 361 LYS A CA 1
ATOM 2838 C C . LYS A 1 361 ? 18.279 0.383 10.659 1.00 94.56 361 LYS A C 1
ATOM 2840 O O . LYS A 1 361 ? 18.045 0.699 11.820 1.00 94.56 361 LYS A O 1
ATOM 2845 N N . TYR A 1 362 ? 17.580 0.862 9.632 1.00 95.31 362 TYR A N 1
ATOM 2846 C CA . TYR A 1 362 ? 16.502 1.841 9.772 1.00 95.31 362 TYR A CA 1
ATOM 2847 C C . TYR A 1 362 ? 15.089 1.243 9.707 1.00 95.31 362 TYR A C 1
ATOM 2849 O O . TYR A 1 362 ? 14.115 2.002 9.731 1.00 95.31 362 TYR A O 1
ATOM 2857 N N . GLY A 1 363 ? 14.959 -0.086 9.648 1.00 94.75 363 GLY A N 1
ATOM 2858 C CA . GLY A 1 363 ? 13.665 -0.768 9.606 1.00 94.75 363 GLY A CA 1
ATOM 2859 C C . GLY A 1 363 ? 12.872 -0.529 8.313 1.00 94.75 363 GLY A C 1
ATOM 2860 O O . GLY A 1 363 ? 11.638 -0.454 8.335 1.00 94.75 363 GLY A O 1
ATOM 2861 N N . ILE A 1 364 ? 13.571 -0.376 7.189 1.00 97.06 364 ILE A N 1
ATOM 2862 C CA . ILE A 1 364 ? 13.020 -0.083 5.862 1.00 97.06 364 ILE A CA 1
ATOM 2863 C C . ILE A 1 364 ? 13.144 -1.335 4.987 1.00 97.06 364 ILE A C 1
ATOM 2865 O O . ILE A 1 364 ? 14.217 -1.932 4.908 1.00 97.06 364 ILE A O 1
ATOM 2869 N N . GLU A 1 365 ? 12.063 -1.730 4.313 1.00 97.75 365 GLU A N 1
ATOM 2870 C CA . GLU A 1 365 ? 12.113 -2.822 3.337 1.00 97.75 365 GLU A CA 1
ATOM 2871 C C . GLU A 1 365 ? 12.904 -2.428 2.088 1.00 97.75 365 GLU A C 1
ATOM 2873 O O . GLU A 1 365 ? 12.764 -1.318 1.573 1.00 97.75 365 GLU A O 1
ATOM 2878 N N . PHE A 1 366 ? 13.701 -3.356 1.560 1.00 98.50 366 PHE A N 1
ATOM 2879 C CA . PHE A 1 366 ? 14.532 -3.121 0.383 1.00 98.50 366 PHE A CA 1
ATOM 2880 C C . PHE A 1 366 ? 13.996 -3.874 -0.836 1.00 98.50 366 PHE A C 1
ATOM 2882 O O . PHE A 1 366 ? 14.004 -5.108 -0.872 1.00 98.50 366 PHE A O 1
ATOM 2889 N N . HIS A 1 367 ? 13.583 -3.128 -1.859 1.00 98.75 367 HIS A N 1
ATOM 2890 C CA . HIS A 1 367 ? 13.148 -3.655 -3.149 1.00 98.75 367 HIS A CA 1
ATOM 2891 C C . HIS A 1 367 ? 14.186 -3.308 -4.215 1.00 98.75 367 HIS A C 1
ATOM 2893 O O . HIS A 1 367 ? 14.499 -2.138 -4.43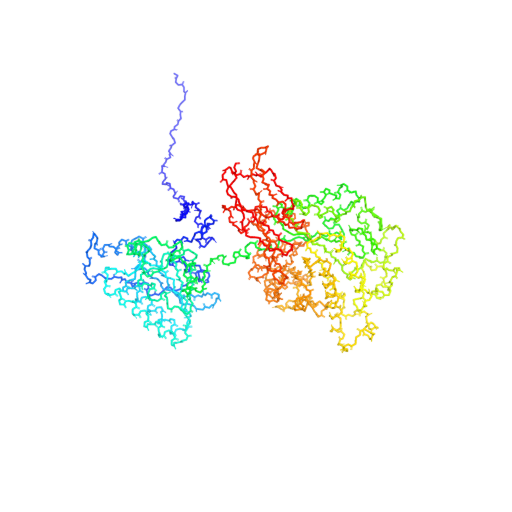6 1.00 98.75 367 HIS A O 1
ATOM 2899 N N . ALA A 1 368 ? 14.738 -4.321 -4.877 1.00 98.81 368 ALA A N 1
ATOM 2900 C CA . ALA A 1 368 ? 15.706 -4.127 -5.948 1.00 98.81 368 ALA A CA 1
ATOM 2901 C C . ALA A 1 368 ? 14.986 -3.811 -7.262 1.00 98.81 368 ALA A C 1
ATOM 2903 O O . ALA A 1 368 ? 14.213 -4.625 -7.764 1.00 98.81 368 ALA A O 1
ATOM 2904 N N . TRP A 1 369 ? 15.240 -2.631 -7.816 1.00 98.44 369 TRP A N 1
ATOM 2905 C CA . TRP A 1 369 ? 14.616 -2.145 -9.040 1.00 98.44 369 TRP A CA 1
ATOM 2906 C C . TRP A 1 369 ? 15.513 -2.406 -10.260 1.00 98.44 369 TRP A C 1
ATOM 2908 O O . TRP A 1 369 ? 16.673 -1.988 -10.315 1.00 98.44 369 TRP A O 1
ATOM 2918 N N . PHE A 1 370 ? 14.949 -3.086 -11.259 1.00 98.56 370 PHE A N 1
ATOM 2919 C CA . PHE A 1 370 ? 15.569 -3.367 -12.546 1.00 98.56 370 PHE A CA 1
ATOM 2920 C C . PHE A 1 370 ? 14.876 -2.613 -13.680 1.00 98.56 370 PHE A C 1
ATOM 2922 O O . PHE A 1 370 ? 13.708 -2.864 -13.989 1.00 98.56 370 PHE A O 1
ATOM 2929 N N . ASN A 1 371 ? 15.631 -1.772 -14.382 1.00 97.31 371 ASN A N 1
ATOM 2930 C CA . ASN A 1 371 ? 15.286 -1.443 -15.761 1.00 97.31 371 ASN A CA 1
ATOM 2931 C C . ASN A 1 371 ? 15.475 -2.696 -16.616 1.00 97.31 371 ASN A C 1
ATOM 2933 O O . ASN A 1 371 ? 16.467 -3.404 -16.442 1.00 97.31 371 ASN A O 1
ATOM 2937 N N . THR A 1 372 ? 14.551 -2.982 -17.534 1.00 95.38 372 THR A N 1
ATOM 2938 C CA . THR A 1 372 ? 14.546 -4.238 -18.308 1.00 95.38 372 THR A CA 1
ATOM 2939 C C . THR A 1 372 ? 14.961 -4.024 -19.761 1.00 95.38 372 THR A C 1
ATOM 2941 O O . THR A 1 372 ? 16.108 -4.294 -20.112 1.00 95.38 372 THR A O 1
ATOM 2944 N N . MET A 1 373 ? 14.074 -3.516 -20.617 1.00 95.06 373 MET A N 1
ATOM 2945 C CA . MET A 1 373 ? 14.330 -3.498 -22.060 1.00 95.06 373 MET A CA 1
ATOM 2946 C C . MET A 1 373 ? 15.205 -2.326 -22.504 1.00 95.06 373 MET A C 1
ATOM 2948 O O . MET A 1 373 ? 15.747 -2.374 -23.598 1.00 95.06 373 MET A O 1
ATOM 2952 N N . ILE A 1 374 ? 15.374 -1.281 -21.691 1.00 95.00 374 ILE A N 1
ATOM 2953 C CA . ILE A 1 374 ? 16.172 -0.113 -22.076 1.00 95.00 374 ILE A CA 1
ATOM 2954 C C . ILE A 1 374 ? 17.682 -0.362 -21.955 1.00 95.00 374 ILE A C 1
ATOM 2956 O O . ILE A 1 374 ? 18.182 -0.892 -20.962 1.00 95.00 374 ILE A O 1
ATOM 2960 N N . LEU A 1 375 ? 18.413 0.107 -22.963 1.00 93.56 375 LEU A N 1
ATOM 2961 C CA . LEU A 1 375 ? 19.866 0.087 -23.066 1.00 93.56 375 LEU A CA 1
ATOM 2962 C C . LEU A 1 375 ? 20.419 1.506 -23.175 1.00 93.56 375 LEU A C 1
ATOM 2964 O O . LEU A 1 375 ? 19.767 2.430 -23.675 1.00 93.56 375 LEU A O 1
ATOM 2968 N N . ARG A 1 376 ? 21.671 1.674 -22.755 1.00 89.94 376 ARG A N 1
ATOM 2969 C CA . ARG A 1 376 ? 22.452 2.871 -23.064 1.00 89.94 376 ARG A CA 1
ATOM 2970 C C . ARG A 1 376 ? 22.824 2.865 -24.546 1.00 89.94 376 ARG A C 1
ATOM 2972 O O . ARG A 1 376 ? 23.025 1.799 -25.125 1.00 89.94 376 ARG A O 1
ATOM 2979 N N . GLY A 1 377 ? 22.942 4.046 -25.146 1.00 89.44 377 GLY A N 1
ATOM 2980 C CA . GLY A 1 377 ? 23.442 4.191 -26.513 1.00 89.44 377 GLY A CA 1
ATOM 2981 C C . GLY A 1 377 ? 24.837 3.584 -26.690 1.00 89.44 377 GLY A C 1
ATOM 2982 O O . GLY A 1 377 ? 25.642 3.592 -25.752 1.00 89.44 377 GLY A O 1
ATOM 2983 N N . LYS A 1 378 ? 25.133 3.093 -27.899 1.00 88.25 378 LYS A N 1
ATOM 2984 C CA . LYS A 1 378 ? 26.368 2.358 -28.227 1.00 88.25 378 LYS A CA 1
ATOM 2985 C C . LYS A 1 378 ? 27.642 3.116 -27.845 1.00 88.25 378 LYS A C 1
ATOM 2987 O O . LYS A 1 378 ? 28.578 2.535 -27.311 1.00 88.25 378 LYS A O 1
ATOM 2992 N N . HIS A 1 379 ? 27.659 4.428 -28.077 1.00 87.00 379 HIS A N 1
ATOM 2993 C CA . HIS A 1 379 ? 28.817 5.294 -27.826 1.00 87.00 379 HIS A CA 1
ATOM 2994 C C . HIS A 1 379 ? 28.680 6.151 -26.558 1.00 87.00 379 HIS A C 1
ATOM 2996 O O . HIS A 1 379 ? 29.390 7.138 -26.389 1.00 87.00 379 HIS A O 1
ATOM 3002 N N . ALA A 1 380 ? 27.758 5.804 -25.653 1.00 84.06 380 ALA A N 1
ATOM 3003 C CA . ALA A 1 380 ? 27.508 6.605 -24.455 1.00 84.06 380 ALA A CA 1
ATOM 3004 C C . ALA A 1 380 ? 28.647 6.535 -23.418 1.00 84.06 380 ALA A C 1
ATOM 3006 O O . ALA A 1 380 ? 28.699 7.364 -22.514 1.00 84.06 380 ALA A O 1
ATOM 3007 N N . THR A 1 381 ? 29.509 5.518 -23.483 1.00 81.44 381 THR A N 1
ATOM 3008 C CA . THR A 1 381 ? 30.604 5.287 -22.526 1.00 81.44 381 THR A CA 1
ATOM 3009 C C . THR A 1 381 ? 31.856 6.041 -22.946 1.00 81.44 381 THR A C 1
ATOM 3011 O O . THR A 1 381 ? 32.338 5.853 -24.060 1.00 81.44 381 THR A O 1
ATOM 3014 N N . LYS A 1 382 ? 32.421 6.854 -22.047 1.00 80.00 382 LYS A N 1
ATOM 3015 C CA . LYS A 1 382 ? 33.682 7.571 -22.317 1.00 80.00 382 LYS A CA 1
ATOM 3016 C C . LYS A 1 382 ? 34.922 6.759 -21.942 1.00 80.00 382 LYS A C 1
ATOM 3018 O O . LYS A 1 382 ? 35.941 6.874 -22.610 1.00 80.00 382 LYS A O 1
ATOM 3023 N N . SER A 1 383 ? 34.836 5.968 -20.871 1.00 88.19 383 SER A N 1
ATOM 3024 C CA . SER A 1 383 ? 35.923 5.131 -20.349 1.00 88.19 383 SER A CA 1
ATOM 3025 C C . SER A 1 383 ? 35.396 3.734 -20.025 1.00 88.19 383 SER A C 1
ATOM 3027 O O . SER A 1 383 ? 34.371 3.603 -19.354 1.00 88.19 383 SER A O 1
ATOM 3029 N N . SER A 1 384 ? 36.092 2.693 -20.482 1.00 88.94 384 SER A N 1
ATOM 3030 C CA . SER A 1 384 ? 35.710 1.289 -20.293 1.00 88.94 384 SER A CA 1
ATOM 3031 C C . SER A 1 384 ? 36.913 0.452 -19.870 1.00 88.94 384 SER A C 1
ATOM 3033 O O . SER A 1 384 ? 38.027 0.688 -20.329 1.00 88.94 384 SER A O 1
ATOM 3035 N N . ALA A 1 385 ? 36.680 -0.561 -19.036 1.00 91.00 385 ALA A N 1
ATOM 3036 C CA . ALA A 1 385 ? 37.656 -1.589 -18.678 1.00 91.00 385 ALA A CA 1
ATOM 3037 C C . ALA A 1 385 ? 37.802 -2.680 -19.765 1.00 91.00 385 ALA A C 1
ATOM 3039 O O . ALA A 1 385 ? 38.155 -3.815 -19.456 1.00 91.00 385 ALA A O 1
ATOM 3040 N N . SER A 1 386 ? 37.492 -2.348 -21.024 1.00 87.56 386 SER A N 1
ATOM 3041 C CA . SER A 1 386 ? 37.506 -3.258 -22.180 1.00 87.56 386 SER A CA 1
ATOM 3042 C C . SER A 1 386 ? 36.624 -4.504 -22.017 1.00 87.56 386 SER A C 1
ATOM 3044 O O . SER A 1 386 ? 36.919 -5.556 -22.578 1.00 87.56 386 SER A O 1
ATOM 3046 N N . ILE A 1 387 ? 35.537 -4.391 -21.248 1.00 87.50 387 ILE A N 1
ATOM 3047 C CA . ILE A 1 387 ? 34.533 -5.452 -21.114 1.00 87.50 387 ILE A CA 1
ATOM 3048 C C . ILE A 1 387 ? 33.525 -5.307 -22.258 1.00 87.50 387 ILE A C 1
ATOM 3050 O O . ILE A 1 387 ? 33.014 -4.196 -22.446 1.00 87.50 387 ILE A O 1
ATOM 3054 N N . PRO A 1 388 ? 33.222 -6.386 -23.005 1.00 87.81 388 PRO A N 1
ATOM 3055 C CA . PRO A 1 388 ? 32.272 -6.308 -24.098 1.00 87.81 388 PRO A CA 1
ATOM 3056 C C . PRO A 1 388 ? 30.853 -6.083 -23.562 1.00 87.81 388 PRO A C 1
ATOM 3058 O O . PRO A 1 388 ? 30.412 -6.694 -22.589 1.00 87.81 388 PRO A O 1
ATOM 3061 N N . THR A 1 389 ? 30.140 -5.170 -24.203 1.00 90.06 389 THR A N 1
ATOM 3062 C CA . THR A 1 389 ? 28.747 -4.821 -23.922 1.00 90.06 389 THR A CA 1
ATOM 3063 C C . THR A 1 389 ? 27.794 -5.684 -24.747 1.00 90.06 389 THR A C 1
ATOM 3065 O O . THR A 1 389 ? 28.199 -6.322 -25.718 1.00 90.06 389 THR A O 1
ATOM 3068 N N . LEU A 1 390 ? 26.491 -5.630 -24.443 1.00 93.94 390 LEU A N 1
ATOM 3069 C CA . LEU A 1 390 ? 25.467 -6.283 -25.273 1.00 93.94 390 LEU A CA 1
ATOM 3070 C C . LEU A 1 390 ? 25.477 -5.806 -26.735 1.00 93.94 390 LEU A C 1
ATOM 3072 O O . LEU A 1 390 ? 25.073 -6.553 -27.617 1.00 93.94 390 LEU A O 1
ATOM 3076 N N . TRP A 1 391 ? 25.982 -4.600 -27.017 1.00 92.81 391 TRP A N 1
ATOM 3077 C CA . TRP A 1 391 ? 26.159 -4.113 -28.390 1.00 92.81 391 TRP A CA 1
ATOM 3078 C C . TRP A 1 391 ? 27.200 -4.899 -29.189 1.00 92.81 391 TRP A C 1
ATOM 3080 O O . TRP A 1 391 ? 27.142 -4.901 -30.417 1.00 92.81 391 TRP A O 1
ATOM 3090 N N . GLU A 1 392 ? 28.167 -5.507 -28.506 1.00 91.62 392 GLU A N 1
ATOM 3091 C CA . GLU A 1 392 ? 29.277 -6.246 -29.111 1.00 91.62 392 GLU A CA 1
ATOM 3092 C C . GLU A 1 392 ? 29.020 -7.752 -29.083 1.00 91.62 392 GLU A C 1
ATOM 3094 O O . GLU A 1 392 ? 29.358 -8.438 -30.044 1.00 91.62 392 GLU A O 1
ATOM 3099 N N . THR A 1 393 ? 28.401 -8.265 -28.016 1.00 94.62 393 THR A N 1
ATOM 3100 C CA . THR A 1 393 ? 28.132 -9.702 -27.865 1.00 94.62 393 THR A CA 1
ATOM 3101 C C . THR A 1 393 ? 26.819 -10.146 -28.494 1.00 94.62 393 THR A C 1
ATOM 3103 O O . THR A 1 393 ? 26.755 -11.266 -28.991 1.00 94.62 393 THR A O 1
ATOM 3106 N N . HIS A 1 394 ? 25.798 -9.283 -28.485 1.00 96.44 394 HIS A N 1
ATOM 3107 C CA . HIS A 1 394 ? 24.438 -9.609 -28.917 1.00 96.44 394 HIS A CA 1
ATOM 3108 C C . HIS A 1 394 ? 23.769 -8.471 -29.712 1.00 96.44 394 HIS A C 1
ATOM 3110 O O . HIS A 1 394 ? 22.679 -8.008 -29.348 1.00 96.44 394 HIS A O 1
ATOM 3116 N N . PRO A 1 395 ? 24.383 -7.972 -30.805 1.00 95.38 395 PRO A N 1
ATOM 3117 C CA . PRO A 1 395 ? 23.774 -6.924 -31.626 1.00 95.38 395 PRO A CA 1
ATOM 3118 C C . PRO A 1 395 ? 22.400 -7.327 -32.187 1.00 95.38 395 PRO A C 1
ATOM 3120 O O . PRO A 1 395 ? 21.551 -6.466 -32.403 1.00 95.38 395 PRO A O 1
ATOM 3123 N N . GLU A 1 396 ? 22.152 -8.622 -32.387 1.00 95.56 396 GLU A N 1
ATOM 3124 C CA . GLU A 1 396 ? 20.882 -9.181 -32.854 1.00 95.56 396 GLU A CA 1
ATOM 3125 C C . GLU A 1 396 ? 19.731 -9.036 -31.849 1.00 95.56 396 GLU A C 1
ATOM 3127 O O . GLU A 1 396 ? 18.567 -9.112 -32.242 1.00 95.56 396 GLU A O 1
ATOM 3132 N N . TRP A 1 397 ? 20.027 -8.787 -30.569 1.00 97.00 397 TRP A N 1
ATOM 3133 C CA . TRP A 1 397 ? 19.007 -8.545 -29.544 1.00 97.00 397 TRP A CA 1
ATOM 3134 C C . TRP A 1 397 ? 18.485 -7.111 -29.535 1.00 97.00 397 TRP A C 1
ATOM 3136 O O . TRP A 1 397 ? 17.483 -6.830 -28.877 1.00 97.00 397 TRP A O 1
ATOM 3146 N N . ILE A 1 398 ? 19.163 -6.196 -30.224 1.00 95.69 398 ILE A N 1
ATOM 3147 C CA . ILE A 1 398 ? 18.938 -4.757 -30.116 1.00 95.69 398 ILE A CA 1
ATOM 3148 C C . ILE A 1 398 ? 18.009 -4.277 -31.233 1.00 95.69 398 ILE A C 1
ATOM 3150 O O . ILE A 1 398 ? 18.071 -4.748 -32.368 1.00 95.69 398 ILE A O 1
ATOM 3154 N N . ASP A 1 399 ? 17.156 -3.298 -30.918 1.00 93.69 399 ASP A N 1
ATOM 3155 C CA . ASP A 1 399 ? 16.329 -2.577 -31.887 1.00 93.69 399 ASP A CA 1
ATOM 3156 C C . ASP A 1 399 ? 17.154 -2.178 -33.123 1.00 93.69 399 ASP A C 1
ATOM 3158 O O . ASP A 1 399 ? 18.079 -1.360 -33.051 1.00 93.69 399 ASP A O 1
ATOM 3162 N N . LYS A 1 400 ? 16.778 -2.734 -34.281 1.00 90.94 400 LYS A N 1
ATOM 3163 C CA . LYS A 1 400 ? 17.473 -2.534 -35.559 1.00 90.94 400 LYS A CA 1
ATOM 3164 C C . LYS A 1 400 ? 17.575 -1.057 -35.946 1.00 90.94 400 LYS A C 1
ATOM 3166 O O . LYS A 1 400 ? 18.549 -0.661 -36.582 1.00 90.94 400 LYS A O 1
ATOM 3171 N N . ARG A 1 401 ? 16.627 -0.217 -35.518 1.00 91.75 401 ARG A N 1
ATOM 3172 C CA . ARG A 1 401 ? 16.666 1.237 -35.757 1.00 91.75 401 ARG A CA 1
ATOM 3173 C C . ARG A 1 401 ? 17.814 1.903 -35.001 1.00 91.75 401 ARG A C 1
ATOM 3175 O O . ARG A 1 401 ? 18.432 2.833 -35.509 1.00 91.75 401 ARG A O 1
ATOM 3182 N N . ALA A 1 402 ? 18.136 1.414 -33.804 1.00 90.31 402 ALA A N 1
ATOM 3183 C CA . ALA A 1 402 ? 19.257 1.920 -33.020 1.00 90.31 402 ALA A CA 1
ATOM 3184 C C . ALA A 1 402 ? 20.611 1.465 -33.593 1.00 90.31 402 ALA A C 1
ATOM 3186 O O . ALA A 1 402 ? 21.583 2.212 -33.517 1.00 90.31 402 ALA A O 1
ATOM 3187 N N . LEU A 1 403 ? 20.674 0.294 -34.240 1.00 87.50 403 LEU A N 1
ATOM 3188 C CA . LEU A 1 403 ? 21.864 -0.138 -34.991 1.00 87.50 403 LEU A CA 1
ATOM 3189 C C . LEU A 1 403 ? 22.145 0.776 -36.196 1.00 87.50 403 LEU A C 1
ATOM 3191 O O . LEU A 1 403 ? 23.304 1.044 -36.505 1.00 87.50 403 LEU A O 1
ATOM 3195 N N . GLN A 1 404 ? 21.092 1.282 -36.845 1.00 87.69 404 GLN A N 1
ATOM 3196 C CA . GLN A 1 404 ? 21.189 2.235 -37.959 1.00 87.69 404 GLN A CA 1
ATOM 3197 C C . GLN A 1 404 ? 21.546 3.658 -37.500 1.00 87.69 404 GLN A C 1
ATOM 3199 O O . GLN A 1 404 ? 22.068 4.444 -38.288 1.00 87.69 404 GLN A O 1
ATOM 3204 N N . ASN A 1 405 ? 21.295 3.993 -36.231 1.00 85.75 405 ASN A N 1
ATOM 3205 C CA . ASN A 1 405 ? 21.644 5.280 -35.634 1.00 85.75 405 ASN A CA 1
ATOM 3206 C C . ASN A 1 405 ? 22.348 5.092 -34.274 1.00 85.75 405 ASN A C 1
ATOM 3208 O O . ASN A 1 405 ? 21.747 5.334 -33.221 1.00 85.75 405 ASN A O 1
ATOM 3212 N N . PRO A 1 406 ? 23.634 4.693 -34.271 1.00 80.38 406 PRO A N 1
ATOM 3213 C CA . PRO A 1 406 ? 24.360 4.322 -33.051 1.00 80.38 406 PRO A CA 1
ATOM 3214 C C . PRO A 1 406 ? 24.632 5.502 -32.103 1.00 80.38 406 PRO A C 1
ATOM 3216 O O . PRO A 1 406 ? 25.040 5.296 -30.958 1.00 80.38 406 PRO A O 1
ATOM 3219 N N . ASN A 1 407 ? 24.394 6.733 -32.564 1.00 83.94 407 ASN A N 1
ATOM 3220 C CA . ASN A 1 407 ? 24.509 7.951 -31.765 1.00 83.94 407 ASN A CA 1
ATOM 3221 C C . ASN A 1 407 ? 23.245 8.247 -30.943 1.00 83.94 407 ASN A C 1
ATOM 3223 O O . ASN A 1 407 ? 23.243 9.189 -30.150 1.00 83.94 407 ASN A O 1
ATOM 3227 N N . ASN A 1 408 ? 22.174 7.463 -31.110 1.00 84.38 408 ASN A N 1
ATOM 3228 C CA . ASN A 1 408 ? 20.998 7.573 -30.260 1.00 84.38 408 ASN A CA 1
ATOM 3229 C C . ASN A 1 408 ? 21.392 7.304 -28.790 1.00 84.38 408 ASN A C 1
ATOM 3231 O O . ASN A 1 408 ? 22.040 6.290 -28.507 1.00 84.38 408 ASN A O 1
ATOM 3235 N N . PRO A 1 409 ? 21.035 8.186 -27.834 1.00 81.50 409 PRO A N 1
ATOM 3236 C CA . PRO A 1 409 ? 21.410 8.028 -26.426 1.00 81.50 409 PRO A CA 1
ATOM 3237 C C . PRO A 1 409 ? 20.841 6.774 -25.750 1.00 81.50 409 PRO A C 1
ATOM 3239 O O . PRO A 1 409 ? 21.319 6.402 -24.668 1.00 81.50 409 PRO A O 1
ATOM 3242 N N . THR A 1 410 ? 19.830 6.136 -26.341 1.00 86.31 410 THR A N 1
ATOM 3243 C CA . THR A 1 410 ? 19.210 4.911 -25.829 1.00 86.31 410 THR A CA 1
ATOM 3244 C C . THR A 1 410 ? 18.899 3.925 -26.950 1.00 86.31 410 THR A C 1
ATOM 3246 O O . THR A 1 410 ? 18.738 4.290 -28.114 1.00 86.31 410 THR A O 1
ATOM 3249 N N . ALA A 1 411 ? 18.806 2.654 -26.577 1.00 93.19 411 ALA A N 1
ATOM 3250 C CA . ALA A 1 411 ? 18.282 1.592 -27.425 1.00 93.19 411 ALA A CA 1
ATOM 3251 C C . ALA A 1 411 ? 17.394 0.665 -26.600 1.00 93.19 411 ALA A C 1
ATOM 3253 O O . ALA A 1 411 ? 17.259 0.848 -25.389 1.00 93.19 411 ALA A O 1
ATOM 3254 N N . TYR A 1 412 ? 16.780 -0.311 -27.258 1.00 95.62 412 TYR A N 1
ATOM 3255 C CA . TYR A 1 412 ? 15.902 -1.272 -26.610 1.00 95.62 412 TYR A CA 1
ATOM 3256 C C . TYR A 1 412 ? 16.289 -2.692 -27.005 1.00 95.62 412 TYR A C 1
ATOM 3258 O O . TYR A 1 412 ? 16.609 -2.943 -28.165 1.00 95.62 412 TYR A O 1
ATOM 3266 N N . LEU A 1 413 ? 16.248 -3.606 -26.042 1.00 97.06 413 LEU A N 1
ATOM 3267 C CA . LEU A 1 413 ? 16.232 -5.039 -26.295 1.00 97.06 413 LEU A CA 1
ATOM 3268 C C . LEU A 1 413 ? 14.895 -5.427 -26.930 1.00 97.06 413 LEU A C 1
ATOM 3270 O O . LEU A 1 413 ? 13.864 -4.836 -26.609 1.00 97.06 413 LEU A O 1
ATOM 3274 N N . ASN A 1 414 ? 14.910 -6.425 -27.810 1.00 96.94 414 ASN A N 1
ATOM 3275 C CA . ASN A 1 414 ? 13.720 -6.960 -28.459 1.00 96.94 414 ASN A CA 1
ATOM 3276 C C . ASN A 1 414 ? 12.990 -7.947 -27.524 1.00 96.94 414 ASN A C 1
ATOM 3278 O O . ASN A 1 414 ? 13.472 -9.068 -27.340 1.00 96.94 414 ASN A O 1
ATOM 3282 N N . PRO A 1 415 ? 11.808 -7.602 -26.973 1.00 96.38 415 PRO A N 1
ATOM 3283 C CA . PRO A 1 415 ? 11.072 -8.497 -26.077 1.00 96.38 415 PRO A CA 1
ATOM 3284 C C . PRO A 1 415 ? 10.530 -9.747 -26.786 1.00 96.38 415 PRO A C 1
ATOM 3286 O O . PRO A 1 415 ? 10.157 -10.716 -26.122 1.00 96.38 415 PRO A O 1
ATOM 3289 N N . GLY A 1 416 ? 10.467 -9.729 -28.123 1.00 96.56 416 GLY A N 1
ATOM 3290 C CA . GLY A 1 416 ? 10.026 -10.844 -28.956 1.00 96.56 416 GLY A CA 1
ATOM 3291 C C . GLY A 1 416 ? 11.003 -12.014 -29.011 1.00 96.56 416 GLY A C 1
ATOM 3292 O O . GLY A 1 416 ? 10.580 -13.125 -29.324 1.00 96.56 416 GLY A O 1
ATOM 3293 N N . LEU A 1 417 ? 12.270 -11.803 -28.643 1.00 97.81 417 LEU A N 1
ATOM 3294 C CA . LEU A 1 417 ? 13.290 -12.849 -28.602 1.00 97.81 417 LEU A CA 1
ATOM 3295 C C . LEU A 1 417 ? 13.235 -13.625 -27.273 1.00 97.81 417 LEU A C 1
ATOM 3297 O O . LEU A 1 417 ? 13.439 -13.026 -26.211 1.00 97.81 417 LEU A O 1
ATOM 3301 N N . PRO A 1 418 ? 13.006 -14.953 -27.291 1.00 97.94 418 PRO A N 1
ATOM 3302 C CA . PRO A 1 418 ? 13.104 -15.782 -26.088 1.00 97.94 418 PRO A CA 1
ATOM 3303 C C . PRO A 1 418 ? 14.468 -15.678 -25.391 1.00 97.94 418 PRO A C 1
ATOM 3305 O O . PRO A 1 418 ? 14.538 -15.684 -24.166 1.00 97.94 418 PRO A O 1
ATOM 3308 N N . GLU A 1 419 ? 15.550 -15.531 -26.155 1.00 98.00 419 GLU A N 1
ATOM 3309 C CA . GLU A 1 419 ? 16.920 -15.415 -25.655 1.00 98.00 419 GLU A CA 1
ATOM 3310 C C . GLU A 1 419 ? 17.099 -14.173 -24.768 1.00 98.00 419 GLU A C 1
ATOM 3312 O O . GLU A 1 419 ? 17.687 -14.269 -23.691 1.00 98.00 419 GLU A O 1
ATOM 3317 N N . VAL A 1 420 ? 16.504 -13.039 -25.159 1.00 98.00 420 VAL A N 1
ATOM 3318 C CA . VAL A 1 420 ? 16.491 -11.796 -24.368 1.00 98.00 420 VAL A CA 1
ATOM 3319 C C . VAL A 1 420 ? 15.745 -11.992 -23.050 1.00 98.00 420 VAL A C 1
ATOM 3321 O O . VAL A 1 420 ? 16.237 -11.597 -21.990 1.00 98.00 420 VAL A O 1
ATOM 3324 N N . ARG A 1 421 ? 14.561 -12.617 -23.094 1.00 98.00 421 ARG A N 1
ATOM 3325 C CA . ARG A 1 421 ? 13.761 -12.885 -21.888 1.00 98.00 421 ARG A CA 1
ATOM 3326 C C . ARG A 1 421 ? 14.514 -13.806 -20.927 1.00 98.00 421 ARG A C 1
ATOM 3328 O O . ARG A 1 421 ? 14.670 -13.462 -19.758 1.00 98.00 421 ARG A O 1
ATOM 3335 N N . ASN A 1 422 ? 15.069 -14.905 -21.436 1.00 98.44 422 ASN A N 1
ATOM 3336 C CA . ASN A 1 422 ? 15.859 -15.864 -20.661 1.00 98.44 422 ASN A CA 1
ATOM 3337 C C . ASN A 1 422 ? 17.111 -15.231 -20.042 1.00 98.44 422 ASN A C 1
ATOM 3339 O O . ASN A 1 422 ? 17.451 -15.517 -18.892 1.00 98.44 422 ASN A O 1
ATOM 3343 N N . TYR A 1 423 ? 17.788 -14.355 -20.783 1.00 98.44 423 TYR A N 1
ATOM 3344 C CA . TYR A 1 423 ? 18.936 -13.603 -20.290 1.00 98.44 423 TYR A CA 1
ATOM 3345 C C . TYR A 1 423 ? 18.563 -12.717 -19.091 1.00 98.44 423 TYR A C 1
ATOM 3347 O O . TYR A 1 423 ? 19.220 -12.777 -18.049 1.00 98.44 423 TYR A O 1
ATOM 3355 N N . LEU A 1 424 ? 17.472 -11.951 -19.197 1.00 98.38 424 LEU A N 1
ATOM 3356 C CA . LEU A 1 424 ? 16.994 -11.102 -18.104 1.00 98.38 424 LEU A CA 1
ATOM 3357 C C . LEU A 1 424 ? 16.518 -11.927 -16.898 1.00 98.38 424 LEU A C 1
ATOM 3359 O O . LEU A 1 424 ? 16.818 -11.553 -15.764 1.00 98.38 424 LEU A O 1
ATOM 3363 N N . VAL A 1 425 ? 15.840 -13.063 -17.118 1.00 98.62 425 VAL A N 1
ATOM 3364 C CA . VAL A 1 425 ? 15.460 -13.991 -16.035 1.00 98.62 425 VAL A CA 1
ATOM 3365 C C . VAL A 1 425 ? 16.701 -14.476 -15.292 1.00 98.62 425 VAL A C 1
ATOM 3367 O O . VAL A 1 425 ? 16.748 -14.389 -14.067 1.00 98.62 425 VAL A O 1
ATOM 3370 N N . ARG A 1 426 ? 17.734 -14.925 -16.015 1.00 98.50 426 ARG A N 1
ATOM 3371 C CA . ARG A 1 426 ? 19.000 -15.367 -15.414 1.00 98.50 426 ARG A CA 1
ATOM 3372 C C . ARG A 1 426 ? 19.685 -14.273 -14.600 1.00 98.50 426 ARG A C 1
ATOM 3374 O O . ARG A 1 426 ? 20.146 -14.557 -13.500 1.00 98.50 426 ARG A O 1
ATOM 3381 N N . LEU A 1 427 ? 19.756 -13.053 -15.128 1.00 98.62 427 LEU A N 1
ATOM 3382 C CA . LEU A 1 427 ? 20.371 -11.915 -14.442 1.00 98.62 427 LEU A CA 1
ATOM 3383 C C . LEU A 1 427 ? 19.662 -11.607 -13.119 1.00 98.62 427 LEU A C 1
ATOM 3385 O O . LEU A 1 427 ? 20.289 -11.478 -12.070 1.00 98.62 427 LEU A O 1
ATOM 3389 N N . ILE A 1 428 ? 18.333 -11.535 -13.153 1.00 98.69 428 ILE A N 1
ATOM 3390 C CA . ILE A 1 428 ? 17.535 -11.228 -11.964 1.00 98.69 428 ILE A CA 1
ATOM 3391 C C . ILE A 1 428 ? 17.561 -12.407 -10.975 1.00 98.69 428 ILE A C 1
ATOM 3393 O O . ILE A 1 428 ? 17.589 -12.190 -9.764 1.00 98.69 428 ILE A O 1
ATOM 3397 N N . ALA A 1 429 ? 17.626 -13.648 -11.461 1.00 98.56 429 ALA A N 1
ATOM 3398 C CA . ALA A 1 429 ? 17.804 -14.839 -10.634 1.00 98.56 429 ALA A CA 1
ATOM 3399 C C . ALA A 1 429 ? 19.188 -14.895 -9.958 1.00 98.56 429 ALA A C 1
ATOM 3401 O O . ALA A 1 429 ? 19.271 -15.259 -8.785 1.00 98.56 429 ALA A O 1
ATOM 3402 N N . GLU A 1 430 ? 20.272 -14.515 -10.647 1.00 98.56 430 GLU A N 1
ATOM 3403 C CA . GLU A 1 430 ? 21.615 -14.385 -10.052 1.00 98.56 430 GLU A CA 1
ATOM 3404 C C . GLU A 1 430 ? 21.579 -13.389 -8.886 1.00 98.56 430 GLU A C 1
ATOM 3406 O O . GLU A 1 430 ? 22.013 -13.706 -7.775 1.00 98.56 430 GLU A O 1
ATOM 3411 N N . PHE A 1 431 ? 20.970 -12.219 -9.098 1.00 98.69 431 PHE A N 1
ATOM 3412 C CA . PHE A 1 431 ? 20.775 -11.234 -8.039 1.00 98.69 431 PHE A CA 1
ATOM 3413 C C . PHE A 1 431 ? 19.946 -11.791 -6.874 1.00 98.69 431 PHE A C 1
ATOM 3415 O O . PHE A 1 431 ? 20.331 -11.662 -5.709 1.00 98.69 431 PHE A O 1
ATOM 3422 N N . ALA A 1 432 ? 18.814 -12.431 -7.177 1.00 98.38 432 ALA A N 1
ATOM 3423 C CA . ALA A 1 432 ? 17.920 -12.988 -6.171 1.00 98.38 432 ALA A CA 1
ATOM 3424 C C . ALA A 1 432 ? 18.599 -14.073 -5.329 1.00 98.38 432 ALA A C 1
ATOM 3426 O O . ALA A 1 432 ? 18.277 -14.192 -4.153 1.00 98.38 432 ALA A O 1
ATOM 3427 N N . ASN A 1 433 ? 19.550 -14.834 -5.874 1.00 97.94 433 ASN A N 1
ATOM 3428 C CA . ASN A 1 433 ? 20.352 -15.779 -5.096 1.00 97.94 433 ASN A CA 1
ATOM 3429 C C . ASN A 1 433 ? 21.352 -15.057 -4.180 1.00 97.94 433 ASN A C 1
ATOM 3431 O O . ASN A 1 433 ? 21.455 -15.394 -2.999 1.00 97.94 433 ASN A O 1
ATOM 3435 N N . SER A 1 434 ? 22.014 -14.020 -4.690 1.00 97.62 434 SER A N 1
ATOM 3436 C CA . SER A 1 434 ? 23.100 -13.317 -3.996 1.00 97.62 434 SER A CA 1
ATOM 3437 C C . SER A 1 434 ? 22.636 -12.385 -2.869 1.00 97.62 434 SER A C 1
ATOM 3439 O O . SER A 1 434 ? 23.325 -12.255 -1.858 1.00 97.62 434 SER A O 1
ATOM 3441 N N . TYR A 1 435 ? 21.460 -11.757 -2.990 1.00 97.88 435 TYR A N 1
ATOM 3442 C CA . TYR A 1 435 ? 21.003 -10.735 -2.038 1.00 97.88 435 TYR A CA 1
ATOM 3443 C C . TYR A 1 435 ? 19.737 -11.135 -1.282 1.00 97.88 435 TYR A C 1
ATOM 3445 O O . TYR A 1 435 ? 18.746 -11.596 -1.847 1.00 97.88 435 TYR A O 1
ATOM 3453 N N . ASN A 1 436 ? 19.731 -10.925 0.036 1.00 94.38 436 ASN A N 1
ATOM 3454 C CA . ASN A 1 436 ? 18.556 -11.140 0.886 1.00 94.38 436 ASN A CA 1
ATOM 3455 C C . ASN A 1 436 ? 17.708 -9.857 0.991 1.00 94.38 436 ASN A C 1
ATOM 3457 O O . ASN A 1 436 ? 17.694 -9.206 2.041 1.00 94.38 436 ASN A O 1
ATOM 3461 N N . VAL A 1 437 ? 17.071 -9.499 -0.128 1.00 97.38 437 VAL A N 1
ATOM 3462 C CA . VAL A 1 437 ? 16.137 -8.366 -0.284 1.00 97.38 437 VAL A CA 1
ATOM 3463 C C . VAL A 1 437 ? 14.699 -8.767 0.058 1.00 97.38 437 VAL A C 1
ATOM 3465 O O . VAL A 1 437 ? 14.404 -9.958 0.174 1.00 97.38 437 VAL A O 1
ATOM 3468 N N . ASP A 1 438 ? 13.807 -7.788 0.221 1.00 97.69 438 ASP A N 1
ATOM 3469 C CA . ASP A 1 438 ? 12.376 -8.001 0.499 1.00 97.69 438 ASP A CA 1
ATOM 3470 C C . ASP A 1 438 ? 11.535 -8.108 -0.774 1.00 97.69 438 ASP A C 1
ATOM 3472 O O . ASP A 1 438 ? 10.500 -8.778 -0.793 1.00 97.69 438 ASP A O 1
ATOM 3476 N N . GLY A 1 439 ? 11.998 -7.492 -1.861 1.00 98.25 439 GLY A N 1
ATOM 3477 C CA . GLY A 1 439 ? 11.329 -7.581 -3.147 1.00 98.25 439 GLY A CA 1
ATOM 3478 C C . GLY A 1 439 ? 12.215 -7.265 -4.340 1.00 98.25 439 GLY A C 1
ATOM 3479 O O . GLY A 1 439 ? 13.344 -6.786 -4.215 1.00 98.25 439 GLY A O 1
ATOM 3480 N N . ILE A 1 440 ? 11.672 -7.556 -5.515 1.00 98.81 440 ILE A N 1
ATOM 3481 C CA . ILE A 1 440 ? 12.237 -7.238 -6.822 1.00 98.81 440 ILE A CA 1
ATOM 3482 C C . ILE A 1 440 ? 11.156 -6.507 -7.611 1.00 98.81 440 ILE A C 1
ATOM 3484 O O . ILE A 1 440 ? 10.012 -6.961 -7.676 1.00 98.81 440 ILE A O 1
ATOM 3488 N N . GLN A 1 441 ? 11.525 -5.375 -8.201 1.00 98.69 441 GLN A N 1
ATOM 3489 C CA . GLN A 1 441 ? 10.639 -4.547 -9.003 1.00 98.69 441 GLN A CA 1
ATOM 3490 C C . GLN A 1 441 ? 11.173 -4.409 -10.426 1.00 98.69 441 GLN A C 1
ATOM 3492 O O . GLN A 1 441 ? 12.338 -4.063 -10.627 1.00 98.69 441 GLN A O 1
ATOM 3497 N N . LEU A 1 442 ? 10.307 -4.613 -11.414 1.00 98.44 442 LEU A N 1
ATOM 3498 C CA . LEU A 1 442 ? 10.569 -4.211 -12.794 1.00 98.44 442 LEU A CA 1
ATOM 3499 C C . LEU A 1 442 ? 9.989 -2.822 -13.055 1.00 98.44 442 LEU A C 1
ATOM 3501 O O . LEU A 1 442 ? 8.896 -2.508 -12.591 1.00 98.44 442 LEU A O 1
ATOM 3505 N N . ASP A 1 443 ? 10.701 -2.001 -13.813 1.00 91.94 443 ASP A N 1
ATOM 3506 C CA . ASP A 1 443 ? 10.278 -0.633 -14.137 1.00 91.94 443 ASP A CA 1
ATOM 3507 C C . ASP A 1 443 ? 9.406 -0.527 -15.410 1.00 91.94 443 ASP A C 1
ATOM 3509 O O . ASP A 1 443 ? 9.087 -1.536 -16.049 1.00 91.94 443 ASP A O 1
ATOM 3513 N N . ASP A 1 444 ? 9.000 0.698 -15.778 1.00 86.62 444 ASP A N 1
ATOM 3514 C CA . ASP A 1 444 ? 8.133 0.968 -16.929 1.00 86.62 444 ASP A CA 1
ATOM 3515 C C . ASP A 1 444 ? 8.770 0.713 -18.306 1.00 86.62 444 ASP A C 1
ATOM 3517 O O . ASP A 1 444 ? 8.048 0.659 -19.303 1.00 86.62 444 ASP A O 1
ATOM 3521 N N . TYR A 1 445 ? 10.081 0.486 -18.386 1.00 91.56 445 TYR A N 1
ATOM 3522 C CA . TYR A 1 445 ? 10.790 -0.009 -19.565 1.00 91.56 445 TYR A CA 1
ATOM 3523 C C . TYR A 1 445 ? 10.569 -1.503 -19.819 1.00 91.56 445 TYR A C 1
ATOM 3525 O O . TYR A 1 445 ? 11.111 -2.031 -20.790 1.00 91.56 445 TYR A O 1
ATOM 3533 N N . LEU A 1 446 ? 9.733 -2.189 -19.031 1.00 94.31 446 LEU A N 1
ATOM 3534 C CA . LEU A 1 446 ? 9.131 -3.452 -19.454 1.00 94.31 446 LEU A CA 1
ATOM 3535 C C . LEU A 1 446 ? 8.071 -3.182 -20.534 1.00 94.31 446 LEU A C 1
ATOM 3537 O O . LEU A 1 446 ? 6.870 -3.207 -20.271 1.00 94.31 446 LEU A O 1
ATOM 3541 N N . ARG A 1 447 ? 8.516 -2.834 -21.743 1.00 94.12 447 ARG A N 1
ATOM 3542 C CA . ARG A 1 447 ? 7.646 -2.476 -22.867 1.00 94.12 447 ARG A CA 1
ATOM 3543 C C . ARG A 1 447 ? 8.360 -2.545 -24.208 1.00 94.12 447 ARG A C 1
ATOM 3545 O O . ARG A 1 447 ? 9.587 -2.517 -24.267 1.00 94.12 447 ARG A O 1
ATOM 3552 N N . TYR A 1 448 ? 7.575 -2.518 -25.282 1.00 94.81 448 TYR A N 1
ATOM 3553 C CA . TYR A 1 448 ? 8.084 -2.070 -26.579 1.00 94.81 448 TYR A CA 1
ATOM 3554 C C . TYR A 1 448 ? 8.132 -0.536 -26.581 1.00 94.81 448 TYR A C 1
ATOM 3556 O O . TYR A 1 448 ? 7.229 0.099 -26.029 1.00 94.81 448 TYR A O 1
ATOM 3564 N N . PRO A 1 449 ? 9.155 0.082 -27.194 1.00 90.25 449 PRO A N 1
ATOM 3565 C CA . PRO A 1 449 ? 9.294 1.535 -27.186 1.00 90.25 449 PRO A CA 1
ATOM 3566 C C . PRO A 1 449 ? 8.249 2.240 -28.054 1.00 90.25 449 PRO A C 1
ATOM 3568 O O . PRO A 1 449 ? 7.893 3.379 -27.767 1.00 90.25 449 PRO A O 1
ATOM 3571 N N . THR A 1 450 ? 7.781 1.587 -29.122 1.00 89.31 450 THR A N 1
ATOM 3572 C CA . THR A 1 450 ? 6.844 2.152 -30.098 1.00 89.31 450 THR A CA 1
ATOM 3573 C C . THR A 1 450 ? 5.989 1.060 -30.749 1.00 89.31 450 THR A C 1
ATOM 3575 O O . THR A 1 450 ? 6.323 -0.127 -30.709 1.00 89.31 450 THR A O 1
ATOM 3578 N N . SER A 1 451 ? 4.884 1.457 -31.384 1.00 89.38 451 SER A N 1
ATOM 3579 C CA . SER A 1 451 ? 3.966 0.537 -32.069 1.00 89.38 45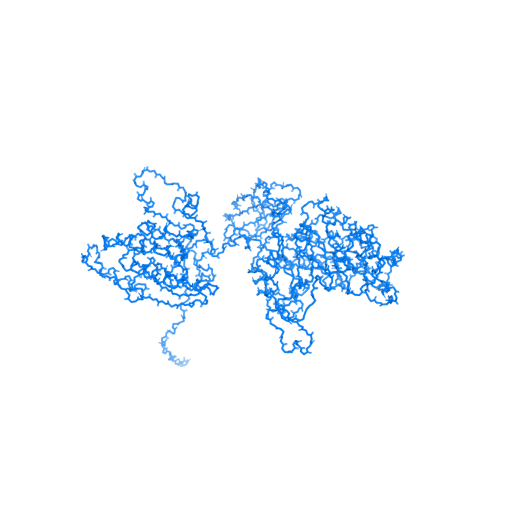1 SER A CA 1
ATOM 3580 C C . SER A 1 451 ? 4.492 -0.000 -33.407 1.00 89.38 451 SER A C 1
ATOM 3582 O O . SER A 1 451 ? 4.010 -1.023 -33.889 1.00 89.38 451 SER A O 1
ATOM 3584 N N . ASP A 1 452 ? 5.499 0.644 -33.986 1.00 90.56 452 ASP A N 1
ATOM 3585 C CA . ASP A 1 452 ? 6.191 0.278 -35.228 1.00 90.56 452 ASP A CA 1
ATOM 3586 C C . ASP A 1 452 ? 7.522 -0.460 -34.976 1.00 90.56 452 ASP A C 1
ATOM 3588 O O . ASP A 1 452 ? 8.398 -0.481 -35.837 1.00 90.56 452 ASP A O 1
ATOM 3592 N N . PHE A 1 453 ? 7.709 -1.039 -33.784 1.00 94.81 453 PHE A N 1
ATOM 3593 C CA . PHE A 1 453 ? 8.936 -1.761 -33.439 1.00 94.81 453 PHE A CA 1
ATOM 3594 C C . PHE A 1 453 ? 9.265 -2.866 -34.477 1.00 94.81 453 PHE A C 1
ATOM 3596 O O . PHE A 1 453 ? 8.356 -3.597 -34.871 1.00 94.81 453 PHE A O 1
ATOM 3603 N N . PRO A 1 454 ? 10.523 -3.000 -34.946 1.00 94.50 454 PRO A N 1
ATOM 3604 C CA . PRO A 1 454 ? 10.863 -3.836 -36.105 1.00 94.50 454 PRO A CA 1
ATOM 3605 C C . PRO A 1 454 ? 11.115 -5.314 -35.737 1.00 94.50 454 PRO A C 1
ATOM 3607 O O . PRO A 1 454 ? 12.236 -5.814 -35.866 1.00 94.50 454 PRO A O 1
ATOM 3610 N N . ASP A 1 455 ? 10.067 -6.010 -35.295 1.00 96.19 455 ASP A N 1
ATOM 3611 C CA . ASP A 1 455 ? 10.094 -7.397 -34.793 1.00 96.19 455 ASP A CA 1
ATOM 3612 C C . ASP A 1 455 ? 9.356 -8.415 -35.687 1.00 96.19 455 ASP A C 1
ATOM 3614 O O . ASP A 1 455 ? 8.965 -9.486 -35.228 1.00 96.19 455 ASP A O 1
ATOM 3618 N N . GLU A 1 456 ? 9.149 -8.108 -36.971 1.00 95.31 456 GLU A N 1
ATOM 3619 C CA . GLU A 1 456 ? 8.379 -8.961 -37.893 1.00 95.31 456 GLU A CA 1
ATOM 3620 C C . GLU A 1 456 ? 8.995 -10.359 -38.080 1.00 95.31 456 GLU A C 1
ATOM 3622 O O . GLU A 1 456 ? 8.282 -11.363 -38.112 1.00 95.31 456 GLU A O 1
ATOM 3627 N N . ASN A 1 457 ? 10.327 -10.447 -38.147 1.00 95.06 457 ASN A N 1
ATOM 3628 C CA . ASN A 1 457 ? 11.021 -11.732 -38.258 1.00 95.06 457 ASN A CA 1
ATOM 3629 C C . ASN A 1 457 ? 10.781 -12.591 -37.014 1.00 95.06 457 ASN A C 1
ATOM 3631 O O . ASN A 1 457 ? 10.518 -13.789 -37.116 1.00 95.06 457 ASN A O 1
ATOM 3635 N N . GLU A 1 458 ? 10.860 -11.972 -35.839 1.00 97.25 458 GLU A N 1
ATOM 3636 C CA . GLU A 1 458 ? 10.632 -12.630 -34.561 1.00 97.25 458 GLU A CA 1
ATOM 3637 C C . GLU A 1 458 ? 9.157 -13.010 -34.394 1.00 97.25 458 GLU A C 1
ATOM 3639 O O . GLU A 1 458 ? 8.871 -14.108 -33.925 1.00 97.25 458 GLU A O 1
ATOM 3644 N N . PHE A 1 459 ? 8.227 -12.170 -34.856 1.00 97.88 459 PHE A N 1
ATOM 3645 C CA . PHE A 1 459 ? 6.796 -12.469 -34.899 1.00 97.88 459 PHE A CA 1
ATOM 3646 C C . PHE A 1 459 ? 6.500 -13.700 -35.760 1.00 97.88 459 PHE A C 1
ATOM 3648 O O . PHE A 1 459 ? 5.817 -14.615 -35.307 1.00 97.88 459 PHE A O 1
ATOM 3655 N N . ASN A 1 460 ? 7.058 -13.772 -36.971 1.00 96.50 460 ASN A N 1
ATOM 3656 C CA . ASN A 1 460 ? 6.852 -14.910 -37.869 1.00 96.50 460 ASN A CA 1
ATOM 3657 C C . ASN A 1 460 ? 7.487 -16.200 -37.328 1.00 96.50 460 ASN A C 1
ATOM 3659 O O . ASN A 1 460 ? 6.947 -17.288 -37.525 1.00 96.50 460 ASN A O 1
ATOM 3663 N N . LYS A 1 461 ? 8.622 -16.088 -36.629 1.00 97.25 461 LYS A N 1
ATOM 3664 C CA . LYS A 1 461 ? 9.356 -17.238 -36.087 1.00 97.25 461 LYS A CA 1
ATOM 3665 C C . LYS A 1 461 ? 8.784 -17.754 -34.761 1.00 97.25 461 LYS A C 1
ATOM 3667 O O . LYS A 1 461 ? 8.769 -18.961 -34.540 1.00 97.25 461 LYS A O 1
ATOM 3672 N N . TYR A 1 462 ? 8.333 -16.865 -33.877 1.00 97.00 462 TYR A N 1
ATOM 3673 C CA . TYR A 1 462 ? 8.016 -17.169 -32.476 1.00 97.00 462 TYR A CA 1
ATOM 3674 C C . TYR A 1 462 ? 6.545 -16.896 -32.111 1.00 97.00 462 TYR A C 1
ATOM 3676 O O . TYR A 1 462 ? 6.253 -16.440 -31.007 1.00 97.00 462 TYR A O 1
ATOM 3684 N N . ASN A 1 463 ? 5.598 -17.191 -33.010 1.00 96.75 463 ASN A N 1
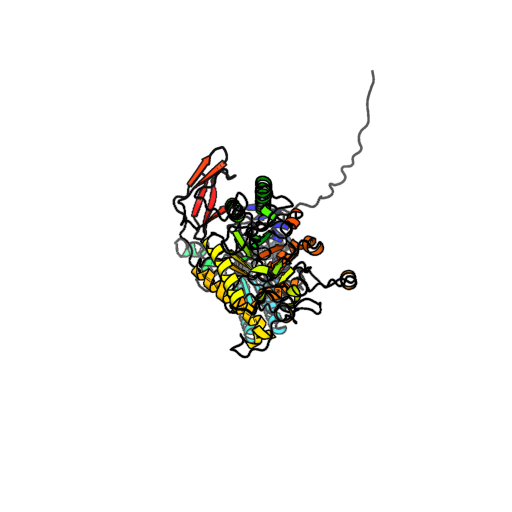ATOM 3685 C CA . ASN A 1 463 ? 4.152 -17.050 -32.773 1.00 96.75 463 ASN A CA 1
ATOM 3686 C C . ASN A 1 463 ? 3.372 -18.358 -33.041 1.00 96.75 463 ASN A C 1
ATOM 3688 O O . ASN A 1 463 ? 2.537 -18.416 -33.947 1.00 96.75 463 ASN A O 1
ATOM 3692 N N . PRO A 1 464 ? 3.607 -19.423 -32.252 1.00 93.56 464 PRO A N 1
ATOM 3693 C CA . PRO A 1 464 ? 2.959 -20.722 -32.464 1.00 93.56 464 PRO A CA 1
ATOM 3694 C C . PRO A 1 464 ? 1.442 -20.693 -32.215 1.00 93.56 464 PRO A C 1
ATOM 3696 O O . PRO A 1 464 ? 0.724 -21.574 -32.673 1.00 93.56 464 PRO A O 1
ATOM 3699 N N . LEU A 1 465 ? 0.946 -19.683 -31.493 1.00 93.56 465 LEU A N 1
ATOM 3700 C CA . LEU A 1 465 ? -0.474 -19.504 -31.177 1.00 93.56 465 LEU A CA 1
ATOM 3701 C C . LEU A 1 465 ? -1.229 -18.679 -32.232 1.00 93.56 465 LEU A C 1
ATOM 3703 O O . LEU A 1 465 ? -2.400 -18.366 -32.028 1.00 93.56 465 LEU A O 1
ATOM 3707 N N . HIS A 1 466 ? -0.567 -18.295 -33.331 1.00 95.75 466 HIS A N 1
ATOM 3708 C CA . HIS A 1 466 ? -1.145 -17.488 -34.411 1.00 95.75 466 HIS A CA 1
ATOM 3709 C C . HIS A 1 466 ? -1.859 -16.215 -33.914 1.00 95.75 466 HIS A C 1
ATOM 3711 O O . HIS A 1 466 ? -2.897 -15.804 -34.435 1.00 95.75 466 HIS A O 1
ATOM 3717 N N . LEU A 1 467 ? -1.303 -15.570 -32.883 1.00 97.69 467 LEU A N 1
ATOM 3718 C CA . LEU A 1 467 ? -1.843 -14.334 -32.323 1.00 97.69 467 LEU A CA 1
ATOM 3719 C C . LEU A 1 467 ? -1.671 -13.174 -33.308 1.00 97.69 467 LEU A C 1
ATOM 3721 O O . LEU A 1 467 ? -0.717 -13.132 -34.082 1.00 97.69 467 LEU A O 1
ATOM 3725 N N . SER A 1 468 ? -2.547 -12.169 -33.226 1.00 97.75 468 SER A N 1
ATOM 3726 C CA . SER A 1 468 ? -2.289 -10.882 -33.884 1.00 97.75 468 SER A CA 1
ATOM 3727 C C . SER A 1 468 ? -1.017 -10.239 -33.322 1.00 97.75 468 SER A C 1
ATOM 3729 O O . SER A 1 468 ? -0.718 -10.414 -32.141 1.00 97.75 468 SER A O 1
ATOM 3731 N N . LEU A 1 469 ? -0.308 -9.428 -34.117 1.00 96.69 469 LEU A N 1
ATOM 3732 C CA . LEU A 1 469 ? 0.942 -8.776 -33.691 1.00 96.69 469 LEU A CA 1
ATOM 3733 C C . LEU A 1 469 ? 0.813 -8.061 -32.335 1.00 96.69 469 LEU A C 1
ATOM 3735 O O . LEU A 1 469 ? 1.654 -8.219 -31.456 1.00 96.69 469 LEU A O 1
ATOM 3739 N N . LYS A 1 470 ? -0.287 -7.326 -32.113 1.00 96.88 470 LYS A N 1
ATOM 3740 C CA . LYS A 1 470 ? -0.530 -6.625 -30.840 1.00 96.88 470 LYS A CA 1
ATOM 3741 C C . LYS A 1 470 ? -0.708 -7.588 -29.659 1.00 96.88 470 LYS A C 1
ATOM 3743 O O . LYS A 1 470 ? -0.219 -7.297 -28.571 1.00 96.88 470 LYS A O 1
ATOM 3748 N N . ASN A 1 471 ? -1.424 -8.698 -29.857 1.00 97.69 471 ASN A N 1
ATOM 3749 C CA . ASN A 1 471 ? -1.613 -9.718 -28.820 1.00 97.69 471 ASN A CA 1
ATOM 3750 C C . ASN A 1 471 ? -0.314 -10.480 -28.552 1.00 97.69 471 ASN A C 1
ATOM 3752 O O . ASN A 1 471 ? 0.017 -10.706 -27.397 1.00 97.69 471 ASN A O 1
ATOM 3756 N N . TRP A 1 472 ? 0.438 -10.815 -29.599 1.00 98.19 472 TRP A N 1
ATOM 3757 C CA . TRP A 1 472 ? 1.737 -11.469 -29.488 1.00 98.19 472 TRP A CA 1
ATOM 3758 C C . TRP A 1 472 ? 2.739 -10.616 -28.700 1.00 98.19 472 TRP A C 1
ATOM 3760 O O . TRP A 1 472 ? 3.362 -11.108 -27.764 1.00 98.19 472 TRP A O 1
ATOM 3770 N N . ARG A 1 473 ? 2.821 -9.309 -28.985 1.00 97.94 473 ARG A N 1
ATOM 3771 C CA . ARG A 1 473 ? 3.680 -8.384 -28.227 1.00 97.94 473 ARG A CA 1
ATOM 3772 C C . ARG A 1 473 ? 3.319 -8.322 -26.743 1.00 97.94 473 ARG A C 1
ATOM 3774 O O . ARG A 1 473 ? 4.219 -8.388 -25.907 1.00 97.94 473 ARG A O 1
ATOM 3781 N N . ARG A 1 474 ? 2.023 -8.237 -26.408 1.00 97.94 474 ARG A N 1
ATOM 3782 C CA . ARG A 1 474 ? 1.557 -8.333 -25.011 1.00 97.94 474 ARG A CA 1
ATOM 3783 C C . ARG A 1 474 ? 1.958 -9.667 -24.390 1.00 97.94 474 ARG A C 1
ATOM 3785 O O . ARG A 1 474 ? 2.504 -9.686 -23.293 1.00 97.94 474 ARG A O 1
ATOM 3792 N N . GLU A 1 475 ? 1.746 -10.771 -25.102 1.00 97.88 475 GLU A N 1
ATOM 3793 C CA . GLU A 1 475 ? 2.021 -12.103 -24.570 1.00 97.88 475 GLU A CA 1
ATOM 3794 C C . GLU A 1 475 ? 3.515 -12.366 -24.342 1.00 97.88 475 GLU A C 1
ATOM 3796 O O . GLU A 1 475 ? 3.864 -13.000 -23.351 1.00 97.88 475 GLU A O 1
ATOM 3801 N N . ASN A 1 476 ? 4.407 -11.802 -25.162 1.00 98.06 476 ASN A N 1
ATOM 3802 C CA . ASN A 1 476 ? 5.852 -11.843 -24.913 1.00 98.06 476 ASN A CA 1
ATOM 3803 C C . ASN A 1 476 ? 6.219 -11.228 -23.551 1.00 98.06 476 ASN A C 1
ATOM 3805 O O . ASN A 1 476 ? 7.026 -11.791 -22.810 1.00 98.06 476 ASN A O 1
ATOM 3809 N N . ILE A 1 477 ? 5.606 -10.091 -23.201 1.00 98.12 477 ILE A N 1
ATOM 3810 C CA . ILE A 1 477 ? 5.805 -9.446 -21.896 1.00 98.12 477 ILE A CA 1
ATOM 3811 C C . ILE A 1 477 ? 5.147 -10.271 -20.784 1.00 98.12 477 ILE A C 1
ATOM 3813 O O . ILE A 1 477 ? 5.768 -10.498 -19.747 1.00 98.12 477 ILE A O 1
ATOM 3817 N N . ASN A 1 478 ? 3.925 -10.767 -21.001 1.00 98.12 478 ASN A N 1
ATOM 3818 C CA . ASN A 1 478 ? 3.218 -11.600 -20.024 1.00 98.12 478 ASN A CA 1
ATOM 3819 C C . ASN A 1 478 ? 4.000 -12.875 -19.686 1.00 98.12 478 ASN A C 1
ATOM 3821 O O . ASN A 1 478 ? 4.086 -13.253 -18.519 1.00 98.12 478 ASN A O 1
ATOM 3825 N N . THR A 1 479 ? 4.587 -13.514 -20.698 1.00 97.50 479 THR A N 1
ATOM 3826 C CA . THR A 1 479 ? 5.405 -14.720 -20.551 1.00 97.50 479 THR A CA 1
ATOM 3827 C C . THR A 1 479 ? 6.671 -14.415 -19.761 1.00 97.50 479 THR A C 1
ATOM 3829 O O . THR A 1 479 ? 6.937 -15.103 -18.783 1.00 97.50 479 THR A O 1
ATOM 3832 N N . PHE A 1 480 ? 7.386 -13.328 -20.084 1.00 98.50 480 PHE A N 1
ATOM 3833 C CA . PHE A 1 480 ? 8.555 -12.903 -19.301 1.00 98.50 480 PHE A CA 1
ATOM 3834 C C . PHE A 1 480 ? 8.227 -12.707 -17.814 1.00 98.50 480 PHE A C 1
ATOM 3836 O O . PHE A 1 480 ? 8.933 -13.209 -16.943 1.00 98.50 480 PHE A O 1
ATOM 3843 N N . VAL A 1 481 ? 7.144 -11.979 -17.520 1.00 98.62 481 VAL A N 1
ATOM 3844 C CA . VAL A 1 481 ? 6.684 -11.714 -16.148 1.00 98.62 481 VAL A CA 1
ATOM 3845 C C . VAL A 1 481 ? 6.360 -13.020 -15.421 1.00 98.62 481 VAL A C 1
ATOM 3847 O O . VAL A 1 481 ? 6.753 -13.189 -14.269 1.00 98.62 481 VAL A O 1
ATOM 3850 N N . ALA A 1 482 ? 5.684 -13.954 -16.095 1.00 98.56 482 ALA A N 1
ATOM 3851 C CA . ALA A 1 482 ? 5.326 -15.251 -15.532 1.00 98.56 482 ALA A CA 1
ATOM 3852 C C . ALA A 1 482 ? 6.545 -16.135 -15.238 1.00 98.56 482 ALA A C 1
ATOM 3854 O O . ALA A 1 482 ? 6.672 -16.638 -14.123 1.00 98.56 482 ALA A O 1
ATOM 3855 N N . GLU A 1 483 ? 7.451 -16.280 -16.206 1.00 98.56 483 GLU A N 1
ATOM 3856 C CA . GLU A 1 483 ? 8.674 -17.079 -16.070 1.00 98.56 483 GLU A CA 1
ATOM 3857 C C . GLU A 1 483 ? 9.586 -16.524 -14.975 1.00 98.56 483 GLU A C 1
ATOM 3859 O O . GLU A 1 483 ? 10.125 -17.279 -14.158 1.00 98.56 483 GLU A O 1
ATOM 3864 N N . LEU A 1 484 ? 9.726 -15.196 -14.911 1.00 98.75 484 LEU A N 1
ATOM 3865 C CA . LEU A 1 484 ? 10.501 -14.552 -13.862 1.00 98.75 484 LEU A CA 1
ATOM 3866 C C . LEU A 1 484 ? 9.869 -14.777 -12.488 1.00 98.75 484 LEU A C 1
ATOM 3868 O O . LEU A 1 484 ? 10.583 -15.143 -11.556 1.00 98.75 484 LEU A O 1
ATOM 3872 N N . TYR A 1 485 ? 8.552 -14.595 -12.352 1.00 98.75 485 TYR A N 1
ATOM 3873 C CA . TYR A 1 485 ? 7.858 -14.843 -11.089 1.00 98.75 485 TYR A CA 1
ATOM 3874 C C . TYR A 1 485 ? 8.090 -16.275 -10.600 1.00 98.75 485 TYR A C 1
ATOM 3876 O O . TYR A 1 485 ? 8.532 -16.466 -9.469 1.00 98.75 485 TYR A O 1
ATOM 3884 N N . ASP A 1 486 ? 7.864 -17.276 -11.453 1.00 98.62 486 ASP A N 1
ATOM 3885 C CA . ASP A 1 486 ? 8.016 -18.688 -11.081 1.00 98.62 486 ASP A CA 1
ATOM 3886 C C . ASP A 1 486 ? 9.463 -19.030 -10.686 1.00 98.62 486 ASP A C 1
ATOM 3888 O O . ASP A 1 486 ? 9.705 -19.722 -9.690 1.00 98.62 486 ASP A O 1
ATOM 3892 N N . THR A 1 487 ? 10.436 -18.462 -11.403 1.00 98.75 487 THR A N 1
ATOM 3893 C CA . THR A 1 487 ? 11.862 -18.575 -11.066 1.00 98.75 487 THR A CA 1
ATOM 3894 C C . THR A 1 487 ? 12.159 -17.971 -9.692 1.00 98.75 487 THR A C 1
ATOM 3896 O O . THR A 1 487 ? 12.779 -18.617 -8.845 1.00 98.75 487 THR A O 1
ATOM 3899 N N . LEU A 1 488 ? 11.683 -16.752 -9.425 1.00 98.62 488 LEU A N 1
ATOM 3900 C CA . LEU A 1 488 ? 11.895 -16.073 -8.145 1.00 98.62 488 LEU A CA 1
ATOM 3901 C C . LEU A 1 488 ? 11.225 -16.804 -6.982 1.00 98.62 488 LEU A C 1
ATOM 3903 O O . LEU A 1 488 ? 11.821 -16.902 -5.910 1.00 98.62 488 LEU A O 1
ATOM 3907 N N . MET A 1 489 ? 10.023 -17.345 -7.190 1.00 97.50 489 MET A N 1
ATOM 3908 C CA . MET A 1 489 ? 9.311 -18.100 -6.159 1.00 97.50 489 MET A CA 1
ATOM 3909 C C . MET A 1 489 ? 10.017 -19.412 -5.821 1.00 97.50 489 MET A C 1
ATOM 3911 O O . MET A 1 489 ? 9.974 -19.835 -4.670 1.00 97.50 489 MET A O 1
ATOM 3915 N N . THR A 1 490 ? 10.717 -20.017 -6.783 1.00 98.00 490 THR A N 1
ATOM 3916 C CA . THR A 1 490 ? 11.557 -21.200 -6.542 1.00 98.00 490 THR A CA 1
ATOM 3917 C C . THR A 1 490 ? 12.792 -20.854 -5.704 1.00 98.00 490 THR A C 1
ATOM 3919 O O . THR A 1 490 ? 13.189 -21.633 -4.842 1.00 98.00 490 THR A O 1
ATOM 3922 N N . ILE A 1 491 ? 13.383 -19.674 -5.919 1.00 97.38 491 ILE A N 1
ATOM 3923 C CA . ILE A 1 491 ? 14.570 -19.214 -5.182 1.00 97.38 491 ILE A CA 1
ATOM 3924 C C . ILE A 1 491 ? 14.198 -18.795 -3.754 1.00 97.38 491 ILE A C 1
ATOM 3926 O O . ILE A 1 491 ? 14.776 -19.276 -2.780 1.00 97.38 491 ILE A O 1
ATOM 3930 N N . LYS A 1 492 ? 13.243 -17.870 -3.623 1.00 96.38 492 LYS A N 1
ATOM 3931 C CA . LYS A 1 492 ? 12.808 -17.270 -2.355 1.00 96.38 492 LYS A CA 1
ATOM 3932 C C . LYS A 1 492 ? 11.294 -17.014 -2.418 1.00 96.38 492 LYS A C 1
ATOM 3934 O O . LYS A 1 492 ? 10.884 -15.932 -2.841 1.00 96.38 492 LYS A O 1
ATOM 3939 N N . PRO A 1 493 ? 10.456 -17.954 -1.940 1.00 95.88 493 PRO A N 1
ATOM 3940 C CA . PRO A 1 493 ? 8.992 -17.845 -2.009 1.00 95.88 493 PRO A CA 1
ATOM 3941 C C . PRO A 1 493 ? 8.408 -16.583 -1.352 1.00 95.88 493 PRO A C 1
ATOM 3943 O O . PRO A 1 493 ? 7.330 -16.114 -1.720 1.00 95.88 493 PRO A O 1
ATOM 3946 N N . TYR A 1 494 ? 9.125 -16.011 -0.382 1.00 94.94 494 TYR A N 1
ATOM 3947 C CA . TYR A 1 494 ? 8.723 -14.794 0.320 1.00 94.94 494 TYR A CA 1
ATOM 3948 C C . TYR A 1 494 ? 9.012 -13.494 -0.438 1.00 94.94 494 TYR A C 1
ATOM 3950 O O . TYR A 1 494 ? 8.594 -12.438 0.031 1.00 94.94 494 TYR A O 1
ATOM 3958 N N . LEU A 1 495 ? 9.754 -13.511 -1.552 1.00 97.25 495 LEU A N 1
ATOM 3959 C CA . LEU A 1 495 ? 10.053 -12.276 -2.282 1.00 97.25 495 LEU A CA 1
ATOM 3960 C C . LEU A 1 495 ? 8.761 -11.625 -2.768 1.00 97.25 495 LEU A C 1
ATOM 3962 O O . LEU A 1 495 ? 7.893 -12.303 -3.311 1.00 97.25 495 LEU A O 1
ATOM 3966 N N . ARG A 1 496 ? 8.647 -10.305 -2.626 1.00 97.94 496 ARG A N 1
ATOM 3967 C CA . ARG A 1 496 ? 7.613 -9.525 -3.317 1.00 97.94 496 ARG A CA 1
ATOM 3968 C C . ARG A 1 496 ? 8.083 -9.216 -4.731 1.00 97.94 496 ARG A C 1
ATOM 3970 O O . ARG A 1 496 ? 9.018 -8.437 -4.899 1.00 97.94 496 ARG A O 1
ATOM 3977 N N . PHE A 1 497 ? 7.443 -9.790 -5.742 1.00 98.75 497 PHE A N 1
ATOM 3978 C CA . PHE A 1 497 ? 7.719 -9.447 -7.135 1.00 98.75 497 PHE A CA 1
ATOM 3979 C C . PHE A 1 497 ? 6.684 -8.461 -7.671 1.00 98.75 497 PHE A C 1
ATOM 3981 O O . PHE A 1 497 ? 5.495 -8.770 -7.690 1.00 98.75 497 PHE A O 1
ATOM 3988 N N . GLY A 1 498 ? 7.115 -7.290 -8.134 1.00 98.44 498 GLY A N 1
ATOM 3989 C CA . GLY A 1 498 ? 6.197 -6.295 -8.683 1.00 98.44 498 GLY A CA 1
ATOM 3990 C C . GLY A 1 498 ? 6.691 -5.607 -9.939 1.00 98.44 498 GLY A C 1
ATOM 3991 O O . GLY A 1 498 ? 7.850 -5.724 -10.338 1.00 98.44 498 GLY A O 1
ATOM 3992 N N . VAL A 1 499 ? 5.779 -4.873 -10.569 1.00 98.38 499 VAL A N 1
ATOM 3993 C CA . VAL A 1 499 ? 6.044 -4.142 -11.812 1.00 98.38 499 VAL A CA 1
ATOM 3994 C C . VAL A 1 499 ? 5.473 -2.732 -11.721 1.00 98.38 499 VAL A C 1
ATOM 3996 O O . VAL A 1 499 ? 4.384 -2.531 -11.183 1.00 98.38 499 VAL A O 1
ATOM 3999 N N . THR A 1 500 ? 6.192 -1.762 -12.276 1.00 97.94 500 THR A N 1
ATOM 4000 C CA . THR A 1 500 ? 5.811 -0.349 -12.376 1.00 97.94 500 THR A CA 1
ATOM 4001 C C . THR A 1 500 ? 5.290 -0.053 -13.788 1.00 97.94 500 THR A C 1
ATOM 4003 O O . THR A 1 500 ? 6.078 0.307 -14.659 1.00 97.94 500 THR A O 1
ATOM 4006 N N . PRO A 1 501 ? 3.990 -0.234 -14.085 1.00 97.31 501 PRO A N 1
ATOM 4007 C CA . PRO A 1 501 ? 3.455 0.081 -15.406 1.00 97.31 501 PRO A CA 1
ATOM 4008 C C . PRO A 1 501 ? 3.238 1.589 -15.597 1.00 97.31 501 PRO A C 1
ATOM 4010 O O . PRO A 1 501 ? 3.169 2.367 -14.638 1.00 97.31 501 PRO A O 1
ATOM 4013 N N . VAL A 1 502 ? 3.019 1.987 -16.853 1.00 96.50 502 VAL A N 1
ATOM 4014 C CA . VAL A 1 502 ? 2.451 3.301 -17.186 1.00 96.50 502 VAL A CA 1
ATOM 4015 C C . VAL A 1 502 ? 1.139 3.510 -16.415 1.00 96.50 502 VAL A C 1
ATOM 4017 O O . VAL A 1 502 ? 0.305 2.609 -16.318 1.00 96.50 502 VAL A O 1
ATOM 4020 N N . GLY A 1 503 ? 0.950 4.712 -15.858 1.00 96.25 503 GLY A N 1
ATOM 4021 C CA . GLY A 1 503 ? -0.148 5.010 -14.931 1.00 96.25 503 GLY A CA 1
ATOM 4022 C C . GLY A 1 503 ? -1.559 4.956 -15.517 1.00 96.25 503 GLY A C 1
ATOM 4023 O O . GLY A 1 503 ? -2.521 4.924 -14.755 1.00 96.25 503 GLY A O 1
ATOM 4024 N N . VAL A 1 504 ? -1.705 4.924 -16.844 1.00 97.19 504 VAL A N 1
ATOM 4025 C CA . VAL A 1 504 ? -3.003 4.841 -17.524 1.00 97.19 504 VAL A CA 1
ATOM 4026 C C . VAL A 1 504 ? -3.124 3.483 -18.206 1.00 97.19 504 VAL A C 1
ATOM 4028 O O . VAL A 1 504 ? -2.631 3.282 -19.312 1.00 97.19 504 VAL A O 1
ATOM 4031 N N . TYR A 1 505 ? -3.804 2.536 -17.557 1.00 96.12 505 TYR A N 1
ATOM 4032 C CA . TYR A 1 505 ? -4.184 1.282 -18.216 1.00 96.12 505 TYR A CA 1
ATOM 4033 C C . TYR A 1 505 ? -5.304 1.522 -19.239 1.00 96.12 505 TYR A C 1
ATOM 4035 O O . TYR A 1 505 ? -5.268 1.009 -20.354 1.00 96.12 505 TYR A O 1
ATOM 4043 N N . LYS A 1 506 ? -6.300 2.319 -18.842 1.00 94.00 506 LYS A N 1
ATOM 4044 C CA . LYS A 1 506 ? -7.398 2.786 -19.685 1.00 94.00 506 LYS A CA 1
ATOM 4045 C C . LYS A 1 506 ? -7.751 4.213 -19.284 1.00 94.00 506 LYS A C 1
ATOM 4047 O O . LYS A 1 506 ? -7.866 4.491 -18.087 1.00 94.00 506 LYS A O 1
ATOM 4052 N N . ARG A 1 507 ? -7.943 5.103 -20.257 1.00 93.44 507 ARG A N 1
ATOM 4053 C CA . ARG A 1 507 ? -8.371 6.487 -20.003 1.00 93.44 507 ARG A CA 1
ATOM 4054 C C . ARG A 1 507 ? -9.750 6.498 -19.339 1.00 93.44 507 ARG A C 1
ATOM 4056 O O . ARG A 1 507 ? -10.672 5.818 -19.791 1.00 93.44 507 ARG A O 1
ATOM 4063 N N . GLN A 1 508 ? -9.878 7.280 -18.270 1.00 93.56 508 GLN A N 1
ATOM 4064 C CA . GLN A 1 508 ? -11.118 7.428 -17.490 1.00 93.56 508 GLN A CA 1
ATOM 4065 C C . GLN A 1 508 ? -11.867 8.730 -17.815 1.00 93.56 508 GLN A C 1
ATOM 4067 O O . GLN A 1 508 ? -12.980 8.969 -17.350 1.00 93.56 508 GLN A O 1
ATOM 4072 N N . ASP A 1 509 ? -11.255 9.582 -18.627 1.00 91.44 509 ASP A N 1
ATOM 4073 C CA . ASP A 1 509 ? -11.799 10.828 -19.137 1.00 91.44 509 ASP A CA 1
ATOM 4074 C C . ASP A 1 509 ? -11.356 11.026 -20.599 1.00 91.44 509 ASP A C 1
ATOM 4076 O O . ASP A 1 509 ? -10.846 10.112 -21.252 1.00 91.44 509 ASP A O 1
ATOM 4080 N N . LYS A 1 510 ? -11.624 12.212 -21.151 1.00 90.19 510 LYS A N 1
ATOM 4081 C CA . LYS A 1 510 ? -11.275 12.554 -22.536 1.00 90.19 510 LYS A CA 1
ATOM 4082 C C . LYS A 1 510 ? -9.855 13.120 -22.666 1.00 90.19 510 LYS A C 1
ATOM 4084 O O . LYS A 1 510 ? -9.516 13.619 -23.739 1.00 90.19 510 LYS A O 1
ATOM 4089 N N . GLU A 1 511 ? -9.043 13.088 -21.608 1.00 92.00 511 GLU A N 1
ATOM 4090 C CA . GLU A 1 511 ? -7.696 13.650 -21.649 1.00 92.00 511 GLU A CA 1
ATOM 4091 C C . GLU A 1 511 ? -6.738 12.721 -22.417 1.00 92.00 511 GLU A C 1
ATOM 4093 O O . GLU A 1 511 ? -6.740 11.502 -22.219 1.00 92.00 511 GLU A O 1
ATOM 4098 N N . PRO A 1 512 ? -5.912 13.261 -23.329 1.00 91.44 512 PRO A N 1
ATOM 4099 C CA . PRO A 1 512 ? -4.890 12.478 -24.009 1.00 91.44 512 PRO A CA 1
ATOM 4100 C C . PRO A 1 512 ? -3.843 11.938 -23.029 1.00 91.44 512 PRO A C 1
ATOM 4102 O O . PRO A 1 512 ? -3.195 12.701 -22.318 1.00 91.44 512 PRO A O 1
ATOM 4105 N N . ALA A 1 513 ? -3.625 10.625 -23.044 1.00 92.44 513 ALA A N 1
ATOM 4106 C CA . ALA A 1 513 ? -2.524 9.977 -22.338 1.00 92.44 513 ALA A CA 1
ATOM 4107 C C . ALA A 1 513 ? -2.183 8.621 -22.949 1.00 92.44 513 ALA A C 1
ATOM 4109 O O . ALA A 1 513 ? -3.046 7.970 -23.536 1.00 92.44 513 ALA A O 1
ATOM 4110 N N . MET A 1 514 ? -0.933 8.199 -22.781 1.00 92.12 514 MET A N 1
ATOM 4111 C CA . MET A 1 514 ? -0.465 6.903 -23.260 1.00 92.12 514 MET A CA 1
ATOM 4112 C C . MET A 1 514 ? -1.179 5.767 -22.521 1.00 92.12 514 MET A C 1
ATOM 4114 O O . MET A 1 514 ? -1.024 5.636 -21.309 1.00 92.12 514 MET A O 1
ATOM 4118 N N . GLU A 1 515 ? -1.935 4.943 -23.243 1.00 94.88 515 GLU A N 1
ATOM 4119 C CA . GLU A 1 515 ? -2.567 3.746 -22.688 1.00 94.88 515 GLU A CA 1
ATOM 4120 C C . GLU A 1 515 ? -1.607 2.551 -22.724 1.00 94.88 515 GLU A C 1
ATOM 4122 O O . GLU A 1 515 ? -1.175 2.083 -23.783 1.00 94.88 515 GLU A O 1
ATOM 4127 N N . ALA A 1 516 ? -1.297 2.026 -21.540 1.00 95.12 516 ALA A N 1
ATOM 4128 C CA . ALA A 1 516 ? -0.305 0.978 -21.333 1.00 95.12 516 ALA A CA 1
ATOM 4129 C C . ALA A 1 516 ? -0.498 -0.271 -22.237 1.00 95.12 516 ALA A C 1
ATOM 4131 O O . ALA A 1 516 ? 0.447 -0.649 -22.938 1.00 95.12 516 ALA A O 1
ATOM 4132 N N . PRO A 1 517 ? -1.688 -0.907 -22.312 1.00 95.44 517 PRO A N 1
ATOM 4133 C CA . PRO A 1 517 ? -1.856 -2.158 -23.057 1.00 95.44 517 PRO A CA 1
ATOM 4134 C C . PRO A 1 517 ? -1.886 -1.983 -24.583 1.00 95.44 517 PRO A C 1
ATOM 4136 O O . PRO A 1 517 ? -1.645 -2.951 -25.313 1.00 95.44 517 PRO A O 1
ATOM 4139 N N . THR A 1 518 ? -2.207 -0.790 -25.088 1.00 92.81 518 THR A N 1
ATOM 4140 C CA . THR A 1 518 ? -2.432 -0.538 -26.521 1.00 92.81 518 THR A CA 1
ATOM 4141 C C . THR A 1 518 ? -1.237 0.114 -27.205 1.00 92.81 518 THR A C 1
ATOM 4143 O O . THR A 1 518 ? -0.962 -0.226 -28.357 1.00 92.81 518 THR A O 1
ATOM 4146 N N . GLU A 1 519 ? -0.529 1.007 -26.511 1.00 93.00 519 GLU A N 1
ATOM 4147 C CA . GLU A 1 519 ? 0.570 1.796 -27.081 1.00 93.00 519 GLU A CA 1
ATOM 4148 C C . GLU A 1 519 ? 1.944 1.192 -26.775 1.00 93.00 519 GLU A C 1
ATOM 4150 O O . GLU A 1 519 ? 2.827 1.219 -27.630 1.00 93.00 519 GLU A O 1
ATOM 4155 N N . VAL A 1 520 ? 2.108 0.600 -25.586 1.00 95.12 520 VAL A N 1
ATOM 4156 C CA . VAL A 1 520 ? 3.389 0.039 -25.113 1.00 95.12 520 VAL A CA 1
ATOM 4157 C C . VAL A 1 520 ? 3.301 -1.436 -24.698 1.00 95.12 520 VAL A C 1
ATOM 4159 O O . VAL A 1 520 ? 4.279 -2.023 -24.237 1.00 95.12 520 VAL A O 1
ATOM 4162 N N . TYR A 1 521 ? 2.144 -2.059 -24.940 1.00 97.31 521 TYR A N 1
ATOM 4163 C CA . TYR A 1 521 ? 1.865 -3.490 -24.753 1.00 97.31 521 TYR A CA 1
ATOM 4164 C C . TYR A 1 521 ? 2.028 -4.000 -23.313 1.00 97.31 521 TYR A C 1
ATOM 4166 O O . TYR A 1 521 ? 2.224 -5.192 -23.090 1.00 97.31 521 TYR A O 1
ATOM 4174 N N . GLN A 1 522 ? 1.896 -3.113 -22.329 1.00 96.44 522 GLN A N 1
ATOM 4175 C CA . GLN A 1 522 ? 1.868 -3.468 -20.913 1.00 96.44 522 GLN A CA 1
ATOM 4176 C C . GLN A 1 522 ? 0.458 -3.887 -20.494 1.00 96.44 522 GLN A C 1
ATOM 4178 O O . GLN A 1 522 ? -0.384 -3.046 -20.177 1.00 96.44 522 GLN A O 1
ATOM 4183 N N . ASP A 1 523 ? 0.197 -5.193 -20.470 1.00 96.75 523 ASP A N 1
ATOM 4184 C CA . ASP A 1 523 ? -1.066 -5.748 -19.973 1.00 96.75 523 ASP A CA 1
ATOM 4185 C C . ASP A 1 523 ? -0.990 -6.063 -18.471 1.00 96.75 523 ASP A C 1
ATOM 4187 O O . ASP A 1 523 ? -1.037 -7.206 -18.021 1.00 96.75 523 ASP A O 1
ATOM 4191 N N . SER A 1 524 ? -0.819 -5.016 -17.666 1.00 96.88 524 SER A N 1
ATOM 4192 C CA . SER A 1 524 ? -0.516 -5.173 -16.240 1.00 96.88 524 SER A CA 1
ATOM 4193 C C . SER A 1 524 ? -1.622 -5.832 -15.421 1.00 96.88 524 SER A C 1
ATOM 4195 O O . SER A 1 524 ? -1.336 -6.524 -14.441 1.00 96.88 524 SER A O 1
ATOM 4197 N N . ARG A 1 525 ? -2.883 -5.685 -15.844 1.00 95.00 525 ARG A N 1
ATOM 4198 C CA . ARG A 1 525 ? -4.015 -6.388 -15.229 1.00 95.00 525 ARG A CA 1
ATOM 4199 C C . ARG A 1 525 ? -3.923 -7.893 -15.451 1.00 95.00 525 ARG A C 1
ATOM 4201 O O . ARG A 1 525 ? -4.310 -8.650 -14.566 1.00 95.00 525 ARG A O 1
ATOM 4208 N N . GLU A 1 526 ? -3.410 -8.335 -16.594 1.00 96.75 526 GLU A N 1
ATOM 4209 C CA . GLU A 1 526 ? -3.232 -9.757 -16.865 1.00 96.75 526 GLU A CA 1
ATOM 4210 C C . GLU A 1 526 ? -2.177 -10.389 -15.946 1.00 96.75 526 GLU A C 1
ATOM 4212 O O . GLU A 1 526 ? -2.382 -11.491 -15.438 1.00 96.75 526 GLU A O 1
ATOM 4217 N N . TRP A 1 527 ? -1.099 -9.669 -15.623 1.00 97.81 527 TRP A N 1
ATOM 4218 C CA . TRP A 1 527 ? -0.043 -10.167 -14.729 1.00 97.81 527 TRP A CA 1
ATOM 4219 C C . TRP A 1 527 ? -0.569 -10.518 -13.333 1.00 97.81 527 TRP A C 1
ATOM 4221 O O . TRP A 1 527 ? -0.273 -11.591 -12.800 1.00 97.81 527 TRP A O 1
ATOM 4231 N N . VAL A 1 528 ? -1.391 -9.640 -12.749 1.00 95.75 528 VAL A N 1
ATOM 4232 C CA . VAL A 1 528 ? -2.001 -9.876 -11.430 1.00 95.75 528 VAL A CA 1
ATOM 4233 C C . VAL A 1 528 ? -3.148 -10.886 -11.486 1.00 95.75 528 VAL A C 1
ATOM 4235 O O . VAL A 1 528 ? -3.268 -11.697 -10.570 1.00 95.75 528 VAL A O 1
ATOM 4238 N N . LYS A 1 529 ? -3.941 -10.927 -12.570 1.00 92.62 529 LYS A N 1
ATOM 4239 C CA . LYS A 1 529 ? -4.983 -11.955 -12.770 1.00 92.62 529 LYS A CA 1
ATOM 4240 C C . LYS A 1 529 ? -4.402 -13.363 -12.847 1.00 92.62 529 LYS A C 1
ATOM 4242 O O . LYS A 1 529 ? -4.953 -14.277 -12.241 1.00 92.62 529 LYS A O 1
ATOM 4247 N N . ARG A 1 530 ? -3.271 -13.532 -13.542 1.00 95.38 530 ARG A N 1
ATOM 4248 C CA . ARG A 1 530 ? -2.522 -14.801 -13.597 1.00 95.38 530 ARG A CA 1
ATOM 4249 C C . ARG A 1 530 ? -1.838 -15.146 -12.270 1.00 95.38 530 ARG A C 1
ATOM 4251 O O . ARG A 1 530 ? -1.282 -16.232 -12.135 1.00 95.38 530 ARG A O 1
ATOM 4258 N N . GLY A 1 531 ? -1.838 -14.227 -11.302 1.00 94.56 531 GLY A N 1
ATOM 4259 C CA . GLY A 1 531 ? -1.140 -14.386 -10.032 1.00 94.56 531 GLY A CA 1
ATOM 4260 C C . GLY A 1 531 ? 0.384 -14.382 -10.166 1.00 94.56 531 GLY A C 1
ATOM 4261 O O . GLY A 1 531 ? 1.052 -14.896 -9.276 1.00 94.56 531 GLY A O 1
ATOM 4262 N N . LYS A 1 532 ? 0.918 -13.812 -11.254 1.00 97.81 532 LYS A N 1
ATOM 4263 C CA . LYS A 1 532 ? 2.353 -13.761 -11.590 1.00 97.81 532 LYS A CA 1
ATOM 4264 C C . LYS A 1 532 ? 2.999 -12.419 -11.237 1.00 97.81 532 LYS A C 1
ATOM 4266 O O . LYS A 1 532 ? 4.053 -12.062 -11.748 1.00 97.81 532 LYS A O 1
ATOM 4271 N N . CYS A 1 533 ? 2.326 -11.645 -10.397 1.00 97.75 533 CYS A N 1
ATOM 4272 C CA . CYS A 1 533 ? 2.772 -10.356 -9.904 1.00 97.75 533 CYS A CA 1
ATOM 4273 C C . CYS A 1 533 ? 2.121 -10.120 -8.537 1.00 97.75 533 CYS A C 1
ATOM 4275 O O . CYS A 1 533 ? 0.906 -10.272 -8.392 1.00 97.75 533 CYS A O 1
ATOM 4277 N N . ASP A 1 534 ? 2.932 -9.799 -7.533 1.00 98.44 534 ASP A N 1
ATOM 4278 C CA . ASP A 1 534 ? 2.502 -9.571 -6.152 1.00 98.44 534 ASP A CA 1
ATOM 4279 C C . ASP A 1 534 ? 1.968 -8.160 -5.942 1.00 98.44 534 ASP A C 1
ATOM 4281 O O . ASP A 1 534 ? 1.067 -7.947 -5.126 1.00 98.44 534 ASP A O 1
ATOM 4285 N N . TYR A 1 535 ? 2.518 -7.197 -6.681 1.00 98.62 535 TYR A N 1
ATOM 4286 C CA . TYR A 1 535 ? 2.058 -5.823 -6.635 1.00 98.62 535 TYR A CA 1
ATOM 4287 C C . TYR A 1 535 ? 2.275 -5.069 -7.946 1.00 98.62 535 TYR A C 1
ATOM 4289 O O . TYR A 1 535 ? 3.253 -5.283 -8.662 1.00 98.62 535 TYR A O 1
ATOM 4297 N N . LEU A 1 536 ? 1.386 -4.119 -8.221 1.00 98.62 536 LEU A N 1
ATOM 4298 C CA . LEU A 1 536 ? 1.572 -3.128 -9.278 1.00 98.62 536 LEU A CA 1
ATOM 4299 C C . LEU A 1 536 ? 1.908 -1.772 -8.669 1.00 98.62 536 LEU A C 1
ATOM 4301 O O . LEU A 1 536 ? 1.327 -1.380 -7.660 1.00 98.62 536 LEU A O 1
ATOM 4305 N N . ALA A 1 537 ? 2.815 -1.048 -9.315 1.00 98.38 537 ALA A N 1
ATOM 4306 C CA . ALA A 1 537 ? 3.216 0.296 -8.926 1.00 98.38 537 ALA A CA 1
ATOM 4307 C C . ALA A 1 537 ? 2.940 1.317 -10.046 1.00 98.38 537 ALA A C 1
ATOM 4309 O O . ALA A 1 537 ? 3.881 1.801 -10.672 1.00 98.38 537 ALA A O 1
ATOM 4310 N N . PRO A 1 538 ? 1.673 1.601 -10.401 1.00 98.38 538 PRO A N 1
ATOM 4311 C CA . PRO A 1 538 ? 1.369 2.442 -11.555 1.00 98.38 538 PRO A CA 1
ATOM 4312 C C . PRO A 1 538 ? 1.879 3.877 -11.385 1.00 98.38 538 PRO A C 1
ATOM 4314 O O . PRO A 1 538 ? 1.665 4.506 -10.349 1.00 98.38 538 PRO A O 1
ATOM 4317 N N . GLN A 1 539 ? 2.504 4.422 -12.431 1.00 97.88 539 GLN A N 1
ATOM 4318 C CA . GLN A 1 539 ? 3.032 5.792 -12.452 1.00 97.88 539 GLN A CA 1
ATOM 4319 C C . GLN A 1 539 ? 1.918 6.833 -12.658 1.00 97.88 539 GLN A C 1
ATOM 4321 O O . GLN A 1 539 ? 1.780 7.414 -13.739 1.00 97.88 539 GLN A O 1
ATOM 4326 N N . VAL A 1 540 ? 1.092 7.073 -11.638 1.00 97.88 540 VAL A N 1
ATOM 4327 C CA . VAL A 1 540 ? -0.012 8.050 -11.685 1.00 97.88 540 VAL A CA 1
ATOM 4328 C C . VAL A 1 540 ? 0.531 9.463 -11.437 1.00 97.88 540 VAL A C 1
ATOM 4330 O O . VAL A 1 540 ? 0.222 10.138 -10.461 1.00 97.88 540 VAL A O 1
ATOM 4333 N N . TYR A 1 541 ? 1.392 9.928 -12.343 1.00 97.25 541 TYR A N 1
ATOM 4334 C CA . TYR A 1 541 ? 2.087 11.215 -12.240 1.00 97.25 541 TYR A CA 1
ATOM 4335 C C . TYR A 1 541 ? 1.225 12.376 -12.750 1.00 97.25 541 TYR A C 1
ATOM 4337 O O . TYR A 1 541 ? 1.684 13.207 -13.543 1.00 97.25 541 TYR A O 1
ATOM 4345 N N . PHE A 1 542 ? -0.018 12.431 -12.288 1.00 97.06 542 PHE A N 1
ATOM 4346 C CA . PHE A 1 542 ? -1.017 13.439 -12.632 1.00 97.06 542 PHE A CA 1
ATOM 4347 C C . PHE A 1 542 ? -1.513 14.135 -11.364 1.00 97.06 542 PHE A C 1
ATOM 4349 O O . PHE A 1 542 ? -1.345 13.606 -10.267 1.00 97.06 542 PHE A O 1
ATOM 4356 N N . TYR A 1 543 ? -2.055 15.343 -11.502 1.00 95.38 543 TYR A N 1
ATOM 4357 C CA . TYR A 1 543 ? -2.644 16.091 -10.390 1.00 95.38 543 TYR A CA 1
ATOM 4358 C C . TYR A 1 543 ? -4.179 15.933 -10.376 1.00 95.38 543 TYR A C 1
ATOM 4360 O O . TYR A 1 543 ? -4.766 15.458 -11.350 1.00 95.38 543 TYR A O 1
ATOM 4368 N N . THR A 1 544 ? -4.841 16.284 -9.273 1.00 93.38 544 THR A N 1
ATOM 4369 C CA . THR A 1 544 ? -6.301 16.162 -9.130 1.00 93.38 544 THR A CA 1
ATOM 4370 C C . THR A 1 544 ? -7.048 17.185 -9.990 1.00 93.38 544 THR A C 1
ATOM 4372 O O . THR A 1 544 ? -6.633 18.337 -10.115 1.00 93.38 544 THR A O 1
ATOM 4375 N N . GLY A 1 545 ? -8.172 16.786 -10.588 1.00 89.38 545 GLY A N 1
ATOM 4376 C CA . GLY A 1 545 ? -8.915 17.618 -11.531 1.00 89.38 545 GLY A CA 1
ATOM 4377 C C . GLY A 1 545 ? -8.423 17.487 -12.975 1.00 89.38 545 GLY A C 1
ATOM 4378 O O . GLY A 1 545 ? -7.725 16.549 -13.357 1.00 89.38 545 GLY A O 1
ATOM 4379 N N . THR A 1 546 ? -8.807 18.449 -13.812 1.00 87.56 546 THR A N 1
ATOM 4380 C CA . THR A 1 546 ? -8.603 18.384 -15.267 1.00 87.56 546 THR A CA 1
ATOM 4381 C C . THR A 1 546 ? -7.453 19.265 -15.756 1.00 87.56 546 THR A C 1
ATOM 4383 O O . THR A 1 546 ? -6.956 20.149 -15.049 1.00 87.56 546 THR A O 1
ATOM 4386 N N . THR A 1 547 ? -7.056 19.068 -17.014 1.00 91.06 547 THR A N 1
ATOM 4387 C CA . THR A 1 547 ? -6.106 19.934 -17.729 1.00 91.06 547 THR A CA 1
ATOM 4388 C C . THR A 1 547 ? -6.541 21.402 -17.667 1.00 91.06 547 THR A C 1
ATOM 4390 O O . THR A 1 547 ? -7.657 21.739 -18.072 1.00 91.06 547 THR A O 1
ATOM 4393 N N . THR A 1 548 ? -5.664 22.291 -17.188 1.00 90.25 548 THR A N 1
ATOM 4394 C CA . THR A 1 548 ? -5.936 23.739 -17.189 1.00 90.25 548 THR A CA 1
ATOM 4395 C C . THR A 1 548 ? -5.773 24.337 -18.597 1.00 90.25 548 THR A C 1
ATOM 4397 O O . THR A 1 548 ? -5.152 23.719 -19.467 1.00 90.25 548 THR A O 1
ATOM 4400 N N . PRO A 1 549 ? -6.293 25.550 -18.867 1.00 91.75 549 PRO A N 1
ATOM 4401 C CA . PRO A 1 549 ? -6.048 26.234 -20.140 1.00 91.75 549 PRO A CA 1
ATOM 4402 C C . PRO A 1 549 ? -4.554 26.393 -20.469 1.00 91.75 549 PRO A C 1
ATOM 4404 O O . PRO A 1 549 ? -4.145 26.092 -21.589 1.00 91.75 549 PRO A O 1
ATOM 4407 N N . ASP A 1 550 ? -3.733 26.769 -19.484 1.00 90.88 550 ASP A N 1
ATOM 4408 C CA . ASP A 1 550 ? -2.279 26.919 -19.652 1.00 90.88 550 ASP A CA 1
ATOM 4409 C C . ASP A 1 550 ? -1.592 25.590 -19.977 1.00 90.88 550 ASP A C 1
ATOM 4411 O O . ASP A 1 550 ? -0.733 25.514 -20.855 1.00 90.88 550 ASP A O 1
ATOM 4415 N N . ASP A 1 551 ? -2.014 24.515 -19.312 1.00 90.06 551 ASP A N 1
ATOM 4416 C CA . ASP A 1 551 ? -1.515 23.168 -19.569 1.00 90.06 551 ASP A CA 1
ATOM 4417 C C . ASP A 1 551 ? -1.866 22.712 -20.994 1.00 90.06 551 ASP A C 1
ATOM 4419 O O . ASP A 1 551 ? -1.025 22.147 -21.700 1.00 90.06 551 ASP A O 1
ATOM 4423 N N . ARG A 1 552 ? -3.071 23.042 -21.477 1.00 90.44 552 ARG A N 1
ATOM 4424 C CA . ARG A 1 552 ? -3.494 22.770 -22.857 1.00 90.44 552 ARG A CA 1
ATOM 4425 C C . ARG A 1 552 ? -2.666 23.557 -23.874 1.00 90.44 552 ARG A C 1
ATOM 4427 O O . ARG A 1 552 ? -2.240 22.972 -24.871 1.00 90.44 552 ARG A O 1
ATOM 4434 N N . LEU A 1 553 ? -2.390 24.837 -23.613 1.00 91.12 553 LEU A N 1
ATOM 4435 C CA . LEU A 1 553 ? -1.496 25.660 -24.441 1.00 91.12 553 LEU A CA 1
ATOM 4436 C C . LEU A 1 553 ? -0.073 25.079 -24.478 1.00 91.12 553 LEU A C 1
ATOM 4438 O O . LEU A 1 553 ? 0.553 25.041 -25.536 1.00 91.12 553 LEU A O 1
ATOM 4442 N N . ALA A 1 554 ? 0.402 24.542 -23.354 1.00 89.94 554 ALA A N 1
ATOM 4443 C CA . ALA A 1 554 ? 1.700 23.880 -23.235 1.00 89.94 554 ALA A CA 1
ATOM 4444 C C . ALA A 1 554 ? 1.718 22.416 -23.724 1.00 89.94 554 ALA A C 1
ATOM 4446 O O . ALA A 1 554 ? 2.761 21.765 -23.631 1.00 89.94 554 ALA A O 1
ATOM 4447 N N . ARG A 1 555 ? 0.592 21.883 -24.230 1.00 89.12 555 ARG A N 1
ATOM 4448 C CA . ARG A 1 555 ? 0.408 20.470 -24.626 1.00 89.12 555 ARG A CA 1
ATOM 4449 C C . ARG A 1 555 ? 0.750 19.465 -23.512 1.00 89.12 555 ARG A C 1
ATOM 4451 O O . ARG A 1 555 ? 1.253 18.375 -23.780 1.00 89.12 555 ARG A O 1
ATOM 4458 N N . LYS A 1 556 ? 0.476 19.825 -22.257 1.00 88.81 556 LYS A N 1
ATOM 4459 C CA . LYS A 1 556 ? 0.665 18.990 -21.064 1.00 88.81 556 LYS A CA 1
ATOM 4460 C C . LYS A 1 556 ? -0.693 18.537 -20.541 1.00 88.81 556 LYS A C 1
ATOM 4462 O O . LYS A 1 556 ? -1.308 19.218 -19.740 1.00 88.81 556 LYS A O 1
ATOM 4467 N N . PHE A 1 557 ? -1.181 17.396 -21.004 1.00 92.94 557 PHE A N 1
ATOM 4468 C CA . PHE A 1 557 ? -2.491 16.897 -20.585 1.00 92.94 557 PHE A CA 1
ATOM 4469 C C . PHE A 1 557 ? -2.442 16.244 -19.196 1.00 92.94 557 PHE A C 1
ATOM 4471 O O . PHE A 1 557 ? -1.438 15.631 -18.823 1.00 92.94 557 PHE A O 1
ATOM 4478 N N . ASN A 1 558 ? -3.535 16.382 -18.447 1.00 94.94 558 ASN A N 1
ATOM 4479 C CA . ASN A 1 558 ? -3.718 15.862 -17.098 1.00 94.94 558 ASN A CA 1
ATOM 4480 C C . ASN A 1 558 ? -4.991 15.007 -17.005 1.00 94.94 558 ASN A C 1
ATOM 4482 O O . ASN A 1 558 ? -6.041 15.527 -16.616 1.00 94.94 558 ASN A O 1
ATOM 4486 N N . PRO A 1 559 ? -4.904 13.712 -17.352 1.00 95.25 559 PRO A N 1
ATOM 4487 C CA . PRO A 1 559 ? -5.845 12.712 -16.865 1.00 95.25 559 PRO A CA 1
ATOM 4488 C C . PRO A 1 559 ? -6.047 12.844 -15.358 1.00 95.25 559 PRO A C 1
ATOM 4490 O O . PRO A 1 559 ? -5.075 12.967 -14.613 1.00 95.25 559 PRO A O 1
ATOM 4493 N N . ASP A 1 560 ? -7.296 12.809 -14.916 1.00 95.25 560 ASP A N 1
ATOM 4494 C CA . ASP A 1 560 ? -7.617 13.057 -13.515 1.00 95.25 560 ASP A CA 1
ATOM 4495 C C . ASP A 1 560 ? -7.048 11.962 -12.591 1.00 95.25 560 ASP A C 1
ATOM 4497 O O . ASP A 1 560 ? -7.340 10.770 -12.751 1.00 95.25 560 ASP A O 1
ATOM 4501 N N . PHE A 1 561 ? -6.240 12.377 -11.607 1.00 97.31 561 PHE A N 1
ATOM 4502 C CA . PHE A 1 561 ? -5.615 11.480 -10.632 1.00 97.31 561 PHE A CA 1
ATOM 4503 C C . PHE A 1 561 ? -6.635 10.607 -9.885 1.00 97.31 561 PHE A C 1
ATOM 4505 O O . PHE A 1 561 ? -6.438 9.396 -9.786 1.00 97.31 561 PHE A O 1
ATOM 4512 N N . GLU A 1 562 ? -7.723 11.198 -9.383 1.00 91.88 562 GLU A N 1
ATOM 4513 C CA . GLU A 1 562 ? -8.727 10.522 -8.554 1.00 91.88 562 GLU A CA 1
ATOM 4514 C C . GLU A 1 562 ? -9.406 9.397 -9.341 1.00 91.88 562 GLU A C 1
ATOM 4516 O O . GLU A 1 562 ? -9.504 8.255 -8.885 1.00 91.88 562 GLU A O 1
ATOM 4521 N N . LYS A 1 563 ? -9.782 9.681 -10.591 1.00 92.00 563 LYS A N 1
ATOM 4522 C CA . LYS A 1 563 ? -10.386 8.672 -11.470 1.00 92.00 563 LYS A CA 1
ATOM 4523 C C . LYS A 1 563 ? -9.437 7.514 -11.758 1.00 92.00 563 LYS A C 1
ATOM 4525 O O . LYS A 1 563 ? -9.874 6.362 -11.798 1.00 92.00 563 LYS A O 1
ATOM 4530 N N . LEU A 1 564 ? -8.154 7.808 -11.972 1.00 97.69 564 LEU A N 1
ATOM 4531 C CA . LEU A 1 564 ? -7.147 6.783 -12.232 1.00 97.69 564 LEU A CA 1
ATOM 4532 C C . LEU A 1 564 ? -6.905 5.900 -11.006 1.00 97.69 564 LEU A C 1
ATOM 4534 O O . LEU A 1 564 ? -6.867 4.679 -11.155 1.00 97.69 564 LEU A O 1
ATOM 4538 N N . VAL A 1 565 ? -6.778 6.468 -9.802 1.00 94.88 565 VAL A N 1
ATOM 4539 C CA . VAL A 1 565 ? -6.562 5.652 -8.594 1.00 94.88 565 VAL A CA 1
ATOM 4540 C C . VAL A 1 565 ? -7.778 4.789 -8.258 1.00 94.88 565 VAL A C 1
ATOM 4542 O O . VAL A 1 565 ? -7.598 3.626 -7.901 1.00 94.88 565 VAL A O 1
ATOM 4545 N N . ILE A 1 566 ? -9.004 5.284 -8.477 1.00 87.38 566 ILE A N 1
ATOM 4546 C CA . ILE A 1 566 ? -10.236 4.486 -8.343 1.00 87.38 566 ILE A CA 1
ATOM 4547 C C . ILE A 1 566 ? -10.238 3.306 -9.326 1.00 87.38 566 ILE A C 1
ATOM 4549 O O . ILE A 1 566 ? -10.602 2.187 -8.954 1.00 87.38 566 ILE A O 1
ATOM 4553 N N . ASP A 1 567 ? -9.840 3.526 -10.583 1.00 94.69 567 ASP A N 1
ATOM 4554 C CA . ASP A 1 567 ? -9.727 2.449 -11.574 1.00 94.69 567 ASP A CA 1
ATOM 4555 C C . ASP A 1 567 ? -8.680 1.406 -11.157 1.00 94.69 567 ASP A C 1
ATOM 4557 O O . ASP A 1 567 ? -8.961 0.206 -11.208 1.00 94.69 567 ASP A O 1
ATOM 4561 N N . TRP A 1 568 ? -7.511 1.836 -10.682 1.00 96.94 568 TRP A N 1
ATOM 4562 C CA . TRP A 1 568 ? -6.472 0.928 -10.198 1.00 96.94 568 TRP A CA 1
ATOM 4563 C C . TRP A 1 568 ? -6.916 0.110 -8.984 1.00 96.94 568 TRP A C 1
ATOM 4565 O O . TRP A 1 568 ? -6.767 -1.114 -8.991 1.00 96.94 568 TRP A O 1
ATOM 4575 N N . GLY A 1 569 ? -7.522 0.751 -7.984 1.00 87.62 569 GLY A N 1
ATOM 4576 C CA . GLY A 1 569 ? -8.035 0.085 -6.788 1.00 87.62 569 GLY A CA 1
ATOM 4577 C C . GLY A 1 569 ? -9.084 -0.984 -7.101 1.00 87.62 569 GLY A C 1
ATOM 4578 O O . GLY A 1 569 ? -8.987 -2.119 -6.629 1.00 87.62 569 GLY A O 1
ATOM 4579 N N . LYS A 1 570 ? -10.030 -0.677 -8.002 1.00 84.56 570 LYS A N 1
ATOM 4580 C CA . LYS A 1 570 ? -11.052 -1.632 -8.479 1.00 84.56 570 LYS A CA 1
ATOM 4581 C C . LYS A 1 570 ? -10.462 -2.834 -9.220 1.00 84.56 570 LYS A C 1
ATOM 4583 O O . LYS A 1 570 ? -11.072 -3.901 -9.242 1.00 84.56 570 LYS A O 1
ATOM 4588 N N . ASN A 1 571 ? -9.291 -2.676 -9.835 1.00 88.69 571 ASN A N 1
ATOM 4589 C CA . ASN A 1 571 ? -8.665 -3.677 -10.700 1.00 88.69 571 ASN A CA 1
ATOM 4590 C C . ASN A 1 571 ? -7.384 -4.275 -10.094 1.00 88.69 571 ASN A C 1
ATOM 4592 O O . ASN A 1 571 ? -6.492 -4.684 -10.836 1.00 88.69 571 ASN A O 1
ATOM 4596 N N . LYS A 1 572 ? -7.285 -4.365 -8.760 1.00 87.19 572 LYS A N 1
ATOM 4597 C CA . LYS A 1 572 ? -6.109 -4.949 -8.088 1.00 87.19 572 LYS A CA 1
ATOM 4598 C C . LYS A 1 572 ? -6.089 -6.480 -8.005 1.00 87.19 572 LYS A C 1
ATOM 4600 O O . LYS A 1 572 ? -5.059 -7.059 -7.691 1.00 87.19 572 LYS A O 1
ATOM 4605 N N . PHE A 1 573 ? -7.212 -7.158 -8.274 1.00 87.19 573 PHE A N 1
ATOM 4606 C CA . PHE A 1 573 ? -7.323 -8.632 -8.328 1.00 87.19 573 PHE A CA 1
ATOM 4607 C C . PHE A 1 573 ? -6.712 -9.379 -7.121 1.00 87.19 573 PHE A C 1
ATOM 4609 O O . PHE A 1 573 ? -6.034 -10.391 -7.282 1.00 87.19 573 PHE A O 1
ATOM 4616 N N . LYS A 1 574 ? -6.970 -8.899 -5.893 1.00 85.06 574 LYS A N 1
ATOM 4617 C CA . LYS A 1 574 ? -6.410 -9.465 -4.643 1.00 85.06 574 LYS A CA 1
ATOM 4618 C C . LYS A 1 574 ? -4.869 -9.479 -4.611 1.00 85.06 574 LYS A C 1
ATOM 4620 O O . LYS A 1 574 ? -4.264 -10.369 -4.011 1.00 85.06 574 LYS A O 1
ATOM 4625 N N . ARG A 1 575 ? -4.242 -8.531 -5.300 1.00 93.25 575 ARG A N 1
ATOM 4626 C CA . ARG A 1 575 ? -2.820 -8.187 -5.208 1.00 93.25 575 ARG A CA 1
ATOM 4627 C C . ARG A 1 575 ? -2.692 -6.758 -4.713 1.00 93.25 575 ARG A C 1
ATOM 4629 O O . ARG A 1 575 ? -3.691 -6.038 -4.667 1.00 93.25 575 ARG A O 1
ATOM 4636 N N . HIS A 1 576 ? -1.485 -6.365 -4.326 1.00 97.50 576 HIS A N 1
ATOM 4637 C CA . HIS A 1 576 ? -1.279 -4.998 -3.872 1.00 97.50 576 HIS A CA 1
ATOM 4638 C C . HIS A 1 576 ? -1.202 -4.022 -5.045 1.00 97.50 576 HIS A C 1
ATOM 4640 O O . HIS A 1 576 ? -0.666 -4.334 -6.111 1.00 97.50 576 HIS A O 1
ATOM 4646 N N . VAL A 1 577 ? -1.691 -2.809 -4.829 1.00 98.19 577 VAL A N 1
ATOM 4647 C CA . VAL A 1 577 ? -1.444 -1.672 -5.716 1.00 98.19 577 VAL A CA 1
ATOM 4648 C C . VAL A 1 577 ? -0.828 -0.540 -4.908 1.00 98.19 577 VAL A C 1
ATOM 4650 O O . VAL A 1 577 ? -1.415 -0.083 -3.930 1.00 98.19 577 VAL A O 1
ATOM 4653 N N . PHE A 1 578 ? 0.341 -0.071 -5.339 1.00 98.44 578 PHE A N 1
ATOM 4654 C CA . PHE A 1 578 ? 1.059 1.044 -4.729 1.00 98.44 578 PHE A CA 1
ATOM 4655 C C . PHE A 1 578 ? 1.118 2.222 -5.704 1.00 98.44 578 PHE A C 1
ATOM 4657 O O . PHE A 1 578 ? 1.801 2.159 -6.721 1.00 98.44 578 PHE A O 1
ATOM 4664 N N . ILE A 1 579 ? 0.397 3.307 -5.432 1.00 98.62 579 ILE A N 1
ATOM 4665 C CA . ILE A 1 579 ? 0.282 4.414 -6.391 1.00 98.62 579 ILE A CA 1
ATOM 4666 C C . ILE A 1 579 ? 1.599 5.197 -6.468 1.00 98.62 579 ILE A C 1
ATOM 4668 O O . ILE A 1 579 ? 2.083 5.727 -5.469 1.00 98.62 579 ILE A O 1
ATOM 4672 N N . GLY A 1 580 ? 2.185 5.284 -7.662 1.00 98.56 580 GLY A N 1
ATOM 4673 C CA . GLY A 1 580 ? 3.377 6.084 -7.918 1.00 98.56 580 GLY A CA 1
ATOM 4674 C C . GLY A 1 580 ? 3.043 7.572 -8.028 1.00 98.56 580 GLY A C 1
ATOM 4675 O O . GLY A 1 580 ? 2.269 7.964 -8.900 1.00 98.56 580 GLY A O 1
ATOM 4676 N N . LEU A 1 581 ? 3.673 8.406 -7.198 1.00 98.31 581 LEU A N 1
ATOM 4677 C CA . LEU A 1 581 ? 3.476 9.856 -7.144 1.00 98.31 581 LEU A CA 1
ATOM 4678 C C . LEU A 1 581 ? 4.685 10.596 -7.727 1.00 98.31 581 LEU A C 1
ATOM 4680 O O . LEU A 1 581 ? 5.806 10.507 -7.222 1.00 98.31 581 LEU A O 1
ATOM 4684 N N . GLY A 1 582 ? 4.449 11.372 -8.785 1.00 97.25 582 GLY A N 1
ATOM 4685 C CA . GLY A 1 582 ? 5.481 12.112 -9.515 1.00 97.25 582 GLY A CA 1
ATOM 4686 C C . GLY A 1 582 ? 5.793 13.458 -8.870 1.00 97.25 582 GLY A C 1
ATOM 4687 O O . GLY A 1 582 ? 5.553 14.501 -9.476 1.00 97.25 582 GLY A O 1
ATOM 4688 N N . ILE A 1 583 ? 6.309 13.449 -7.643 1.00 96.19 583 ILE A N 1
ATOM 4689 C CA . ILE A 1 583 ? 6.481 14.654 -6.816 1.00 96.19 583 ILE A CA 1
ATOM 4690 C C . ILE A 1 583 ? 7.527 15.652 -7.335 1.00 96.19 583 ILE A C 1
ATOM 4692 O O . ILE A 1 583 ? 7.607 16.768 -6.834 1.00 96.19 583 ILE A O 1
ATOM 4696 N N . TYR A 1 584 ? 8.295 15.316 -8.373 1.00 96.00 584 TYR A N 1
ATOM 4697 C CA . TYR A 1 584 ? 9.075 16.308 -9.127 1.00 96.00 584 TYR A CA 1
ATOM 4698 C C . TYR A 1 584 ? 8.185 17.353 -9.824 1.00 96.00 584 TYR A C 1
ATOM 4700 O O . TYR A 1 584 ? 8.652 18.437 -10.175 1.00 96.00 584 TYR A O 1
ATOM 4708 N N . LYS A 1 585 ? 6.894 17.057 -10.034 1.00 94.81 585 LYS A N 1
ATOM 4709 C CA . LYS A 1 585 ? 5.921 18.012 -10.571 1.00 94.81 585 LYS A CA 1
ATOM 4710 C C . LYS A 1 585 ? 5.406 18.921 -9.444 1.00 94.81 585 LYS A C 1
ATOM 4712 O O . LYS A 1 585 ? 4.821 18.407 -8.491 1.00 94.81 585 LYS A O 1
ATOM 4717 N N . PRO A 1 586 ? 5.510 20.261 -9.568 1.00 93.31 586 PRO A N 1
ATOM 4718 C CA . PRO A 1 586 ? 5.112 21.186 -8.503 1.00 93.31 586 PRO A CA 1
ATOM 4719 C C . PRO A 1 586 ? 3.665 21.028 -8.023 1.00 93.31 586 PRO A C 1
ATOM 4721 O O . PRO A 1 586 ? 3.426 21.063 -6.822 1.00 93.31 586 PRO A O 1
ATOM 4724 N N . LYS A 1 587 ? 2.710 20.805 -8.941 1.00 93.44 587 LYS A N 1
ATOM 4725 C CA . LYS A 1 587 ? 1.294 20.601 -8.587 1.00 93.44 587 LYS A CA 1
ATOM 4726 C C . LYS A 1 587 ? 1.113 19.372 -7.695 1.00 93.44 587 LYS A C 1
ATOM 4728 O O . LYS A 1 587 ? 0.539 19.498 -6.628 1.00 93.44 587 LYS A O 1
ATOM 4733 N N . ILE A 1 588 ? 1.695 18.234 -8.083 1.00 95.44 588 ILE A N 1
ATOM 4734 C CA . ILE A 1 588 ? 1.649 16.980 -7.311 1.00 95.44 588 ILE A CA 1
ATOM 4735 C C . ILE A 1 588 ? 2.333 17.156 -5.955 1.00 95.44 588 ILE A C 1
ATOM 4737 O O . ILE A 1 588 ? 1.790 16.756 -4.932 1.00 95.44 588 ILE A O 1
ATOM 4741 N N . LYS A 1 589 ? 3.501 17.811 -5.927 1.00 94.94 589 LYS A N 1
ATOM 4742 C CA . LYS A 1 589 ? 4.206 18.122 -4.678 1.00 94.94 589 LYS A CA 1
ATOM 4743 C C . LYS A 1 589 ? 3.368 18.980 -3.731 1.00 94.94 589 LYS A C 1
ATOM 4745 O O . LYS A 1 589 ? 3.496 18.824 -2.528 1.00 94.94 589 LYS A O 1
ATOM 4750 N N . ALA A 1 590 ? 2.535 19.882 -4.243 1.00 92.25 590 ALA A N 1
ATOM 4751 C CA . ALA A 1 590 ? 1.685 20.731 -3.411 1.00 92.25 590 ALA A CA 1
ATOM 4752 C C . ALA A 1 590 ? 0.473 19.986 -2.822 1.00 92.25 590 ALA A C 1
ATOM 4754 O O . ALA A 1 590 ? -0.014 20.376 -1.768 1.00 92.25 590 ALA A O 1
ATOM 4755 N N . GLU A 1 591 ? -0.004 18.920 -3.471 1.00 93.88 591 GLU A N 1
ATOM 4756 C CA . GLU A 1 591 ? -1.207 18.176 -3.059 1.00 93.88 591 GLU A CA 1
ATOM 4757 C C . GLU A 1 591 ? -0.932 16.718 -2.651 1.00 93.88 591 GLU A C 1
ATOM 4759 O O . GLU A 1 591 ? -1.854 15.904 -2.604 1.00 93.88 591 GLU A O 1
ATOM 4764 N N . TRP A 1 592 ? 0.321 16.355 -2.368 1.00 94.25 592 TRP A N 1
ATOM 4765 C CA . TRP A 1 592 ? 0.699 14.958 -2.133 1.00 94.25 592 TRP A CA 1
ATOM 4766 C C . TRP A 1 592 ? -0.096 14.313 -0.985 1.00 94.25 592 TRP A C 1
ATOM 4768 O O . TRP A 1 592 ? -0.497 13.162 -1.109 1.00 94.25 592 TRP A O 1
ATOM 4778 N N . GLU A 1 593 ? -0.393 15.047 0.095 1.00 90.94 593 GLU A N 1
ATOM 4779 C CA . GLU A 1 593 ? -1.196 14.547 1.225 1.00 90.94 593 GLU A CA 1
ATOM 4780 C C . GLU A 1 593 ? -2.618 14.185 0.781 1.00 90.94 593 GLU A C 1
ATOM 4782 O O . GLU A 1 593 ? -3.128 13.117 1.122 1.00 90.94 593 GLU A O 1
ATOM 4787 N N . LYS A 1 594 ? -3.225 15.032 -0.063 1.00 88.00 594 LYS A N 1
ATOM 4788 C CA . LYS A 1 594 ? -4.528 14.767 -0.683 1.00 88.00 594 LYS A CA 1
ATOM 4789 C C . LYS A 1 594 ? -4.461 13.527 -1.574 1.00 88.00 594 LYS A C 1
ATOM 4791 O O . LYS A 1 594 ? -5.349 12.686 -1.511 1.00 88.00 594 LYS A O 1
ATOM 4796 N N . GLN A 1 595 ? -3.409 13.377 -2.378 1.00 94.19 595 GLN A N 1
ATOM 4797 C CA . GLN A 1 595 ? -3.242 12.199 -3.235 1.00 94.19 595 GLN A CA 1
ATOM 4798 C C . GLN A 1 595 ? -3.056 10.905 -2.434 1.00 94.19 595 GLN A C 1
ATOM 4800 O O . GLN A 1 595 ? -3.576 9.861 -2.831 1.00 94.19 595 GLN A O 1
ATOM 4805 N N . VAL A 1 596 ? -2.370 10.962 -1.289 1.00 91.94 596 VAL A N 1
ATOM 4806 C CA . VAL A 1 596 ? -2.264 9.831 -0.355 1.00 91.94 596 VAL A CA 1
ATOM 4807 C C . VAL A 1 596 ? -3.635 9.469 0.221 1.00 91.94 596 VAL A C 1
ATOM 4809 O O . VAL A 1 596 ? -3.982 8.287 0.234 1.00 91.94 596 VAL A O 1
ATOM 4812 N N . ALA A 1 597 ? -4.425 10.459 0.647 1.00 84.31 597 ALA A N 1
ATOM 4813 C CA . ALA A 1 597 ? -5.779 10.242 1.162 1.00 84.31 597 ALA A CA 1
ATOM 4814 C C . ALA A 1 597 ? -6.702 9.613 0.103 1.00 84.31 597 ALA A C 1
ATOM 4816 O O . ALA A 1 597 ? -7.251 8.539 0.339 1.00 84.31 597 ALA A O 1
ATOM 4817 N N . LEU A 1 598 ? -6.758 10.190 -1.102 1.00 83.94 598 LEU A N 1
ATOM 4818 C CA . LEU A 1 598 ? -7.544 9.658 -2.223 1.00 83.94 598 LEU A CA 1
ATOM 4819 C C . LEU A 1 598 ? -7.107 8.244 -2.628 1.00 83.94 598 LEU A C 1
ATOM 4821 O O . LEU A 1 598 ? -7.936 7.405 -2.969 1.00 83.94 598 LEU A O 1
ATOM 4825 N N . SER A 1 599 ? -5.805 7.946 -2.574 1.00 93.25 599 SER A N 1
ATOM 4826 C CA . SER A 1 599 ? -5.304 6.593 -2.851 1.00 93.25 599 SER A CA 1
ATOM 4827 C C . SER A 1 599 ? -5.817 5.586 -1.815 1.00 93.25 599 SER A C 1
ATOM 4829 O O . SER A 1 599 ? -6.210 4.480 -2.185 1.00 93.25 599 SER A O 1
ATOM 4831 N N . LYS A 1 600 ? -5.852 5.967 -0.529 1.00 86.38 600 LYS A N 1
ATOM 4832 C CA . LYS A 1 600 ? -6.417 5.140 0.552 1.00 86.38 600 LYS A CA 1
ATOM 4833 C C . LYS A 1 600 ? -7.923 4.933 0.359 1.00 86.38 600 LYS A C 1
ATOM 4835 O O . LYS A 1 600 ? -8.384 3.800 0.451 1.00 86.38 600 LYS A O 1
ATOM 4840 N N . GLU A 1 601 ? -8.670 5.994 0.057 1.00 82.38 601 GLU A N 1
ATOM 4841 C CA . GLU A 1 601 ? -10.115 5.935 -0.231 1.00 82.38 601 GLU A CA 1
ATOM 4842 C C . GLU A 1 601 ? -10.425 5.034 -1.434 1.00 82.38 601 GLU A C 1
ATOM 4844 O O . GLU A 1 601 ? -11.389 4.275 -1.422 1.00 82.38 601 GLU A O 1
ATOM 4849 N N . ALA A 1 602 ? -9.550 5.033 -2.440 1.00 82.38 602 ALA A N 1
ATOM 4850 C CA . ALA A 1 602 ? -9.622 4.131 -3.583 1.00 82.38 602 ALA A CA 1
ATOM 4851 C C . ALA A 1 602 ? -9.174 2.684 -3.277 1.00 82.38 602 ALA A C 1
ATOM 4853 O O . ALA A 1 602 ? -9.090 1.869 -4.195 1.00 82.38 602 ALA A O 1
ATOM 4854 N N . HIS A 1 603 ? -8.889 2.338 -2.017 1.00 84.44 603 HIS A N 1
ATOM 4855 C CA . HIS A 1 603 ? -8.397 1.027 -1.577 1.00 84.44 603 HIS A CA 1
ATOM 4856 C C . HIS A 1 603 ? -7.039 0.610 -2.172 1.00 84.44 603 HIS A C 1
ATOM 4858 O O . HIS A 1 603 ? -6.768 -0.591 -2.320 1.00 84.44 603 HIS A O 1
ATOM 4864 N N . ALA A 1 604 ? -6.177 1.572 -2.516 1.00 92.44 604 ALA A N 1
ATOM 4865 C CA . ALA A 1 604 ? -4.774 1.283 -2.792 1.00 92.44 604 ALA A CA 1
ATOM 4866 C C . ALA A 1 604 ? -4.032 0.936 -1.491 1.00 92.44 604 ALA A C 1
ATOM 4868 O O . ALA A 1 604 ? -4.317 1.469 -0.421 1.00 92.44 604 ALA A O 1
ATOM 4869 N N . ASP A 1 605 ? -3.041 0.056 -1.591 1.00 95.50 605 ASP A N 1
ATOM 4870 C CA . ASP A 1 605 ? -2.342 -0.533 -0.445 1.00 95.50 605 ASP A CA 1
ATOM 4871 C C . ASP A 1 605 ? -1.093 0.281 -0.037 1.00 95.50 605 ASP A C 1
ATOM 4873 O O . ASP A 1 605 ? -0.305 -0.121 0.823 1.00 95.50 605 ASP A O 1
ATOM 4877 N N . GLY A 1 606 ? -0.884 1.438 -0.671 1.00 96.69 606 GLY A N 1
ATOM 4878 C CA . GLY A 1 606 ? 0.205 2.363 -0.378 1.00 96.69 606 GLY A CA 1
ATOM 4879 C C . GLY A 1 606 ? 0.554 3.287 -1.540 1.00 96.69 606 GLY A C 1
ATOM 4880 O O . GLY A 1 606 ? -0.121 3.318 -2.569 1.00 96.69 606 GLY A O 1
ATOM 4881 N N . VAL A 1 607 ? 1.640 4.035 -1.365 1.00 98.19 607 VAL A N 1
ATOM 4882 C CA . VAL A 1 607 ? 2.152 5.026 -2.317 1.00 98.19 607 VAL A CA 1
ATOM 4883 C C . VAL A 1 607 ? 3.672 4.949 -2.434 1.00 98.19 607 VAL A C 1
ATOM 4885 O O . VAL A 1 607 ? 4.362 4.620 -1.467 1.00 98.19 607 VAL A O 1
ATOM 4888 N N . ILE A 1 608 ? 4.210 5.296 -3.602 1.00 98.62 608 ILE A N 1
ATOM 4889 C CA . ILE A 1 608 ? 5.655 5.359 -3.845 1.00 98.62 608 ILE A CA 1
ATOM 4890 C C . ILE A 1 608 ? 6.008 6.710 -4.462 1.00 98.62 608 ILE A C 1
ATOM 4892 O O . ILE A 1 608 ? 5.433 7.116 -5.466 1.00 98.62 608 ILE A O 1
ATOM 4896 N N . PHE A 1 609 ? 6.964 7.416 -3.871 1.00 98.50 609 PHE A N 1
ATOM 4897 C CA . PHE A 1 609 ? 7.373 8.749 -4.301 1.00 98.50 609 PHE A CA 1
ATOM 4898 C C . PHE A 1 609 ? 8.488 8.656 -5.343 1.00 98.50 609 PHE A C 1
ATOM 4900 O O . PHE A 1 609 ? 9.481 7.954 -5.132 1.00 98.50 609 PHE A O 1
ATOM 4907 N N . TYR A 1 610 ? 8.338 9.391 -6.448 1.00 97.75 610 TYR A N 1
ATOM 4908 C CA . TYR A 1 610 ? 9.349 9.507 -7.495 1.00 97.75 610 TYR A CA 1
ATOM 4909 C C . TYR A 1 610 ? 9.782 10.962 -7.737 1.00 97.75 610 TYR A C 1
ATOM 4911 O O . TYR A 1 610 ? 8.925 11.806 -8.039 1.00 97.75 610 TYR A O 1
ATOM 4919 N N . PRO A 1 611 ? 11.097 11.249 -7.767 1.00 97.00 611 PRO A N 1
ATOM 4920 C CA . PRO A 1 611 ? 12.211 10.482 -7.187 1.00 97.00 611 PRO A CA 1
ATOM 4921 C C . PRO A 1 611 ? 12.427 10.841 -5.703 1.00 97.00 611 PRO A C 1
ATOM 4923 O O . PRO A 1 611 ? 11.841 11.809 -5.203 1.00 97.00 611 PRO A O 1
ATOM 4926 N N . TYR A 1 612 ? 13.297 10.111 -4.996 1.00 97.44 612 TYR A N 1
ATOM 4927 C CA . TYR A 1 612 ? 13.628 10.413 -3.599 1.00 97.44 612 TYR A CA 1
ATOM 4928 C C . TYR A 1 612 ? 14.129 11.853 -3.413 1.00 97.44 612 TYR A C 1
ATOM 4930 O O . TYR A 1 612 ? 13.710 12.520 -2.470 1.00 97.44 612 TYR A O 1
ATOM 4938 N N . ASN A 1 613 ? 14.989 12.372 -4.291 1.00 95.50 613 ASN A N 1
ATOM 4939 C CA . ASN A 1 613 ? 15.633 13.672 -4.106 1.00 95.50 613 ASN A CA 1
ATOM 4940 C C . ASN A 1 613 ? 14.613 14.812 -3.957 1.00 95.50 613 ASN A C 1
ATOM 4942 O O . ASN A 1 613 ? 14.840 15.748 -3.193 1.00 95.50 613 ASN A O 1
ATOM 4946 N N . GLU A 1 614 ? 13.451 14.692 -4.597 1.00 95.94 614 GLU A N 1
ATOM 4947 C CA . GLU A 1 614 ? 12.368 15.671 -4.501 1.00 95.94 614 GLU A CA 1
ATOM 4948 C C . GLU A 1 614 ? 11.623 15.606 -3.157 1.00 95.94 614 GLU A C 1
ATOM 4950 O O . GLU A 1 614 ? 11.097 16.624 -2.692 1.00 95.94 614 GLU A O 1
ATOM 4955 N N . THR A 1 615 ? 11.639 14.453 -2.476 1.00 93.88 615 THR A N 1
ATOM 4956 C CA . THR A 1 615 ? 11.051 14.278 -1.133 1.00 93.88 615 THR A CA 1
ATOM 4957 C C . THR A 1 615 ? 11.793 15.081 -0.070 1.00 93.88 615 THR A C 1
ATOM 4959 O O . THR A 1 615 ? 11.223 15.394 0.975 1.00 93.88 615 THR A O 1
ATOM 4962 N N . GLN A 1 616 ? 13.050 15.472 -0.319 1.00 91.94 616 GLN A N 1
ATOM 4963 C CA . GLN A 1 616 ? 13.833 16.279 0.622 1.00 91.94 616 GLN A CA 1
ATOM 4964 C C . GLN A 1 616 ? 13.167 17.627 0.916 1.00 91.94 616 GLN A C 1
ATOM 4966 O O . GLN A 1 616 ? 13.254 18.118 2.037 1.00 91.94 616 GLN A O 1
ATOM 4971 N N . SER A 1 617 ? 12.456 18.181 -0.073 1.00 87.25 617 SER A N 1
ATOM 4972 C CA . SER A 1 617 ? 11.717 19.444 0.046 1.00 87.25 617 SER A CA 1
ATOM 4973 C C . SER A 1 617 ? 10.385 19.335 0.799 1.00 87.25 617 SER A C 1
ATOM 4975 O O . SER A 1 617 ? 9.802 20.358 1.145 1.00 87.25 617 SER A O 1
ATOM 4977 N N . ILE A 1 618 ? 9.910 18.117 1.077 1.00 83.38 618 ILE A N 1
ATOM 4978 C CA . ILE A 1 618 ? 8.703 17.879 1.870 1.00 83.38 618 ILE A CA 1
ATOM 4979 C C . ILE A 1 618 ? 9.113 17.883 3.347 1.00 83.38 618 ILE A C 1
ATOM 4981 O O . ILE A 1 618 ? 9.817 16.983 3.811 1.00 83.38 618 ILE A O 1
ATOM 4985 N N . SER A 1 619 ? 8.717 18.928 4.076 1.00 77.75 619 SER A N 1
ATOM 4986 C CA . SER A 1 619 ? 9.061 19.114 5.493 1.00 77.75 619 SER A CA 1
ATOM 4987 C C . SER A 1 619 ? 8.200 18.269 6.432 1.00 77.75 619 SER A C 1
ATOM 4989 O O . SER A 1 619 ? 8.677 17.858 7.491 1.00 77.75 619 SER A O 1
ATOM 4991 N N . THR A 1 620 ? 6.953 17.999 6.048 1.00 80.94 620 THR A N 1
ATOM 4992 C CA . THR A 1 620 ? 5.998 17.230 6.849 1.00 80.94 620 THR A CA 1
ATOM 4993 C C . THR A 1 620 ? 6.263 15.727 6.683 1.00 80.94 620 THR A C 1
ATOM 4995 O O . THR A 1 620 ? 6.162 15.217 5.567 1.00 80.94 620 THR A O 1
ATOM 4998 N N . PRO A 1 621 ? 6.626 14.990 7.751 1.00 84.50 621 PRO A N 1
ATOM 4999 C CA . PRO A 1 621 ? 6.732 13.534 7.693 1.00 84.50 621 PRO A CA 1
ATOM 5000 C C . PRO A 1 621 ? 5.337 12.911 7.555 1.00 84.50 621 PRO A C 1
ATOM 5002 O O . PRO A 1 621 ? 4.337 13.555 7.872 1.00 84.50 621 PRO A O 1
ATOM 5005 N N . PHE A 1 622 ? 5.250 11.626 7.194 1.00 87.25 622 PHE A N 1
ATOM 5006 C CA . PHE A 1 622 ? 3.977 10.921 7.352 1.00 87.25 622 PHE A CA 1
ATOM 5007 C C . PHE A 1 622 ? 3.487 11.018 8.805 1.00 87.25 622 PHE A C 1
ATOM 5009 O O . PHE A 1 622 ? 4.279 11.026 9.757 1.00 87.25 622 PHE A O 1
ATOM 5016 N N . LEU A 1 623 ? 2.168 11.071 8.990 1.00 81.38 623 LEU A N 1
ATOM 5017 C CA . LEU A 1 623 ? 1.574 11.208 10.320 1.00 81.38 623 LEU A CA 1
ATOM 5018 C C . LEU A 1 623 ? 1.932 10.015 11.219 1.00 81.38 623 LEU A C 1
ATOM 5020 O O . LEU A 1 623 ? 2.388 10.193 12.351 1.00 81.38 623 LEU A O 1
ATOM 5024 N N . HIS A 1 624 ? 1.867 8.803 10.670 1.00 83.31 624 HIS A N 1
ATOM 5025 C CA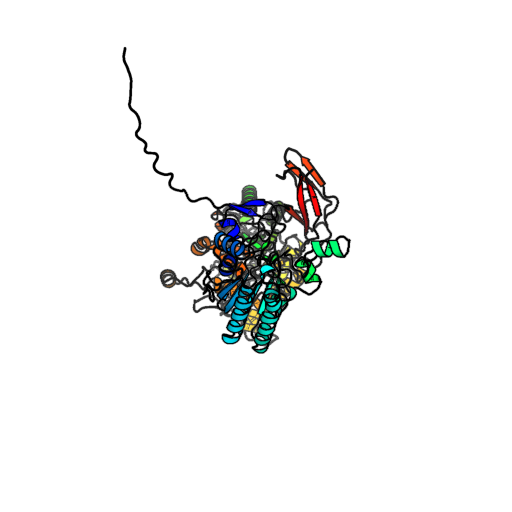 . HIS A 1 624 ? 2.150 7.561 11.383 1.00 83.31 624 HIS A CA 1
ATOM 5026 C C . HIS A 1 624 ? 3.153 6.684 10.630 1.00 83.31 624 HIS A C 1
ATOM 5028 O O . HIS A 1 624 ? 3.219 6.723 9.398 1.00 83.31 624 HIS A O 1
ATOM 5034 N N . ARG A 1 625 ? 3.932 5.898 11.387 1.00 89.25 625 ARG A N 1
ATOM 5035 C CA . ARG A 1 625 ? 4.664 4.758 10.826 1.00 89.25 625 ARG A CA 1
ATOM 5036 C C . ARG A 1 625 ? 3.647 3.677 10.486 1.00 89.25 625 ARG A C 1
ATOM 5038 O O . ARG A 1 625 ? 2.711 3.474 11.253 1.00 89.25 625 ARG A O 1
ATOM 5045 N N . LYS A 1 626 ? 3.851 2.992 9.367 1.00 91.12 626 LYS A N 1
ATOM 5046 C CA . LYS A 1 626 ? 3.012 1.878 8.926 1.00 91.12 626 LYS A CA 1
ATOM 5047 C C . LYS A 1 626 ? 3.857 0.665 8.589 1.00 91.12 626 LYS A C 1
ATOM 5049 O O . LYS A 1 626 ? 5.022 0.799 8.205 1.00 91.12 626 LYS A O 1
ATOM 5054 N N . LEU A 1 627 ? 3.242 -0.508 8.638 1.00 93.56 627 LEU A N 1
ATOM 5055 C CA . LEU A 1 627 ? 3.835 -1.725 8.099 1.00 93.56 627 LEU A CA 1
ATOM 5056 C C . LEU A 1 627 ? 3.504 -1.885 6.613 1.00 93.56 627 LEU A C 1
ATOM 5058 O O . LEU A 1 627 ? 2.441 -1.477 6.140 1.00 93.56 627 LEU A O 1
ATOM 5062 N N . VAL A 1 628 ? 4.407 -2.521 5.868 1.00 95.56 628 VAL A N 1
ATOM 5063 C CA . VAL A 1 628 ? 4.105 -2.943 4.497 1.00 95.56 628 VAL A CA 1
ATOM 5064 C C . VAL A 1 628 ? 3.019 -4.031 4.551 1.00 95.56 628 VAL A C 1
ATOM 5066 O O . VAL A 1 628 ? 3.157 -4.960 5.350 1.00 95.56 628 VAL A O 1
ATOM 5069 N N . PRO A 1 629 ? 1.954 -3.946 3.731 1.00 94.44 629 PRO A N 1
ATOM 5070 C CA . PRO A 1 629 ? 0.866 -4.920 3.754 1.00 94.44 629 PRO A CA 1
ATOM 5071 C C . PRO A 1 629 ? 1.331 -6.384 3.562 1.00 94.44 629 PRO A C 1
ATOM 5073 O O . PRO A 1 629 ? 2.271 -6.648 2.789 1.00 94.44 629 PRO A O 1
ATOM 5076 N N . PRO A 1 630 ? 0.694 -7.353 4.251 1.00 93.81 630 PRO A N 1
ATOM 5077 C CA . PRO A 1 630 ? 1.048 -8.768 4.159 1.00 93.81 630 PRO A CA 1
ATOM 5078 C C . PRO A 1 630 ? 0.610 -9.405 2.834 1.00 93.81 630 PRO A C 1
ATOM 5080 O O . PRO A 1 630 ? -0.462 -9.120 2.309 1.00 93.81 630 PRO A O 1
ATOM 5083 N N . MET A 1 631 ? 1.402 -10.343 2.311 1.00 92.69 631 MET A N 1
ATOM 5084 C CA . MET A 1 631 ? 1.053 -11.150 1.135 1.00 92.69 631 MET A CA 1
ATOM 5085 C C . MET A 1 631 ? 0.156 -12.334 1.513 1.00 92.69 631 MET A C 1
ATOM 5087 O O . MET A 1 631 ? 0.558 -13.499 1.434 1.00 92.69 631 MET A O 1
ATOM 5091 N N . VAL A 1 632 ? -1.086 -12.042 1.895 1.00 86.75 632 VAL A N 1
ATOM 5092 C CA . VAL A 1 632 ? -2.052 -13.050 2.373 1.00 86.75 632 VAL A CA 1
ATOM 5093 C C . VAL A 1 632 ? -2.380 -14.138 1.343 1.00 86.75 632 VAL A C 1
ATOM 5095 O O . VAL A 1 632 ? -2.841 -15.213 1.708 1.00 86.75 632 VAL A O 1
ATOM 5098 N N . TRP A 1 633 ? -2.127 -13.896 0.052 1.00 87.06 633 TRP A N 1
ATOM 5099 C CA . TRP A 1 633 ? -2.287 -14.907 -1.001 1.00 87.06 633 TRP A CA 1
ATOM 5100 C C . TRP A 1 633 ? -1.139 -15.922 -1.067 1.00 87.06 633 TRP A C 1
ATOM 5102 O O . TRP A 1 633 ? -1.295 -16.943 -1.732 1.00 87.06 633 TRP A O 1
ATOM 5112 N N . LYS A 1 634 ? 0.004 -15.647 -0.425 1.00 89.75 634 LYS A N 1
ATOM 5113 C CA . LYS A 1 634 ? 1.132 -16.587 -0.333 1.00 89.75 634 LYS A CA 1
ATOM 5114 C C . LYS A 1 634 ? 1.104 -17.383 0.961 1.00 89.75 634 LYS A C 1
ATOM 5116 O O . LYS A 1 634 ? 1.327 -18.587 0.942 1.00 89.75 634 LYS A O 1
ATOM 5121 N N . SER A 1 635 ? 0.849 -16.708 2.079 1.00 88.75 635 SER A N 1
ATOM 5122 C CA . SER A 1 635 ? 0.769 -17.331 3.396 1.00 88.75 635 SER A CA 1
ATOM 5123 C C . SER A 1 635 ? -0.109 -16.501 4.320 1.00 88.75 635 SER A C 1
ATOM 5125 O O . SER A 1 635 ? 0.035 -15.281 4.386 1.00 88.75 635 SER A O 1
ATOM 5127 N N . THR A 1 636 ? -0.962 -17.178 5.081 1.00 82.00 636 THR A N 1
ATOM 5128 C CA . THR A 1 636 ? -1.733 -16.608 6.196 1.00 82.00 636 THR A CA 1
ATOM 5129 C C . THR A 1 636 ? -1.265 -17.142 7.551 1.00 82.00 636 THR A C 1
ATOM 5131 O O . THR A 1 636 ? -1.874 -16.851 8.582 1.00 82.00 636 THR A O 1
ATOM 5134 N N . GLN A 1 637 ? -0.205 -17.958 7.571 1.00 85.81 637 GLN A N 1
ATOM 5135 C CA . GLN A 1 637 ? 0.306 -18.551 8.797 1.00 85.81 637 GLN A CA 1
ATOM 5136 C C . GLN A 1 637 ? 1.018 -17.485 9.629 1.00 85.81 637 GLN A C 1
ATOM 5138 O O . GLN A 1 637 ? 1.999 -16.892 9.188 1.00 85.81 637 GLN A O 1
ATOM 5143 N N . LYS A 1 638 ? 0.550 -17.282 10.861 1.00 88.31 638 LYS A N 1
ATOM 5144 C CA . LYS A 1 638 ? 1.219 -16.390 11.805 1.00 88.31 638 LYS A CA 1
ATOM 5145 C C . LYS A 1 638 ? 2.509 -17.023 12.346 1.00 88.31 638 LYS A C 1
ATOM 5147 O O . LYS A 1 638 ? 2.519 -18.223 12.642 1.00 88.31 638 LYS A O 1
ATOM 5152 N N . PRO A 1 639 ? 3.585 -16.240 12.529 1.00 91.50 639 PRO A N 1
ATOM 5153 C CA . PRO A 1 639 ? 4.761 -16.696 13.256 1.00 91.50 639 PRO A CA 1
ATOM 5154 C C . PRO A 1 639 ? 4.457 -16.882 14.753 1.00 91.50 639 PRO A C 1
ATOM 5156 O O . PRO A 1 639 ? 3.494 -16.332 15.288 1.00 91.50 639 PRO A O 1
ATOM 5159 N N . SER A 1 640 ? 5.300 -17.650 15.447 1.00 90.31 640 SER A N 1
ATOM 5160 C CA . SER A 1 640 ? 5.211 -17.817 16.902 1.00 90.31 640 SER A CA 1
ATOM 5161 C C . SER A 1 640 ? 5.465 -16.498 17.637 1.00 90.31 640 SER A C 1
ATOM 5163 O O . SER A 1 640 ? 6.237 -15.662 17.166 1.00 90.31 640 SER A O 1
ATOM 5165 N N . LYS A 1 641 ? 4.856 -16.331 18.818 1.00 90.75 641 LYS A N 1
ATOM 5166 C CA . LYS A 1 641 ? 5.120 -15.178 19.691 1.00 90.75 641 LYS A CA 1
ATOM 5167 C C . LYS A 1 641 ? 6.572 -15.147 20.181 1.00 90.75 641 LYS A C 1
ATOM 5169 O O . LYS A 1 641 ? 7.238 -16.184 20.239 1.00 90.75 641 LYS A O 1
ATOM 5174 N N . LEU A 1 642 ? 7.025 -13.969 20.604 1.00 90.81 642 LEU A N 1
ATOM 5175 C CA . LEU A 1 642 ? 8.337 -13.800 21.227 1.00 90.81 642 LEU A CA 1
ATOM 5176 C C . LEU A 1 642 ? 8.400 -14.462 22.608 1.00 90.81 642 LEU A C 1
ATOM 5178 O O . LEU A 1 642 ? 7.417 -14.542 23.346 1.00 90.81 642 LEU A O 1
ATOM 5182 N N . THR A 1 643 ? 9.595 -14.918 22.972 1.00 89.56 643 THR A N 1
ATOM 5183 C CA . THR A 1 643 ? 9.888 -15.527 24.275 1.00 89.56 643 THR A CA 1
ATOM 5184 C C . THR A 1 643 ? 11.087 -14.855 24.931 1.00 89.56 643 THR A C 1
ATOM 5186 O O . THR A 1 643 ? 11.947 -14.309 24.237 1.00 89.56 643 THR A O 1
ATOM 5189 N N . HIS A 1 644 ? 11.161 -14.937 26.263 1.00 90.88 644 HIS A N 1
ATOM 5190 C CA . HIS A 1 644 ? 12.226 -14.335 27.079 1.00 90.88 644 HIS A CA 1
ATOM 5191 C C . HIS A 1 644 ? 12.419 -12.839 26.800 1.00 90.88 644 HIS A C 1
ATOM 5193 O O . HIS A 1 644 ? 13.546 -12.373 26.654 1.00 90.88 644 HIS A O 1
ATOM 5199 N N . VAL A 1 645 ? 11.314 -12.101 26.676 1.00 92.38 645 VAL A N 1
ATOM 5200 C CA . VAL A 1 645 ? 11.372 -10.650 26.510 1.00 92.38 645 VAL A CA 1
ATOM 5201 C C . VAL A 1 645 ? 11.696 -10.011 27.862 1.00 92.38 645 VAL A C 1
ATOM 5203 O O . VAL A 1 645 ? 11.029 -10.305 28.855 1.00 92.38 645 VAL A O 1
ATOM 5206 N N . SER A 1 646 ? 12.707 -9.147 27.907 1.00 92.50 646 SER A N 1
ATOM 5207 C CA . SER A 1 646 ? 13.103 -8.419 29.115 1.00 92.50 646 SER A CA 1
ATOM 5208 C C . SER A 1 646 ? 13.450 -6.961 28.830 1.00 92.50 646 SER A C 1
ATOM 5210 O O . SER A 1 646 ? 13.782 -6.604 27.700 1.00 92.50 646 SER A O 1
ATOM 5212 N N . SER A 1 647 ? 13.363 -6.127 29.867 1.00 92.62 647 SER A N 1
ATOM 5213 C CA . SER A 1 647 ? 13.733 -4.711 29.849 1.00 92.62 647 SER A CA 1
ATOM 5214 C C . SER A 1 647 ? 14.743 -4.407 30.951 1.00 92.62 647 SER A C 1
ATOM 5216 O O . SER A 1 647 ? 14.562 -4.879 32.075 1.00 92.62 647 SER A O 1
ATOM 5218 N N . GLU A 1 648 ? 15.737 -3.575 30.659 1.00 91.75 648 GLU A N 1
ATOM 5219 C CA . GLU A 1 648 ? 16.700 -3.067 31.642 1.00 91.75 648 GLU A CA 1
ATOM 5220 C C . GLU A 1 648 ? 17.095 -1.611 31.348 1.00 91.75 648 GLU A C 1
ATOM 5222 O O . GLU A 1 648 ? 17.099 -1.179 30.194 1.00 91.75 648 GLU A O 1
ATOM 5227 N N . LEU A 1 649 ? 17.435 -0.845 32.388 1.00 87.69 649 LEU A N 1
ATOM 5228 C CA . LEU A 1 649 ? 17.941 0.523 32.258 1.00 87.69 649 LEU A CA 1
ATOM 5229 C C . LEU A 1 649 ? 19.460 0.502 32.017 1.00 87.69 649 LEU A C 1
ATOM 5231 O O . LEU A 1 649 ? 20.217 0.004 32.849 1.00 87.69 649 LEU A O 1
ATOM 5235 N N . VAL A 1 650 ? 19.916 1.069 30.898 1.00 86.31 650 VAL A N 1
ATOM 5236 C CA . VAL A 1 650 ? 21.326 1.096 30.473 1.00 86.31 650 VAL A CA 1
ATOM 5237 C C . VAL A 1 650 ? 21.683 2.497 29.978 1.00 86.31 650 VAL A C 1
ATOM 5239 O O . VAL A 1 650 ? 21.050 3.021 29.068 1.00 86.31 650 VAL A O 1
ATOM 5242 N N . ASN A 1 651 ? 22.718 3.119 30.553 1.00 80.81 651 ASN A N 1
ATOM 5243 C CA . ASN A 1 651 ? 23.243 4.427 30.120 1.00 80.81 651 ASN A CA 1
ATOM 5244 C C . ASN A 1 651 ? 22.188 5.553 30.007 1.00 80.81 651 ASN A C 1
ATOM 5246 O O . ASN A 1 651 ? 22.296 6.426 29.150 1.00 80.81 651 ASN A O 1
ATOM 5250 N N . GLY A 1 652 ? 21.168 5.544 30.873 1.00 78.94 652 GLY A N 1
ATOM 5251 C CA . GLY A 1 652 ? 20.106 6.558 30.877 1.00 78.94 652 GLY A CA 1
ATOM 5252 C C . GLY A 1 652 ? 18.977 6.331 29.861 1.00 78.94 652 GLY A C 1
ATOM 5253 O O . GLY A 1 652 ? 18.076 7.160 29.790 1.00 78.94 652 GLY A O 1
ATOM 5254 N N . GLY A 1 653 ? 18.989 5.218 29.119 1.00 85.56 653 GLY A N 1
ATOM 5255 C CA . GLY A 1 653 ? 17.880 4.763 28.274 1.00 85.56 653 GLY A CA 1
ATOM 5256 C C . GLY A 1 653 ? 17.515 3.303 28.549 1.00 85.56 653 GLY A C 1
ATOM 5257 O O . GLY A 1 653 ? 18.234 2.591 29.248 1.00 85.56 653 GLY A O 1
ATOM 5258 N N . PHE A 1 654 ? 16.394 2.830 28.011 1.00 89.19 654 PHE A N 1
ATOM 5259 C CA . PHE A 1 654 ? 15.990 1.433 28.186 1.00 89.19 654 PHE A CA 1
ATOM 5260 C C . PHE A 1 654 ? 16.552 0.545 27.073 1.00 89.19 654 PHE A C 1
ATOM 5262 O O . PHE A 1 654 ? 16.536 0.908 25.893 1.00 89.19 654 PHE A O 1
ATOM 5269 N N . ARG A 1 655 ? 17.027 -0.644 27.448 1.00 92.81 655 ARG A N 1
ATOM 5270 C CA . ARG A 1 655 ? 17.306 -1.754 26.538 1.00 92.81 655 ARG A CA 1
ATOM 5271 C C . ARG A 1 655 ? 16.175 -2.769 26.642 1.00 92.81 655 ARG A C 1
ATOM 5273 O O . ARG A 1 655 ? 15.819 -3.188 27.740 1.00 92.81 655 ARG A O 1
ATOM 5280 N N . ILE A 1 656 ? 15.646 -3.186 25.495 1.00 93.38 656 ILE A N 1
ATOM 5281 C CA . ILE A 1 656 ? 14.698 -4.299 25.382 1.00 93.38 656 ILE A CA 1
ATOM 5282 C C . ILE A 1 656 ? 15.391 -5.449 24.658 1.00 93.38 656 ILE A C 1
ATOM 5284 O O . ILE A 1 656 ? 16.049 -5.227 23.641 1.00 93.38 656 ILE A O 1
ATOM 5288 N N . SER A 1 657 ? 15.256 -6.667 25.174 1.00 93.06 657 SER A N 1
ATOM 5289 C CA . SER A 1 657 ? 15.899 -7.874 24.646 1.00 93.06 657 SER A CA 1
ATOM 5290 C C . SER A 1 657 ? 14.921 -9.043 24.564 1.00 93.06 657 SER A C 1
ATOM 5292 O O . SER A 1 657 ? 13.941 -9.083 25.305 1.00 93.06 657 SER A O 1
ATOM 5294 N N . TRP A 1 658 ? 15.161 -9.981 23.645 1.00 93.75 658 TRP A N 1
ATOM 5295 C CA . TRP A 1 658 ? 14.329 -11.171 23.439 1.00 93.75 658 TRP A CA 1
ATOM 5296 C C . TRP A 1 658 ? 15.134 -12.349 22.879 1.00 93.75 658 TRP A C 1
ATOM 5298 O O . TRP A 1 658 ? 16.249 -12.189 22.377 1.00 93.75 658 TRP A O 1
ATOM 5308 N N . THR A 1 659 ? 14.563 -13.560 22.917 1.00 89.75 659 THR A N 1
ATOM 5309 C CA . THR A 1 659 ? 15.141 -14.697 22.181 1.00 89.75 659 THR A CA 1
ATOM 5310 C C . THR A 1 659 ? 15.085 -14.417 20.687 1.00 89.75 659 THR A C 1
ATOM 5312 O O . THR A 1 659 ? 13.998 -14.213 20.146 1.00 89.75 659 THR A O 1
ATOM 5315 N N . LYS A 1 660 ? 16.243 -14.438 20.015 1.00 83.81 660 LYS A N 1
ATOM 5316 C CA . LYS A 1 660 ? 16.320 -14.203 18.571 1.00 83.81 660 LYS A CA 1
ATOM 5317 C C . LYS A 1 660 ? 15.344 -15.137 17.830 1.00 83.81 660 LYS A C 1
ATOM 5319 O O . LYS A 1 660 ? 15.438 -16.354 18.011 1.00 83.81 660 LYS A O 1
ATOM 5324 N N . PRO A 1 661 ? 14.430 -14.594 17.008 1.00 79.50 661 PRO A N 1
ATOM 5325 C CA . PRO A 1 661 ? 13.567 -15.396 16.149 1.00 79.50 661 PRO A CA 1
ATOM 5326 C C . PRO A 1 661 ? 14.371 -16.231 15.140 1.00 79.50 661 PRO A C 1
ATOM 5328 O O . PRO A 1 661 ? 15.603 -16.159 15.077 1.00 79.50 661 PRO A O 1
ATOM 5331 N N . LYS A 1 662 ? 13.670 -16.990 14.286 1.00 75.81 662 LYS A N 1
ATOM 5332 C CA . LYS A 1 662 ? 14.286 -17.558 13.074 1.00 75.81 662 LYS A CA 1
ATOM 5333 C C . LYS A 1 662 ? 15.075 -16.468 12.333 1.00 75.81 662 LYS A C 1
ATOM 5335 O O . LYS A 1 662 ? 14.704 -15.298 12.383 1.00 75.81 662 LYS A O 1
ATOM 5340 N N . SER A 1 663 ? 16.176 -16.849 11.685 1.00 70.12 663 SER A N 1
ATOM 5341 C CA . SER A 1 663 ? 17.215 -15.925 11.196 1.00 70.12 663 SER A CA 1
ATOM 5342 C C . SER A 1 663 ? 16.731 -14.837 10.228 1.00 70.12 663 SER A C 1
ATOM 5344 O O . SER A 1 663 ? 17.444 -13.860 10.011 1.00 70.12 663 SER A O 1
ATOM 5346 N N . ASP A 1 664 ? 15.543 -14.994 9.659 1.00 78.38 664 ASP A N 1
ATOM 5347 C CA . ASP A 1 664 ? 14.903 -14.115 8.691 1.00 78.38 664 ASP A CA 1
ATOM 5348 C C . ASP A 1 664 ? 13.636 -13.416 9.217 1.00 78.38 664 ASP A C 1
ATOM 5350 O O . ASP A 1 664 ? 13.050 -12.604 8.502 1.00 78.38 664 ASP A O 1
ATOM 5354 N N . TYR A 1 665 ? 13.197 -13.698 10.444 1.00 89.81 665 TYR A N 1
ATOM 5355 C CA . TYR A 1 665 ? 12.029 -13.048 11.037 1.00 89.81 665 TYR A CA 1
ATOM 5356 C C . TYR A 1 665 ? 12.418 -11.707 11.662 1.00 89.81 665 TYR A C 1
ATOM 5358 O O . TYR A 1 665 ? 13.536 -11.513 12.139 1.00 89.81 665 TYR A O 1
ATOM 5366 N N . ARG A 1 666 ? 11.466 -10.777 11.647 1.00 93.50 666 ARG A N 1
ATOM 5367 C CA . ARG A 1 666 ? 11.615 -9.402 12.123 1.00 93.50 666 ARG A CA 1
ATOM 5368 C C . ARG A 1 666 ? 10.809 -9.185 13.397 1.00 93.50 666 ARG A C 1
ATOM 5370 O O . ARG A 1 666 ? 9.891 -9.950 13.678 1.00 93.50 666 ARG A O 1
ATOM 5377 N N . VAL A 1 667 ? 11.111 -8.130 14.143 1.00 94.88 667 VAL A N 1
ATOM 5378 C CA . VAL A 1 667 ? 10.333 -7.720 15.319 1.00 94.88 667 VAL A CA 1
ATOM 5379 C C . VAL A 1 667 ? 9.799 -6.304 15.146 1.00 94.88 667 VAL A C 1
ATOM 5381 O O . VAL A 1 667 ? 10.509 -5.417 14.667 1.00 94.88 667 VAL A O 1
ATOM 5384 N N . ASN A 1 668 ? 8.545 -6.101 15.548 1.00 94.19 668 ASN A N 1
ATOM 5385 C CA . ASN A 1 668 ? 7.931 -4.783 15.681 1.00 94.19 668 ASN A CA 1
ATOM 5386 C C . ASN A 1 668 ? 7.654 -4.504 17.161 1.00 94.19 668 ASN A C 1
ATOM 5388 O O . ASN A 1 668 ? 7.320 -5.417 17.918 1.00 94.19 668 ASN A O 1
ATOM 5392 N N . ILE A 1 669 ? 7.799 -3.242 17.563 1.00 92.44 669 ILE A N 1
ATOM 5393 C CA . ILE A 1 669 ? 7.545 -2.773 18.928 1.00 92.44 669 ILE A CA 1
ATOM 5394 C C . ILE A 1 669 ? 6.490 -1.673 18.866 1.00 92.44 669 ILE A C 1
ATOM 5396 O O . ILE A 1 669 ? 6.628 -0.712 18.106 1.00 92.44 669 ILE A O 1
ATOM 5400 N N . TYR A 1 670 ? 5.469 -1.789 19.705 1.00 89.50 670 TYR A N 1
ATOM 5401 C CA . TYR A 1 670 ? 4.355 -0.859 19.833 1.00 89.50 670 TYR A CA 1
ATOM 5402 C C . TYR A 1 670 ? 4.304 -0.291 21.250 1.00 89.50 670 TYR A C 1
ATOM 5404 O O . TYR A 1 670 ? 4.688 -0.947 22.221 1.00 89.50 670 TYR A O 1
ATOM 5412 N N . ARG A 1 671 ? 3.803 0.940 21.371 1.00 84.00 671 ARG A N 1
ATOM 5413 C CA . ARG A 1 671 ? 3.467 1.547 22.663 1.00 84.00 671 ARG A CA 1
ATOM 5414 C C . ARG A 1 671 ? 1.968 1.410 22.872 1.00 84.00 671 ARG A C 1
ATOM 5416 O O . ARG A 1 671 ? 1.199 1.960 22.084 1.00 84.00 671 ARG A O 1
ATOM 5423 N N . LYS A 1 672 ? 1.550 0.740 23.948 1.00 72.69 672 LYS A N 1
ATOM 5424 C CA . LYS A 1 672 ? 0.128 0.472 24.228 1.00 72.69 672 LYS A CA 1
ATOM 5425 C C . LYS A 1 672 ? -0.719 1.752 24.297 1.00 72.69 672 LYS A C 1
ATOM 5427 O O . LYS A 1 672 ? -1.875 1.762 23.890 1.00 72.69 672 LYS A O 1
ATOM 5432 N N . ASN A 1 673 ? -0.109 2.860 24.719 1.00 58.62 673 ASN A N 1
ATOM 5433 C CA . ASN A 1 673 ? -0.767 4.157 24.896 1.00 58.62 673 ASN A CA 1
ATOM 5434 C C . ASN A 1 673 ? -0.930 4.976 23.592 1.00 58.62 673 ASN A C 1
ATOM 5436 O O . ASN A 1 673 ? -1.540 6.040 23.638 1.00 58.62 673 ASN A O 1
ATOM 5440 N N . ILE A 1 674 ? -0.359 4.533 22.457 1.00 51.31 674 ILE A N 1
ATOM 5441 C CA . ILE A 1 674 ? -0.320 5.272 21.169 1.00 51.31 674 ILE A CA 1
ATOM 5442 C C . ILE A 1 674 ? -1.084 4.521 20.048 1.00 51.31 674 ILE A C 1
ATOM 5444 O O . ILE A 1 674 ? -1.060 4.931 18.891 1.00 51.31 674 ILE A O 1
ATOM 5448 N N . SER A 1 675 ? -1.856 3.485 20.404 1.00 52.47 675 SER A N 1
ATOM 5449 C CA . SER A 1 675 ? -2.537 2.527 19.512 1.00 52.47 675 SER A CA 1
ATOM 5450 C C . SER A 1 675 ? -1.630 1.421 18.958 1.00 52.47 675 SER A C 1
ATOM 5452 O O . SER A 1 675 ? -0.565 1.681 18.399 1.00 52.47 675 SER A O 1
ATOM 5454 N N . GLN A 1 676 ? -2.112 0.171 19.026 1.00 58.06 676 GLN A N 1
ATOM 5455 C CA . GLN A 1 676 ? -1.473 -1.019 18.430 1.00 58.06 676 GLN A CA 1
ATOM 5456 C C . GLN A 1 676 ? -1.429 -0.980 16.889 1.00 58.06 676 GLN A C 1
ATOM 5458 O O . GLN A 1 676 ? -0.893 -1.876 16.235 1.00 58.06 676 GLN A O 1
ATOM 5463 N N . ILE A 1 677 ? -2.032 0.049 16.296 1.00 62.28 677 ILE A N 1
ATOM 5464 C CA . ILE A 1 677 ? -2.087 0.277 14.856 1.00 62.28 677 ILE A CA 1
ATOM 5465 C C . ILE A 1 677 ? -0.742 0.820 14.345 1.00 62.28 677 ILE A C 1
ATOM 5467 O O . ILE A 1 677 ? -0.327 0.469 13.245 1.00 62.28 677 ILE A O 1
ATOM 5471 N N . ASN A 1 678 ? -0.018 1.614 15.143 1.00 72.19 678 ASN A N 1
ATOM 5472 C CA . ASN A 1 678 ? 1.174 2.330 14.685 1.00 72.19 678 ASN A CA 1
ATOM 5473 C C . ASN A 1 678 ? 2.442 1.827 15.401 1.00 72.19 678 ASN A C 1
ATOM 5475 O O . ASN A 1 678 ? 2.586 2.063 16.605 1.00 72.19 678 ASN A O 1
ATOM 5479 N N . PRO A 1 679 ? 3.393 1.172 14.708 1.00 83.00 679 PRO A N 1
ATOM 5480 C CA . PRO A 1 679 ? 4.631 0.727 15.336 1.00 83.00 679 PRO A CA 1
ATOM 5481 C C . PRO A 1 679 ? 5.471 1.914 15.821 1.00 83.00 679 PRO A C 1
ATOM 5483 O O . PRO A 1 679 ? 5.691 2.891 15.101 1.00 83.00 679 PRO A O 1
ATOM 5486 N N . PHE A 1 680 ? 5.997 1.800 17.040 1.00 85.75 680 PHE A N 1
ATOM 5487 C CA . PHE A 1 680 ? 7.027 2.696 17.563 1.00 85.75 680 PHE A CA 1
ATOM 5488 C C . PHE A 1 680 ? 8.361 2.428 16.856 1.00 85.75 680 PHE A C 1
ATOM 5490 O O . PHE A 1 680 ? 9.001 3.355 16.352 1.00 85.75 680 PHE A O 1
ATOM 5497 N N . LEU A 1 681 ? 8.717 1.144 16.742 1.00 89.81 681 LEU A N 1
ATOM 5498 C CA . LEU A 1 681 ? 9.812 0.628 15.924 1.00 89.81 681 LEU A CA 1
ATOM 5499 C C . LEU A 1 681 ? 9.320 -0.556 15.089 1.00 89.81 681 LEU A C 1
ATOM 5501 O O . LEU A 1 681 ? 8.448 -1.309 15.519 1.00 89.81 681 LEU A O 1
ATOM 5505 N N . GLN A 1 682 ? 9.893 -0.730 13.903 1.00 92.25 682 GLN A N 1
ATOM 5506 C CA . GLN A 1 682 ? 9.463 -1.742 12.939 1.00 92.25 682 GLN A CA 1
ATOM 5507 C C . GLN A 1 682 ? 10.660 -2.423 12.279 1.00 92.25 682 GLN A C 1
ATOM 5509 O O . GLN A 1 682 ? 11.722 -1.810 12.155 1.00 92.25 682 GLN A O 1
ATOM 5514 N N . ASN A 1 683 ? 10.457 -3.645 11.785 1.00 92.69 683 ASN A N 1
ATOM 5515 C CA . ASN A 1 683 ? 11.440 -4.395 10.997 1.00 92.69 683 ASN A CA 1
ATOM 5516 C C . ASN A 1 683 ? 12.810 -4.568 11.690 1.00 92.69 683 ASN A C 1
ATOM 5518 O O . ASN A 1 683 ? 13.845 -4.487 11.031 1.00 92.69 683 ASN A O 1
ATOM 5522 N N . ILE A 1 684 ? 12.831 -4.804 13.003 1.00 92.44 684 ILE A N 1
ATOM 5523 C CA . ILE A 1 684 ? 14.073 -5.026 13.758 1.00 92.44 684 ILE A CA 1
ATOM 5524 C C . ILE A 1 684 ? 14.592 -6.441 13.471 1.00 92.44 684 ILE A C 1
ATOM 5526 O O . ILE A 1 684 ? 13.824 -7.402 13.554 1.00 92.44 684 ILE A O 1
ATOM 5530 N N . TYR A 1 685 ? 15.879 -6.574 13.141 1.00 88.44 685 TYR A N 1
ATOM 5531 C CA . TYR A 1 685 ? 16.524 -7.859 12.817 1.00 88.44 685 TYR A CA 1
ATOM 5532 C C . TYR A 1 685 ? 17.383 -8.403 13.970 1.00 88.44 685 TYR A C 1
ATOM 5534 O O . TYR A 1 685 ? 17.746 -9.584 14.008 1.00 88.44 685 TYR A O 1
ATOM 5542 N N . GLU A 1 686 ? 17.742 -7.530 14.900 1.00 88.56 686 GLU A N 1
ATOM 5543 C CA . GLU A 1 686 ? 18.516 -7.816 16.094 1.00 88.56 686 GLU A CA 1
ATOM 5544 C C . GLU A 1 686 ? 17.648 -8.483 17.174 1.00 88.56 686 GLU A C 1
ATOM 5546 O O . GLU A 1 686 ? 16.421 -8.503 17.105 1.00 88.56 686 GLU A O 1
ATOM 5551 N N . SER A 1 687 ? 18.288 -9.051 18.197 1.00 90.00 687 SER A N 1
ATOM 5552 C CA . SER A 1 687 ? 17.612 -9.598 19.386 1.00 90.00 687 SER A CA 1
ATOM 5553 C C . SER A 1 687 ? 17.483 -8.589 20.530 1.00 90.00 687 SER A C 1
ATOM 5555 O O . SER A 1 687 ? 17.031 -8.935 21.620 1.00 90.00 687 SER A O 1
ATOM 5557 N N . THR A 1 688 ? 17.957 -7.365 20.308 1.00 91.38 688 THR A N 1
ATOM 5558 C CA . THR A 1 688 ? 18.071 -6.307 21.311 1.00 91.38 688 THR A CA 1
ATOM 5559 C C . THR A 1 688 ? 17.953 -4.944 20.649 1.00 91.38 688 THR A C 1
ATOM 5561 O O . THR A 1 688 ? 18.550 -4.726 19.595 1.00 91.38 688 THR A O 1
ATOM 5564 N N . VAL A 1 689 ? 17.276 -4.007 21.308 1.00 91.00 689 VAL A N 1
ATOM 5565 C CA . VAL A 1 689 ? 17.285 -2.581 20.957 1.00 91.00 689 VAL A CA 1
ATOM 5566 C C . VAL A 1 689 ? 17.677 -1.783 22.191 1.00 91.00 689 VAL A C 1
ATOM 5568 O O . VAL A 1 689 ? 17.169 -2.043 23.279 1.00 91.00 689 VAL A O 1
ATOM 5571 N N . GLU A 1 690 ? 18.587 -0.829 22.020 1.00 91.06 690 GLU A N 1
ATOM 5572 C CA . GLU A 1 690 ? 19.171 -0.034 23.104 1.00 91.06 690 GLU A CA 1
ATOM 5573 C C . GLU A 1 690 ? 18.781 1.442 23.011 1.00 91.06 690 GLU A C 1
ATOM 5575 O O . GLU A 1 690 ? 18.352 1.912 21.956 1.00 91.06 690 GLU A O 1
ATOM 5580 N N . ASN A 1 691 ? 19.011 2.180 24.103 1.00 86.06 691 ASN A N 1
ATOM 5581 C CA . ASN A 1 691 ? 18.821 3.631 24.195 1.00 86.06 691 ASN A CA 1
ATOM 5582 C C . ASN A 1 691 ? 17.397 4.082 23.829 1.00 86.06 691 ASN A C 1
ATOM 5584 O O . ASN A 1 691 ? 17.205 5.118 23.194 1.00 86.06 691 ASN A O 1
ATOM 5588 N N . LEU A 1 692 ? 16.389 3.293 24.210 1.00 86.69 692 LEU A N 1
ATOM 5589 C CA . LEU A 1 692 ? 14.996 3.641 23.974 1.00 86.69 692 LEU A CA 1
ATOM 5590 C C . LEU A 1 692 ? 14.522 4.670 24.999 1.00 86.69 692 LEU A C 1
ATOM 5592 O O . LEU A 1 692 ? 14.628 4.458 26.208 1.00 86.69 692 LEU A O 1
ATOM 5596 N N . GLU A 1 693 ? 13.945 5.761 24.500 1.00 85.50 693 GLU A N 1
ATOM 5597 C CA . GLU A 1 693 ? 13.267 6.781 25.304 1.00 85.50 693 GLU A CA 1
ATOM 5598 C C . GLU A 1 693 ? 11.879 6.279 25.739 1.00 85.50 693 GLU A C 1
ATOM 5600 O O . GLU A 1 693 ? 10.852 6.651 25.163 1.00 85.50 693 GLU A O 1
ATOM 5605 N N . LEU A 1 694 ? 11.859 5.374 26.718 1.00 84.06 694 LEU A N 1
ATOM 5606 C CA . LEU A 1 694 ? 10.651 4.838 27.356 1.00 84.06 694 LEU A CA 1
ATOM 5607 C C . LEU A 1 694 ? 10.510 5.389 28.779 1.00 84.06 694 LEU A C 1
ATOM 5609 O O . LEU A 1 694 ? 11.481 5.861 29.371 1.00 84.06 694 LEU A O 1
ATOM 5613 N N . GLN A 1 695 ? 9.303 5.327 29.333 1.00 83.38 695 GLN A N 1
ATOM 5614 C CA . GLN A 1 695 ? 9.047 5.655 30.736 1.00 83.38 695 GLN A CA 1
ATOM 5615 C C . GLN A 1 695 ? 9.094 4.397 31.609 1.00 83.38 695 GLN A C 1
ATOM 5617 O O . GLN A 1 695 ? 8.697 3.310 31.188 1.00 83.38 695 GLN A O 1
ATOM 5622 N N . GLN A 1 696 ? 9.546 4.539 32.857 1.00 83.12 696 GLN A N 1
ATOM 5623 C CA . GLN A 1 696 ? 9.455 3.446 33.823 1.00 83.12 696 GLN A CA 1
ATOM 5624 C C . GLN A 1 696 ? 7.981 3.075 34.051 1.00 83.12 696 GLN A C 1
ATOM 5626 O O . GLN A 1 696 ? 7.135 3.953 34.222 1.00 83.12 696 GLN A O 1
ATOM 5631 N N . ASN A 1 697 ? 7.682 1.776 34.066 1.00 84.06 697 ASN A N 1
ATOM 5632 C CA . ASN A 1 697 ? 6.338 1.191 34.070 1.00 84.06 697 ASN A CA 1
ATOM 5633 C C . ASN A 1 697 ? 5.508 1.415 32.790 1.00 84.06 697 ASN A C 1
ATOM 5635 O O . ASN A 1 697 ? 4.312 1.116 32.784 1.00 84.06 697 ASN A O 1
ATOM 5639 N N . GLU A 1 698 ? 6.103 1.904 31.695 1.00 86.06 698 GLU A N 1
ATOM 5640 C CA . GLU A 1 698 ? 5.435 1.923 30.389 1.00 86.06 698 GLU A CA 1
ATOM 5641 C C . GLU A 1 698 ? 5.180 0.487 29.905 1.00 86.06 698 GLU A C 1
ATOM 5643 O O . GLU A 1 698 ? 6.041 -0.388 30.018 1.00 86.06 698 GLU A O 1
ATOM 5648 N N . VAL A 1 699 ? 3.983 0.233 29.367 1.00 87.31 699 VAL A N 1
ATOM 5649 C CA . VAL A 1 699 ? 3.643 -1.054 28.748 1.00 87.31 699 VAL A CA 1
ATOM 5650 C C . VAL A 1 699 ? 3.971 -0.982 27.265 1.00 87.31 699 VAL A C 1
ATOM 5652 O O . VAL A 1 699 ? 3.416 -0.152 26.534 1.00 87.31 699 VAL A O 1
ATOM 5655 N N . ILE A 1 700 ? 4.840 -1.884 26.818 1.00 89.94 700 ILE A N 1
ATOM 5656 C CA . ILE A 1 700 ? 5.149 -2.062 25.402 1.00 89.94 700 ILE A CA 1
ATOM 5657 C C . ILE A 1 700 ? 4.730 -3.448 24.932 1.00 89.94 700 ILE A C 1
ATOM 5659 O O . ILE A 1 700 ? 4.693 -4.420 25.689 1.00 89.94 700 ILE A O 1
ATOM 5663 N N . GLU A 1 701 ? 4.430 -3.520 23.649 1.00 91.75 701 GLU A N 1
ATOM 5664 C CA . GLU A 1 701 ? 3.951 -4.715 22.974 1.00 91.75 701 GLU A CA 1
ATOM 5665 C C . GLU A 1 701 ? 4.912 -5.072 21.854 1.00 91.75 701 GLU A C 1
ATOM 5667 O O . GLU A 1 701 ? 5.369 -4.201 21.113 1.00 91.75 701 GLU A O 1
ATOM 5672 N N . LEU A 1 702 ? 5.226 -6.356 21.726 1.00 93.31 702 LEU A N 1
ATOM 5673 C CA . LEU A 1 702 ? 6.121 -6.852 20.696 1.00 93.31 702 LEU A CA 1
ATOM 5674 C C . LEU A 1 702 ? 5.449 -7.958 19.892 1.00 93.31 702 LEU A C 1
ATOM 5676 O O . LEU A 1 702 ? 4.771 -8.830 20.444 1.00 93.31 702 LEU A O 1
ATOM 5680 N N . THR A 1 703 ? 5.702 -7.958 18.591 1.00 93.25 703 THR A N 1
ATOM 5681 C CA . THR A 1 703 ? 5.285 -9.017 17.670 1.00 93.25 703 THR A CA 1
ATOM 5682 C C . THR A 1 703 ? 6.484 -9.501 16.868 1.00 93.25 703 THR A C 1
ATOM 5684 O O . THR A 1 703 ? 7.397 -8.738 16.545 1.00 93.25 703 THR A O 1
ATOM 5687 N N . THR A 1 704 ? 6.480 -10.788 16.531 1.00 94.06 704 THR A N 1
ATOM 5688 C CA . THR A 1 704 ? 7.353 -11.318 15.479 1.00 94.06 704 THR A CA 1
ATOM 5689 C C . THR A 1 704 ? 6.639 -11.175 14.143 1.00 94.06 704 THR A C 1
ATOM 5691 O O . THR A 1 704 ? 5.436 -11.403 14.073 1.00 94.06 704 THR A O 1
ATOM 5694 N N . MET A 1 705 ? 7.366 -10.849 13.080 1.00 94.19 705 MET A N 1
ATOM 5695 C CA . MET A 1 705 ? 6.851 -10.732 11.721 1.00 94.19 705 MET A CA 1
ATOM 5696 C C . MET A 1 705 ? 7.654 -11.617 10.767 1.00 94.19 705 MET A C 1
ATOM 5698 O O . MET A 1 705 ? 8.886 -11.582 10.760 1.00 94.19 705 MET A O 1
ATOM 5702 N N . ASP A 1 706 ? 6.960 -12.413 9.957 1.00 93.81 706 ASP A N 1
ATOM 5703 C CA . ASP A 1 706 ? 7.595 -13.239 8.929 1.00 93.81 706 ASP A CA 1
ATOM 5704 C C . ASP A 1 706 ? 7.975 -12.414 7.675 1.00 93.81 706 ASP A C 1
ATOM 5706 O O . ASP A 1 706 ? 7.772 -11.198 7.592 1.00 93.81 706 ASP A O 1
ATOM 5710 N N . ARG A 1 707 ? 8.557 -13.066 6.661 1.00 94.00 707 ARG A N 1
ATOM 5711 C CA . ARG A 1 707 ? 8.903 -12.398 5.393 1.00 94.00 707 ARG A CA 1
ATOM 5712 C C . ARG A 1 707 ? 7.705 -12.161 4.464 1.00 94.00 707 ARG A C 1
ATOM 5714 O O . ARG A 1 707 ? 7.842 -11.395 3.517 1.00 94.00 707 ARG A O 1
ATOM 5721 N N . TYR A 1 708 ? 6.542 -12.743 4.754 1.00 94.25 708 TYR A N 1
ATOM 5722 C CA . TYR A 1 708 ? 5.291 -12.476 4.041 1.00 94.25 708 TYR A CA 1
ATOM 5723 C C . TYR A 1 708 ? 4.549 -11.255 4.605 1.00 94.25 708 TYR A C 1
ATOM 5725 O O . TYR A 1 708 ? 3.670 -10.726 3.930 1.00 94.25 708 TYR A O 1
ATOM 5733 N N . GLY A 1 709 ? 4.931 -10.777 5.794 1.00 92.38 709 GLY A N 1
ATOM 5734 C CA . GLY A 1 709 ? 4.325 -9.649 6.504 1.00 92.38 709 GLY A CA 1
ATOM 5735 C C . GLY A 1 709 ? 3.297 -10.058 7.564 1.00 92.38 709 GLY A C 1
ATOM 5736 O O . GLY A 1 709 ? 2.634 -9.185 8.120 1.00 92.38 709 GLY A O 1
ATOM 5737 N N . ASN A 1 710 ? 3.144 -11.356 7.853 1.00 91.44 710 ASN A N 1
ATOM 5738 C CA . ASN A 1 710 ? 2.238 -11.830 8.897 1.00 91.44 710 ASN A CA 1
ATOM 5739 C C . ASN A 1 710 ? 2.876 -11.642 10.271 1.00 91.44 710 ASN A C 1
ATOM 5741 O O . ASN A 1 710 ? 4.035 -12.005 10.480 1.00 91.44 710 ASN A O 1
ATOM 5745 N N . GLU A 1 711 ? 2.099 -11.131 11.222 1.00 91.69 711 GLU A N 1
ATOM 5746 C CA . GLU A 1 711 ? 2.546 -10.929 12.598 1.00 91.69 711 GLU A CA 1
ATOM 5747 C C . GLU A 1 711 ? 2.019 -11.999 13.552 1.00 91.69 711 GLU A C 1
ATOM 5749 O O . GLU A 1 711 ? 0.916 -12.527 13.388 1.00 91.69 711 GLU A O 1
ATOM 5754 N N . SER A 1 712 ? 2.832 -12.312 14.560 1.00 91.75 712 SER A N 1
ATOM 5755 C CA . SER A 1 712 ? 2.465 -13.182 15.670 1.00 91.75 712 SER A CA 1
ATOM 5756 C C . SER A 1 712 ? 1.409 -12.527 16.550 1.00 91.75 712 SER A C 1
ATOM 5758 O O . SER A 1 712 ? 1.151 -11.324 16.473 1.00 91.75 712 SER A O 1
ATOM 5760 N N . ASP A 1 713 ? 0.875 -13.307 17.482 1.00 87.94 713 ASP A N 1
ATOM 5761 C CA . ASP A 1 713 ? 0.173 -12.731 18.622 1.00 87.94 713 ASP A CA 1
ATOM 5762 C C . ASP A 1 713 ? 1.141 -11.917 19.505 1.00 87.94 713 ASP A C 1
ATOM 5764 O O . ASP A 1 713 ? 2.370 -12.075 19.442 1.00 87.94 713 ASP A O 1
ATOM 5768 N N . ILE A 1 714 ? 0.570 -11.014 20.300 1.00 89.94 714 ILE A N 1
ATOM 5769 C CA . ILE A 1 714 ? 1.299 -9.990 21.051 1.00 89.94 714 ILE A CA 1
ATOM 5770 C C . ILE A 1 714 ? 2.034 -10.599 22.250 1.00 89.94 714 ILE A C 1
ATOM 5772 O O . ILE A 1 714 ? 1.526 -11.471 22.955 1.00 89.94 714 ILE A O 1
ATOM 5776 N N . THR A 1 715 ? 3.240 -10.094 22.500 1.00 90.69 715 THR A N 1
ATOM 5777 C CA . THR A 1 715 ? 3.975 -10.284 23.751 1.00 90.69 715 THR A CA 1
ATOM 5778 C C . THR A 1 715 ? 4.087 -8.941 24.467 1.00 90.69 715 THR A C 1
ATOM 5780 O O . THR A 1 715 ? 4.767 -8.040 23.984 1.00 90.69 715 THR A O 1
ATOM 5783 N N . GLU A 1 716 ? 3.406 -8.800 25.602 1.00 90.44 716 GLU A N 1
ATOM 5784 C CA . GLU A 1 716 ? 3.438 -7.594 26.436 1.00 90.44 716 GLU A CA 1
ATOM 5785 C C . GLU A 1 716 ? 4.555 -7.665 27.476 1.00 90.44 716 GLU A C 1
ATOM 5787 O O . GLU A 1 716 ? 4.755 -8.706 28.109 1.00 90.44 716 GLU A O 1
ATOM 5792 N N . ILE A 1 717 ? 5.237 -6.540 27.702 1.00 90.19 717 ILE A N 1
ATOM 5793 C CA . ILE A 1 717 ? 6.122 -6.357 28.854 1.00 90.19 717 ILE A CA 1
ATOM 5794 C C . ILE A 1 717 ? 5.922 -4.981 29.490 1.00 90.19 717 ILE A C 1
ATOM 5796 O O . ILE A 1 717 ? 5.568 -4.005 28.829 1.00 90.19 717 ILE A O 1
ATOM 5800 N N . ILE A 1 718 ? 6.185 -4.917 30.793 1.00 87.25 718 ILE A N 1
ATOM 5801 C CA . ILE A 1 718 ? 6.249 -3.672 31.556 1.00 87.25 718 ILE A CA 1
ATOM 5802 C C . ILE A 1 718 ? 7.721 -3.297 31.672 1.00 87.25 718 ILE A C 1
ATOM 5804 O O . ILE A 1 718 ? 8.517 -4.107 32.151 1.00 87.25 718 ILE A O 1
ATOM 5808 N N . VAL A 1 719 ? 8.066 -2.089 31.234 1.00 85.19 719 VAL A N 1
ATOM 5809 C CA . VAL A 1 719 ? 9.421 -1.541 31.329 1.00 85.19 719 VAL A CA 1
ATOM 5810 C C . VAL A 1 719 ? 9.775 -1.352 32.808 1.00 85.19 719 VAL A C 1
ATOM 5812 O O . VAL A 1 719 ? 9.155 -0.536 33.490 1.00 85.19 719 VAL A O 1
ATOM 5815 N N . LYS A 1 720 ? 10.725 -2.146 33.312 1.00 77.75 720 LYS A N 1
ATOM 5816 C CA . LYS A 1 720 ? 11.153 -2.157 34.724 1.00 77.75 720 LYS A CA 1
ATOM 5817 C C . LYS A 1 720 ? 12.267 -1.168 35.028 1.00 77.75 720 LYS A C 1
ATOM 5819 O O . LYS A 1 720 ? 13.245 -1.156 34.249 1.00 77.75 720 LYS A O 1
#

Radius of gyration: 32.7 Å; chains: 1; bounding box: 89×91×87 Å

pLDDT: mean 90.38, std 12.57, range [28.62, 98.81]

Sequence (720 aa):
MAWFRREAPSISTEKKKNTGETKWWKCDDCGEPMHQTQIEDALYVCPKCNFHDSISAEQYFNILCDNGKYMEFDKNMVSVDILEFKDIKTYKQRLAEARKKTGLYDACRNVTGTLDGIHVVISAMDFAFIGGSMGSVVGEKIARAIDRSAKTKYPLIIISKSGGARMMEAALSLMQMAKTSARLTKLSKAGVPYISVMTNPTTGGVTASFAMLGDFHIAEPKALIGFAGPRVIKETIRRDLPEGFQRAEFLKEHGFIDIIAHPNANAQDEKYGLQGAWIVTAFGIDWPQKTSNPDIQKKQLEKIFQDLHKKKFNAVFFQVRIRADLAYPSSIEPFHEYFTGTLGKAPVYDPVAYALTLARKYGIEFHAWFNTMILRGKHATKSSASIPTLWETHPEWIDKRALQNPNNPTAYLNPGLPEVRNYLVRLIAEFANSYNVDGIQLDDYLRYPTSDFPDENEFNKYNPLHLSLKNWRRENINTFVAELYDTLMTIKPYLRFGVTPVGVYKRQDKEPAMEAPTEVYQDSREWVKRGKCDYLAPQVYFYTGTTTPDDRLARKFNPDFEKLVIDWGKNKFKRHVFIGLGIYKPKIKAEWEKQVALSKEAHADGVIFYPYNETQSISTPFLHRKLVPPMVWKSTQKPSKLTHVSSELVNGGFRISWTKPKSDYRVNIYRKNISQINPFLQNIYESTVENLELQQNEVIELTTMDRYGNESDITEIIVK

Organism: NCBI:txid2493646

Secondary structure (DSSP, 8-state):
------PPP-------------PEEE-TTT--EEEHHHHHHTTTB-TTT--B----HHHHHHHHSGGG-EEEESTT-----SS--BSSSBHHHHHHHHHHHH--SSSEEEEEEEETTEEEEEEEE-TTTGGG-B-HHHHHHHHHHHHHHHHHTPPEEEEEEESSB-GGGTHHHHHHHHHHHHHHHHHHHTT--EEEEEEEEEETTTTTTGGG--SEEEE-TT-BEESS-HHHHHHHHTSPPPTTTTBHHHHHHTTS-SEE--TT--HHHHHB-EEEEEE--GGGSSSS-S---HHHHHHHHHHHHHHHHHTT--EEEEEEESSS-BSS--SSSPBPTTTTSSBTPPPSS-HHHHHHHHHHHTT-EEEEEE--SEEE-TT--SSB-SPPPHHHH-GGGB-HHHHH-TTSSEEEB-TT-HHHHHHHHHHHHHHHHH---SEEEE-TTSS-S-TT-S-HHHHHHS-TT---HHHHHHHHHHHHHHHHHHHHHHH-TT-EEEE--BS-SS-SSS-----HHHHS---HHHHHHTT--SEE--B----SSPPPHHHHHTT-----HHHHHHHHHHT-TTSEEEEEE-TTSHHHHHSHHHHHHHHHHTT--EEEES-HHHHTT--SPPSS--BPPP-TTT--PPPPPP-S-EEEEETTEEEEE----STT-EEEEEEGGG-TTS-SEEEE-SSEEEEE---TT-EEEEEEE-TTSPBPPPEEEE--

InterPro domains:
  IPR000438 Acetyl-CoA carboxylase carboxyl transferase, beta subunit [MF_01395] (1-283)
  IPR000438 Acetyl-CoA carboxylase carboxyl transferase, beta subunit [PR01070] (127-141)
  IPR000438 Acetyl-CoA carboxylase carboxyl transferase, beta subunit [PR01070] (161-179)
  IPR000438 Acetyl-CoA carboxylase carboxyl transferase, beta subunit [PR01070] (198-215)
  IPR000438 Acetyl-CoA carboxylase carboxyl transferase, beta subunit [PR01070] (227-238)
  IPR000438 Acetyl-CoA carboxylase carboxyl transferase, beta subunit [PR01070] (249-258)
  IPR000438 Acetyl-CoA carboxylase carboxyl transferase, beta subunit [TIGR00515] (7-262)
  IPR003790 Glycosyl hydrolase-like 10 [PF02638] (274-549)
  IPR011762 Acetyl-coenzyme A carboxyltransferase, N-terminal [PS50980] (23-292)
  IPR017853 Glycoside hydrolase superfamily [SSF51445] (296-543)
  IPR029045 ClpP/crotonase-like domain superfamily [SSF52096] (24-266)
  IPR034733 Acetyl-coenzyme A carboxylase carboxyl transferase subunit beta [PF01039] (67-237)
  IPR041010 Acetyl-coA carboxylase zinc finger domain [PF17848] (24-49)